Protein AF-0000000082602069 (afdb_homodimer)

Solvent-accessible surface area (backbone atoms only — not comparable to full-atom values): 24187 Å² total; per-residue (Å²): 106,69,67,56,50,51,51,56,68,66,55,51,72,86,44,92,55,39,67,60,49,47,52,51,42,49,51,49,48,60,72,61,46,84,39,56,69,47,48,51,50,51,50,48,52,49,48,51,48,14,21,70,34,61,71,36,10,56,59,40,20,51,49,48,42,73,40,40,81,41,67,36,96,88,44,44,44,46,56,56,48,52,48,51,54,49,53,51,58,74,44,36,71,59,28,52,75,75,34,52,64,46,36,52,9,43,55,52,27,53,49,28,34,48,66,59,28,57,44,98,87,67,38,61,57,69,86,51,51,63,58,48,53,51,51,43,51,46,26,69,64,39,78,85,50,43,62,64,28,40,50,51,38,40,52,50,41,74,72,34,37,60,64,49,30,72,75,39,51,70,59,44,54,51,49,50,50,51,47,50,53,52,52,45,38,70,86,51,52,50,58,52,29,51,49,49,50,52,49,50,32,26,51,40,34,73,58,40,85,67,57,67,70,58,49,49,49,52,52,51,52,50,47,63,65,72,100,105,70,66,56,50,51,50,57,70,68,56,49,66,84,44,91,55,37,66,60,50,48,52,51,42,50,52,51,47,59,74,60,46,82,39,55,69,47,46,50,50,51,50,47,51,49,48,51,49,13,22,73,34,60,74,36,11,54,51,40,19,50,49,48,43,74,41,39,81,41,67,36,97,87,44,43,43,46,56,55,48,51,50,50,53,50,52,50,59,74,45,35,71,59,28,51,76,77,35,50,65,46,36,52,8,43,55,51,27,52,49,28,34,47,66,59,27,59,45,98,87,65,38,62,56,70,85,50,51,62,58,48,53,50,51,44,52,47,25,68,64,38,78,85,49,42,61,63,28,38,51,50,37,40,53,50,41,74,75,34,37,61,65,50,31,72,75,41,49,69,58,44,53,52,48,51,50,52,46,50,52,51,53,44,39,69,85,52,52,49,57,51,30,52,48,46,50,53,47,50,33,26,52,40,34,74,57,41,85,68,57,68,71,58,50,50,50,52,53,52,52,48,48,64,66,72,100

Secondary structure (DSSP, 8-state):
-HHHHHHHHH--TT-TTHHHHHHHHHHHHHHH--SHHHHHHHHHHHHHHHHH-GGGHHHHHHHHHHTTT-EETTEEHHHHHHHHHHHHHHTHHHHHHH-HHHHHHHHHHHHHHHHH---TTS---GGGHHHHHHHHHHHHH-SSSHHHHHHHHHHHHHHHHHHHHHH-HHHHHHHHHHHHHHHH-TTS-HHHHHHHHHHHHHHHTTTPPPPHHHHHHHHHHHHHHH-/-HHHHHHHHH--TT-TTHHHHHHHHHHHHHHH--SHHHHHHHHHHHHHHHHH-GGGHHHHHHHHHHTTT-EETTEEHHHHHHHHHHHHHHTHHHHHHH-HHHHHHHHHHHHHHHHH---TTS---GGGHHHHHHHHHHHHH-SSSHHHHHHHHHHHHHHHHHHHHHH-HHHHHHHHHHHHHHHH-TTS-HHHHHHHHHHHHHHHTTTPPPPHHHHHHHHHHHHHHH-

Nearest PDB structures (foldseek):
  4jhj-assembly1_A  TM=8.837E-01  e=1.970E-09  Danio rerio
  6yvh-assembly1_F  TM=7.287E-01  e=3.901E-04  Homo sapiens
  8f19-assembly1_A  TM=5.282E-01  e=5.371E-01  Saccharomyces cerevisiae S288C
  4abn-assembly2_B  TM=2.333E-01  e=4.483E-01  Mus musculus
  4jhj-assembly1_A  TM=8.560E-01  e=2.198E-09  Danio rerio

Foldseek 3Di:
DVVLLVLLVVAFQPDPCLVVSLVVSVVVLVVPPADPVSLLVSLVSLLVVQLQDVRCLLSSLQSCQVQQQPDYPRDGSVVSNVVVLVVCLVCLVVCVVPPVSSSLSSLSNLLSNQQRHADPVRHGDLVSLVSNLVQLLCLLVDPPCALVSLLSSLVSCLRCVLVSCVSPVPSSVVSLVSLVVSLPDPPHDPLSNLSSVLSNVCVVVSSDDDDPVVVVVSVVSNVVVVD/DVVLLVLLVVAFLPDPCLVVSLVVSVVVLVVPPADPVSLLVNLVSLLVVQLQDVRCLLSSLQSCQVQQQPDYPRDGSVVSNVVVLVVCLVCLVVCVVPPVSSSLSSLSNLLSNQQRHADPVRHGDLVSLVSNLVQLLCLLVDPPCALVSLLSSLVSCLRCVLVSCVSPVPSSVVSLVSLVVSLPDPPHDPLSNLSSVVSNVCVVVSSPDDDPVVVVVSVVSNVVVVD

Sequence (454 aa):
MDKLIEILNSMRNNSSDVDAKLSTFMEEAQNSTNSEEMLGEIVRTIYQKAVSDRSFAFTAAKLCDKMALFMVEGTKFRSLLLNMLQKDFTVREALQQQDVERWLGFITFLCEVFGTMRSSTGEPFRVLVCPIYTCLRELLQSQDVKEDAVLCCSMELQSTGRLLEEQLPEMMTELLASARDKMLCPSESMLTRSLLLEVIELHANSWNPLTPPITQYYNRTIQKLTAMDKLIEILNSMRNNSSDVDAKLSTFMEEAQNSTNSEEMLGEIVRTIYQKAVSDRSFAFTAAKLCDKMALFMVEGTKFRSLLLNMLQKDFTVREALQQQDVERWLGFITFLCEVFGTMRSSTGEPFRVLVCPIYTCLRELLQSQDVKEDAVLCCSMELQSTGRLLEEQLPEMMTELLASARDKMLCPSESMLTRSLLLEVIELHANSWNPLTPPITQYYNRTIQKLTA

pLDDT: mean 94.13, std 5.83, range [63.75, 98.94]

Structure (mmCIF, N/CA/C/O backbone):
data_AF-0000000082602069-model_v1
#
loop_
_entity.id
_entity.type
_entity.pdbx_description
1 polymer 'CBP80/20-dependent translation initiation factor'
#
loop_
_atom_site.group_PDB
_atom_site.id
_atom_site.type_symbol
_atom_site.label_atom_id
_atom_site.label_alt_id
_atom_site.label_comp_id
_atom_site.label_asym_id
_atom_site.label_entity_id
_atom_site.label_seq_id
_atom_site.pdbx_PDB_ins_code
_atom_site.Cartn_x
_atom_site.Cartn_y
_atom_site.Cartn_z
_atom_site.occupancy
_atom_site.B_iso_or_equiv
_atom_site.auth_seq_id
_atom_site.auth_comp_id
_atom_site.auth_asym_id
_atom_site.auth_atom_id
_atom_site.pdbx_PDB_model_num
ATOM 1 N N . MET A 1 1 ? 6.965 -47.469 -12.102 1 85 1 MET A N 1
ATOM 2 C CA . MET A 1 1 ? 5.992 -46.438 -11.773 1 85 1 MET A CA 1
ATOM 3 C C . MET A 1 1 ? 5.543 -46.562 -10.32 1 85 1 MET A C 1
ATOM 5 O O . MET A 1 1 ? 5.441 -45.531 -9.617 1 85 1 MET A O 1
ATOM 9 N N . ASP A 1 2 ? 5.363 -47.719 -9.805 1 87.5 2 ASP A N 1
ATOM 10 C CA . ASP A 1 2 ? 4.902 -47.906 -8.43 1 87.5 2 ASP A CA 1
ATOM 11 C C . ASP A 1 2 ? 5.895 -47.312 -7.43 1 87.5 2 ASP A C 1
ATOM 13 O O . ASP A 1 2 ? 5.504 -46.656 -6.48 1 87.5 2 ASP A O 1
ATOM 17 N N . LYS A 1 3 ? 7.145 -47.562 -7.707 1 90.81 3 LYS A N 1
ATOM 18 C CA . LYS A 1 3 ? 8.172 -47.031 -6.809 1 90.81 3 LYS A CA 1
ATOM 19 C C . LYS A 1 3 ? 8.227 -45.5 -6.863 1 90.81 3 LYS A C 1
ATOM 21 O O . LYS A 1 3 ? 8.391 -44.844 -5.832 1 90.81 3 LYS A O 1
ATOM 26 N N . LEU A 1 4 ? 8.117 -44.969 -8.055 1 88.81 4 LEU A N 1
ATOM 27 C CA . LEU A 1 4 ? 8.125 -43.531 -8.234 1 88.81 4 LEU A CA 1
ATOM 28 C C . LEU A 1 4 ? 6.941 -42.875 -7.516 1 88.81 4 LEU A C 1
ATOM 30 O O . LEU A 1 4 ? 7.102 -41.875 -6.84 1 88.81 4 LEU A O 1
ATOM 34 N N . ILE A 1 5 ? 5.852 -43.562 -7.652 1 88.81 5 ILE A N 1
ATOM 35 C CA . ILE A 1 5 ? 4.641 -43.062 -7 1 88.81 5 ILE A CA 1
ATOM 36 C C . ILE A 1 5 ? 4.82 -43.125 -5.48 1 88.81 5 ILE A C 1
ATOM 38 O O . ILE A 1 5 ? 4.41 -42.188 -4.773 1 88.81 5 ILE A O 1
ATOM 42 N N . GLU A 1 6 ? 5.41 -44.156 -5.027 1 90.12 6 GLU A N 1
ATOM 43 C CA . GLU A 1 6 ? 5.672 -44.312 -3.6 1 90.12 6 GLU A CA 1
ATOM 44 C C . GLU A 1 6 ? 6.594 -43.219 -3.09 1 90.12 6 GLU A C 1
ATOM 46 O O . GLU A 1 6 ? 6.355 -42.656 -2.023 1 90.12 6 GLU A O 1
ATOM 51 N N . ILE A 1 7 ? 7.602 -42.906 -3.809 1 90.19 7 ILE A N 1
ATOM 52 C CA . ILE A 1 7 ? 8.539 -41.844 -3.422 1 90.19 7 ILE A CA 1
ATOM 53 C C . ILE A 1 7 ? 7.824 -40.5 -3.418 1 90.19 7 ILE A C 1
ATOM 55 O O . ILE A 1 7 ? 7.945 -39.719 -2.463 1 90.19 7 ILE A O 1
ATOM 59 N N . LEU A 1 8 ? 7.105 -40.281 -4.477 1 88 8 LEU A N 1
ATOM 60 C CA . LEU A 1 8 ? 6.375 -39.031 -4.617 1 88 8 LEU A CA 1
ATOM 61 C C . LEU A 1 8 ? 5.426 -38.812 -3.443 1 88 8 LEU A C 1
ATOM 63 O O . LEU A 1 8 ? 5.367 -37.719 -2.873 1 88 8 LEU A O 1
ATOM 67 N N . ASN A 1 9 ? 4.703 -39.844 -3.035 1 87.94 9 ASN A N 1
ATOM 68 C CA . ASN A 1 9 ? 3.723 -39.781 -1.959 1 87.94 9 ASN A CA 1
ATOM 69 C C . ASN A 1 9 ? 4.395 -39.625 -0.598 1 87.94 9 ASN A C 1
ATOM 71 O O . ASN A 1 9 ? 3.764 -39.188 0.364 1 87.94 9 ASN A O 1
ATOM 75 N N . SER A 1 10 ? 5.543 -40 -0.587 1 86.88 10 SER A N 1
ATOM 76 C CA . SER A 1 10 ? 6.27 -39.906 0.672 1 86.88 10 SER A CA 1
ATOM 77 C C . SER A 1 10 ? 6.855 -38.5 0.855 1 86.88 10 SER A C 1
ATOM 79 O O . SER A 1 10 ? 7.285 -38.156 1.953 1 86.88 10 SER A O 1
ATOM 81 N N . MET A 1 11 ? 6.828 -37.75 -0.227 1 85.19 11 MET A N 1
ATOM 82 C CA . MET A 1 11 ? 7.379 -36.406 -0.172 1 85.19 11 MET A CA 1
ATOM 83 C C . MET A 1 11 ? 6.375 -35.406 0.431 1 85.19 11 MET A C 1
ATOM 85 O O . MET A 1 11 ? 5.18 -35.5 0.133 1 85.19 11 MET A O 1
ATOM 89 N N . ARG A 1 12 ? 6.781 -34.688 1.425 1 74.25 12 ARG A N 1
ATOM 90 C CA . ARG A 1 12 ? 5.965 -33.656 2.012 1 74.25 12 ARG A CA 1
ATOM 91 C C . ARG A 1 12 ? 6.67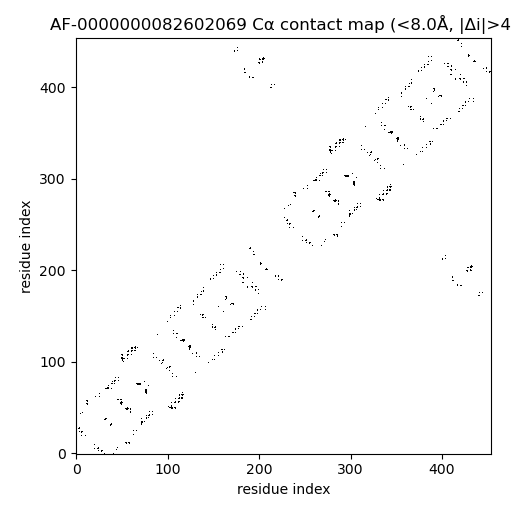6 -32.281 1.947 1 74.25 12 ARG A C 1
ATOM 93 O O . ARG A 1 12 ? 7.906 -32.25 2.018 1 74.25 12 ARG A O 1
ATOM 100 N N . ASN A 1 13 ? 5.754 -31.266 1.909 1 67.56 13 ASN A N 1
ATOM 101 C CA . ASN A 1 13 ? 6.238 -29.891 1.945 1 67.56 13 ASN A CA 1
ATOM 102 C C . ASN A 1 13 ? 6.898 -29.562 3.283 1 67.56 13 ASN A C 1
ATOM 104 O O . ASN A 1 13 ? 6.453 -30.031 4.332 1 67.56 13 ASN A O 1
ATOM 108 N N . ASN A 1 14 ? 8.289 -29.312 3.16 1 63.75 14 ASN A N 1
ATOM 109 C CA . ASN A 1 14 ? 9.031 -28.766 4.297 1 63.75 14 ASN A CA 1
ATOM 110 C C . ASN A 1 14 ? 9.641 -29.891 5.141 1 63.75 14 ASN A C 1
ATOM 112 O O . ASN A 1 14 ? 9.977 -29.672 6.309 1 63.75 14 ASN A O 1
ATOM 116 N N . SER A 1 15 ? 9.648 -31.016 4.465 1 69.25 15 SER A N 1
ATOM 117 C CA . SER A 1 15 ? 10.367 -32.062 5.195 1 69.25 15 SER A CA 1
ATOM 118 C C . SER A 1 15 ? 11.875 -31.891 5.055 1 69.25 15 SER A C 1
ATOM 120 O O . SER A 1 15 ? 12.352 -31.328 4.066 1 69.25 15 SER A O 1
ATOM 122 N N . SER A 1 16 ? 12.539 -32.219 6.09 1 76.06 16 SER A N 1
ATOM 123 C CA . SER A 1 16 ? 13.992 -32.094 6.141 1 76.06 16 SER A CA 1
ATOM 124 C C . SER A 1 16 ? 14.656 -33 5.102 1 76.06 16 SER A C 1
ATOM 126 O O . SER A 1 16 ? 15.789 -32.75 4.684 1 76.06 16 SER A O 1
ATOM 128 N N . ASP A 1 17 ? 13.945 -33.875 4.691 1 81.75 17 ASP A N 1
ATOM 129 C CA . ASP A 1 17 ? 14.594 -34.844 3.814 1 81.75 17 ASP A CA 1
ATOM 130 C C . ASP A 1 17 ? 14.109 -34.688 2.373 1 81.75 17 ASP A C 1
ATOM 132 O O . ASP A 1 17 ? 14.305 -35.562 1.55 1 81.75 17 ASP A O 1
ATOM 136 N N . VAL A 1 18 ? 13.555 -33.594 2.027 1 82.62 18 VAL A N 1
ATOM 137 C CA . VAL A 1 18 ? 12.914 -33.438 0.726 1 82.62 18 VAL A CA 1
ATOM 138 C C . VAL A 1 18 ? 13.977 -33.469 -0.376 1 82.62 18 VAL A C 1
ATOM 140 O O . VAL A 1 18 ? 13.758 -34.062 -1.43 1 82.62 18 VAL A O 1
ATOM 143 N N . ASP A 1 19 ? 15.086 -32.906 -0.151 1 84.31 19 ASP A N 1
ATOM 144 C CA . ASP A 1 19 ? 16.141 -32.875 -1.152 1 84.31 19 ASP A CA 1
ATOM 145 C C . ASP A 1 19 ? 16.641 -34.312 -1.466 1 84.31 19 ASP A C 1
ATOM 147 O O . ASP A 1 19 ? 16.891 -34.625 -2.627 1 84.31 19 ASP A O 1
ATOM 151 N N . ALA A 1 20 ? 16.75 -35 -0.389 1 86.94 20 ALA A N 1
ATOM 152 C CA . ALA A 1 20 ? 17.188 -36.375 -0.575 1 86.94 20 ALA A CA 1
ATOM 153 C C . ALA A 1 20 ? 16.156 -37.188 -1.364 1 86.94 20 ALA A C 1
ATOM 155 O O . ALA A 1 20 ? 16.516 -37.969 -2.24 1 86.94 20 ALA A O 1
ATOM 156 N N . LYS A 1 21 ? 14.945 -36.938 -1.012 1 87.12 21 LYS A N 1
ATOM 157 C CA . LYS A 1 21 ? 13.875 -37.656 -1.703 1 87.12 21 LYS A CA 1
ATOM 158 C C . LYS A 1 21 ? 13.789 -37.219 -3.166 1 87.12 21 LYS A C 1
ATOM 160 O O . LYS A 1 21 ? 13.516 -38.062 -4.043 1 87.12 21 LYS A O 1
ATOM 165 N N . LEU A 1 22 ? 14.008 -36.031 -3.428 1 84.06 22 LEU A N 1
ATOM 166 C CA . LEU A 1 22 ? 14.031 -35.531 -4.797 1 84.06 22 LEU A 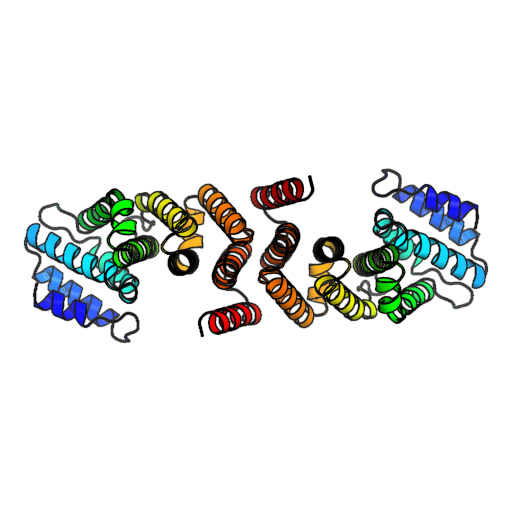CA 1
ATOM 167 C C . LEU A 1 22 ? 15.125 -36.219 -5.609 1 84.06 22 LEU A C 1
ATOM 169 O O . LEU A 1 22 ? 14.883 -36.625 -6.742 1 84.06 22 LEU A O 1
ATOM 173 N N . SER A 1 23 ? 16.297 -36.344 -5 1 86.56 23 SER A N 1
ATOM 174 C CA . SER A 1 23 ? 17.422 -37 -5.66 1 86.56 23 SER A CA 1
ATOM 175 C C . SER A 1 23 ? 17.094 -38.469 -5.938 1 86.56 23 SER A C 1
ATOM 177 O O . SER A 1 23 ? 17.391 -39 -7.016 1 86.56 23 SER A O 1
ATOM 179 N N . THR A 1 24 ? 16.5 -39.094 -4.949 1 88.56 24 THR A N 1
ATOM 180 C CA . THR A 1 24 ? 16.109 -40.5 -5.105 1 88.56 24 THR A CA 1
ATOM 181 C C . THR A 1 24 ? 15.086 -40.656 -6.223 1 88.56 24 THR A C 1
ATOM 183 O O . THR A 1 24 ? 15.164 -41.594 -7.016 1 88.56 24 THR A O 1
ATOM 186 N N . PHE A 1 25 ? 14.172 -39.781 -6.25 1 88.19 25 PHE A N 1
ATOM 187 C CA . PHE A 1 25 ? 13.148 -39.812 -7.289 1 88.19 25 PHE A CA 1
ATOM 188 C C . PHE A 1 25 ? 13.781 -39.688 -8.672 1 88.19 25 PHE A C 1
ATOM 190 O O . PHE A 1 25 ? 13.445 -40.438 -9.586 1 88.19 25 PHE A O 1
ATOM 197 N N . MET A 1 26 ? 14.625 -38.75 -8.742 1 85.25 26 MET A N 1
ATOM 198 C CA . MET A 1 26 ? 15.297 -38.5 -10.016 1 85.25 26 MET A CA 1
ATOM 199 C C . MET A 1 26 ? 16.047 -39.75 -10.484 1 85.25 26 MET A C 1
ATOM 201 O O . MET A 1 26 ? 15.992 -40.125 -11.656 1 85.25 26 MET A O 1
ATOM 205 N N . GLU A 1 27 ? 16.75 -40.312 -9.547 1 87.56 27 GLU A N 1
ATOM 206 C CA . GLU A 1 27 ? 17.5 -41.531 -9.867 1 87.56 27 GLU A CA 1
ATOM 207 C C . GLU A 1 27 ? 16.578 -42.656 -10.344 1 87.56 27 GLU A C 1
ATOM 209 O O . GLU A 1 27 ? 16.859 -43.312 -11.336 1 87.56 27 GLU A O 1
ATOM 214 N N . GLU A 1 28 ? 15.562 -42.844 -9.625 1 89.56 28 GLU A N 1
ATOM 215 C CA . GLU A 1 28 ? 14.594 -43.844 -10 1 89.56 28 GLU A CA 1
ATOM 216 C C . GLU A 1 28 ? 13.938 -43.531 -11.336 1 89.56 28 GLU A C 1
ATOM 218 O O . GLU A 1 28 ? 13.695 -44.438 -12.141 1 89.56 28 GLU A O 1
ATOM 223 N N . ALA A 1 29 ? 13.555 -42.281 -11.609 1 87.19 29 ALA A N 1
ATOM 224 C CA . ALA A 1 29 ? 12.953 -41.844 -12.875 1 87.19 29 ALA A CA 1
ATOM 225 C C . ALA A 1 29 ? 13.898 -42.094 -14.047 1 87.19 29 ALA A C 1
ATOM 227 O O . ALA A 1 29 ? 13.484 -42.594 -15.094 1 87.19 29 ALA A O 1
ATOM 228 N N . GLN A 1 30 ? 15.156 -41.844 -13.812 1 83.69 30 GLN A N 1
ATOM 229 C CA . GLN A 1 30 ? 16.156 -42.062 -14.852 1 83.69 30 GLN A CA 1
ATOM 230 C C . GLN A 1 30 ? 16.281 -43.531 -15.172 1 83.69 30 GLN A C 1
ATOM 232 O O . GLN A 1 30 ? 16.422 -43.938 -16.344 1 83.69 30 GLN A O 1
ATOM 237 N N . ASN A 1 31 ? 16.219 -44.312 -14.188 1 86.81 31 ASN A N 1
ATOM 238 C CA . ASN A 1 31 ? 16.359 -45.75 -14.344 1 86.81 31 ASN A CA 1
ATOM 239 C C . ASN A 1 31 ? 15.125 -46.375 -14.992 1 86.81 31 ASN A C 1
ATOM 241 O O . ASN A 1 31 ? 15.211 -47.406 -15.656 1 86.81 31 ASN A O 1
ATOM 245 N N . SER A 1 32 ? 14.062 -45.75 -14.727 1 83.25 32 SER A N 1
ATOM 246 C CA . SER A 1 32 ? 12.781 -46.312 -15.156 1 83.25 32 SER A CA 1
ATOM 247 C C . SER A 1 32 ? 12.391 -45.781 -16.547 1 83.25 32 SER A C 1
ATOM 249 O O . SER A 1 32 ? 11.594 -46.406 -17.234 1 83.25 32 SER A O 1
ATOM 251 N N . THR A 1 33 ? 12.867 -44.625 -16.922 1 81.31 33 THR A N 1
ATOM 252 C CA . THR A 1 33 ? 12.375 -43.969 -18.141 1 81.31 33 THR A CA 1
ATOM 253 C C . THR A 1 33 ? 13.109 -44.5 -19.359 1 81.31 33 THR A C 1
ATOM 255 O O . THR A 1 33 ? 14.203 -44.031 -19.688 1 81.31 33 THR A O 1
ATOM 258 N N . ASN A 1 34 ? 12.492 -45.5 -19.984 1 83.81 34 ASN A N 1
ATOM 259 C CA . ASN A 1 34 ? 13.117 -46.094 -21.172 1 83.81 34 ASN A CA 1
ATOM 260 C C . ASN A 1 34 ? 12.273 -45.875 -22.422 1 83.81 34 ASN A C 1
ATOM 262 O O . ASN A 1 34 ? 12.594 -46.406 -23.484 1 83.81 34 ASN A O 1
ATOM 266 N N . SER A 1 35 ? 11.203 -45.156 -22.203 1 89.81 35 SER A N 1
ATOM 267 C CA . SER A 1 35 ? 10.32 -44.875 -23.328 1 89.81 35 SER A CA 1
ATOM 268 C C . SER A 1 35 ? 9.609 -43.562 -23.141 1 89.81 35 SER A C 1
ATOM 270 O O . SER A 1 35 ? 9.531 -43.031 -22.031 1 89.81 35 SER A O 1
ATOM 272 N N . GLU A 1 36 ? 9.148 -43 -24.219 1 91.44 36 GLU A N 1
ATOM 273 C CA . GLU A 1 36 ? 8.352 -41.781 -24.203 1 91.44 36 GLU A CA 1
ATOM 274 C C . GLU A 1 36 ? 7.086 -41.969 -23.359 1 91.44 36 GLU A C 1
ATOM 276 O O . GLU A 1 36 ? 6.676 -41.062 -22.641 1 91.44 36 GLU A O 1
ATOM 281 N N . GLU A 1 37 ? 6.52 -43.156 -23.469 1 92.44 37 GLU A N 1
ATOM 282 C CA . GLU A 1 37 ? 5.312 -43.469 -22.719 1 92.44 37 GLU A CA 1
ATOM 283 C C . GLU A 1 37 ? 5.566 -43.406 -21.219 1 92.44 37 GLU A C 1
ATOM 285 O O . GLU A 1 37 ? 4.75 -42.875 -20.469 1 92.44 37 GLU A O 1
ATOM 290 N N . MET A 1 38 ? 6.711 -43.875 -20.812 1 91.81 38 MET A N 1
ATOM 291 C CA . MET A 1 38 ? 7.055 -43.844 -19.391 1 91.81 38 MET A CA 1
ATOM 292 C C . MET A 1 38 ? 7.336 -42.438 -18.906 1 91.81 38 MET A C 1
ATOM 294 O O . MET A 1 38 ? 6.926 -42.062 -17.812 1 91.81 38 MET A O 1
ATOM 298 N N . LEU A 1 39 ? 8.031 -41.688 -19.75 1 93.81 39 LEU A N 1
ATOM 299 C CA . LEU A 1 39 ? 8.281 -40.281 -19.406 1 93.81 39 LEU A CA 1
ATOM 300 C C . LEU A 1 39 ? 6.969 -39.531 -19.25 1 93.81 39 LEU A C 1
ATOM 302 O O . LEU A 1 39 ? 6.801 -38.75 -18.297 1 93.81 39 LEU A O 1
ATOM 306 N N . GLY A 1 40 ? 6.07 -39.75 -20.156 1 94.94 40 GLY A N 1
ATOM 307 C CA . GLY A 1 40 ? 4.742 -39.156 -20.078 1 94.94 40 GLY A CA 1
ATOM 308 C C . GLY A 1 40 ? 4.012 -39.531 -18.797 1 94.94 40 GLY A C 1
ATOM 309 O O . GLY A 1 40 ? 3.359 -38.656 -18.188 1 94.94 40 GLY A O 1
ATOM 310 N N . GLU A 1 41 ? 4.137 -40.75 -18.359 1 93.81 41 GLU A N 1
ATOM 311 C CA . GLU A 1 41 ? 3.492 -41.219 -17.141 1 93.81 41 GLU A CA 1
ATOM 312 C C . GLU A 1 41 ? 4.09 -40.531 -15.914 1 93.81 41 GLU A C 1
ATOM 314 O O . GLU A 1 41 ? 3.375 -40.219 -14.961 1 93.81 41 GLU A O 1
ATOM 319 N N . ILE A 1 42 ? 5.352 -40.344 -15.945 1 92.88 42 ILE A N 1
ATOM 320 C CA . ILE A 1 42 ? 6.031 -39.688 -14.836 1 92.88 42 ILE A CA 1
ATOM 321 C C . ILE A 1 42 ? 5.555 -38.219 -14.727 1 92.88 42 ILE A C 1
ATOM 323 O O . ILE A 1 42 ? 5.172 -37.781 -13.648 1 92.88 42 ILE A O 1
ATOM 327 N N . VAL A 1 43 ? 5.543 -37.5 -15.883 1 95.62 43 VAL A N 1
ATOM 328 C CA . VAL A 1 43 ? 5.094 -36.094 -15.906 1 95.62 43 VAL A CA 1
ATOM 329 C C . VAL A 1 43 ? 3.65 -36.031 -15.414 1 95.62 43 VAL A C 1
ATOM 331 O O . VAL A 1 43 ? 3.32 -35.188 -14.578 1 95.62 43 VAL A O 1
ATOM 334 N N . ARG A 1 44 ? 2.861 -36.938 -15.875 1 96.19 44 ARG A N 1
ATOM 335 C CA . ARG A 1 44 ? 1.45 -36.969 -15.5 1 96.19 44 ARG A CA 1
ATOM 336 C C . ARG A 1 44 ? 1.28 -37.188 -14.008 1 96.19 44 ARG A C 1
ATOM 338 O O . ARG A 1 44 ? 0.424 -36.562 -13.367 1 96.19 44 ARG A O 1
ATOM 345 N N . THR A 1 45 ? 2.023 -38.062 -13.484 1 93.62 45 THR A N 1
ATOM 346 C CA . THR A 1 45 ? 1.927 -38.406 -12.07 1 93.62 45 THR A CA 1
ATOM 347 C C . THR A 1 45 ? 2.324 -37.219 -11.203 1 93.62 45 THR A C 1
ATOM 349 O O . THR A 1 45 ? 1.623 -36.875 -10.25 1 93.62 45 THR A O 1
ATOM 352 N N . ILE A 1 46 ? 3.416 -36.562 -11.531 1 95 46 ILE A N 1
ATOM 353 C CA . ILE A 1 46 ? 3.855 -35.375 -10.805 1 95 46 ILE A CA 1
ATOM 354 C C . ILE A 1 46 ? 2.801 -34.281 -10.914 1 95 46 ILE A C 1
ATOM 356 O O . ILE A 1 46 ? 2.428 -33.688 -9.906 1 95 46 ILE A O 1
ATOM 360 N N . TYR A 1 47 ? 2.318 -34.125 -12.125 1 97.56 47 TYR A N 1
ATOM 361 C CA . TYR A 1 47 ? 1.344 -33.094 -12.414 1 97.56 47 TYR A CA 1
ATOM 362 C C . TYR A 1 47 ? 0.064 -33.281 -11.609 1 97.56 47 TYR A C 1
ATOM 364 O O . TYR A 1 47 ? -0.434 -32.375 -10.969 1 97.56 47 TYR A O 1
ATOM 372 N N . GLN A 1 48 ? -0.416 -34.5 -11.633 1 96.12 48 GLN A N 1
ATOM 373 C CA . GLN A 1 48 ? -1.655 -34.812 -10.93 1 96.12 48 GLN A CA 1
ATOM 374 C C . GLN A 1 48 ? -1.512 -34.594 -9.43 1 96.12 48 GLN A C 1
ATOM 376 O O . GLN A 1 48 ? -2.424 -34.062 -8.789 1 96.12 48 GLN A O 1
ATOM 381 N N . LYS A 1 49 ? -0.46 -34.938 -8.93 1 94.44 49 LYS A N 1
ATOM 382 C CA . LYS A 1 49 ? -0.243 -34.719 -7.508 1 94.44 49 LYS A CA 1
ATOM 383 C C . LYS A 1 49 ? -0.194 -33.219 -7.191 1 94.44 49 LYS A C 1
ATOM 385 O O . LYS A 1 49 ? -0.783 -32.75 -6.211 1 94.44 49 LYS A O 1
ATOM 390 N N . ALA A 1 50 ? 0.501 -32.469 -7.996 1 96.62 50 ALA A N 1
ATOM 391 C CA . ALA A 1 50 ? 0.677 -31.016 -7.789 1 96.62 50 ALA A CA 1
ATOM 392 C C . ALA A 1 50 ? -0.665 -30.297 -7.809 1 96.62 50 ALA A C 1
ATOM 394 O O . ALA A 1 50 ? -0.917 -29.422 -6.977 1 96.62 50 ALA A O 1
ATOM 395 N N . VAL A 1 51 ? -1.573 -30.641 -8.742 1 97.62 51 VAL A N 1
ATOM 396 C CA . VAL A 1 51 ? -2.812 -29.891 -8.93 1 97.62 51 VAL A CA 1
ATOM 397 C C . VAL A 1 51 ? -3.867 -30.391 -7.941 1 97.62 51 VAL A C 1
ATOM 399 O O . VAL A 1 51 ? -4.84 -29.688 -7.652 1 97.62 51 VAL A O 1
ATOM 402 N N . SER A 1 52 ? -3.648 -31.625 -7.398 1 95.19 52 SER A N 1
ATOM 403 C CA . SER A 1 52 ? -4.609 -32.188 -6.445 1 95.19 52 SER A CA 1
ATOM 404 C C . SER A 1 52 ? -4.262 -31.766 -5.02 1 95.19 52 SER A C 1
ATOM 406 O O . SER A 1 52 ? -5.137 -31.734 -4.148 1 95.19 52 SER A O 1
ATOM 408 N N . ASP A 1 53 ? -3.105 -31.484 -4.727 1 94.44 53 ASP A N 1
ATOM 409 C CA . ASP A 1 53 ? -2.602 -31.094 -3.416 1 94.44 53 ASP A CA 1
ATOM 410 C C . ASP A 1 53 ? -1.749 -29.828 -3.516 1 94.44 53 ASP A C 1
ATOM 412 O O . ASP A 1 53 ? -0.537 -29.906 -3.727 1 94.44 53 ASP A O 1
ATOM 416 N N . ARG A 1 54 ? -2.332 -28.719 -3.205 1 93.69 54 ARG A N 1
ATOM 417 C CA . ARG A 1 54 ? -1.693 -27.422 -3.387 1 93.69 54 ARG A CA 1
ATOM 418 C C . ARG A 1 54 ? -0.445 -27.297 -2.521 1 93.69 54 ARG A C 1
ATOM 420 O O . ARG A 1 54 ? 0.501 -26.594 -2.883 1 93.69 54 ARG A O 1
ATOM 427 N N . SER A 1 55 ? -0.45 -27.984 -1.437 1 92.69 55 SER A N 1
ATOM 428 C CA . SER A 1 55 ? 0.702 -27.906 -0.544 1 92.69 55 SER A CA 1
ATOM 429 C C . SER A 1 55 ? 1.926 -28.578 -1.163 1 92.69 55 SER A C 1
ATOM 431 O O . SER A 1 55 ? 3.057 -28.328 -0.736 1 92.69 55 SER A O 1
ATOM 433 N N . PHE A 1 56 ? 1.725 -29.406 -2.133 1 94.12 56 PHE A N 1
ATOM 434 C CA . PHE A 1 56 ? 2.811 -30.141 -2.775 1 94.12 56 PHE A CA 1
ATOM 435 C C . PHE A 1 56 ? 3.283 -29.422 -4.027 1 94.12 56 PHE A C 1
ATOM 437 O O . PHE A 1 56 ? 4.254 -29.828 -4.664 1 94.12 56 PHE A O 1
ATOM 444 N N . ALA A 1 57 ? 2.643 -28.422 -4.43 1 96.5 57 ALA A N 1
ATOM 445 C CA . ALA A 1 57 ? 2.889 -27.75 -5.711 1 96.5 57 ALA A CA 1
ATOM 446 C C . ALA A 1 57 ? 4.328 -27.25 -5.801 1 96.5 57 ALA A C 1
ATOM 448 O O . ALA A 1 57 ? 4.98 -27.406 -6.836 1 96.5 57 ALA A O 1
ATOM 449 N N . PHE A 1 58 ? 4.789 -26.734 -4.746 1 95.25 58 PHE A N 1
ATOM 450 C CA . PHE A 1 58 ? 6.152 -26.219 -4.75 1 95.25 58 PHE A CA 1
ATOM 451 C C . PHE A 1 58 ? 7.16 -27.344 -4.922 1 95.25 58 PHE A C 1
ATOM 453 O O . PHE A 1 58 ? 8.07 -27.25 -5.742 1 95.25 58 PHE A O 1
ATOM 460 N N . THR A 1 59 ? 7.008 -28.344 -4.121 1 93 59 THR A N 1
ATOM 461 C CA . THR A 1 59 ? 7.879 -29.516 -4.207 1 93 59 THR A CA 1
ATOM 462 C C . THR A 1 59 ? 7.84 -30.109 -5.609 1 93 59 THR A C 1
ATOM 464 O O . THR A 1 59 ? 8.883 -30.469 -6.164 1 93 59 THR A O 1
ATOM 467 N N . ALA A 1 60 ? 6.633 -30.203 -6.129 1 95.06 60 ALA A N 1
ATOM 468 C CA . ALA A 1 60 ? 6.484 -30.719 -7.488 1 95.06 60 ALA A CA 1
ATOM 469 C C . ALA A 1 60 ? 7.25 -29.859 -8.484 1 95.06 60 ALA A C 1
ATOM 471 O O . ALA A 1 60 ? 7.906 -30.375 -9.391 1 95.06 60 ALA A O 1
ATOM 472 N N . ALA A 1 61 ? 7.18 -28.547 -8.383 1 96.31 61 ALA A N 1
ATOM 473 C CA . ALA A 1 61 ? 7.887 -27.641 -9.289 1 96.31 61 ALA A CA 1
ATOM 474 C C . ALA A 1 61 ? 9.398 -27.844 -9.188 1 96.31 61 ALA A C 1
ATOM 476 O O . ALA A 1 61 ? 10.102 -27.812 -10.203 1 96.31 61 ALA A O 1
ATOM 477 N N . LYS A 1 62 ? 9.891 -28.062 -7.984 1 93.31 62 LYS A N 1
ATOM 478 C CA . LYS A 1 62 ? 11.312 -28.344 -7.797 1 93.31 62 LYS A CA 1
ATOM 479 C C . LYS A 1 62 ? 11.719 -29.625 -8.516 1 93.31 62 LYS A C 1
ATOM 481 O O . LYS A 1 62 ? 12.773 -29.688 -9.141 1 93.31 62 LYS A O 1
ATOM 486 N N . LEU A 1 63 ? 10.906 -30.625 -8.297 1 92.06 63 LEU A N 1
ATOM 487 C CA . LEU A 1 63 ? 11.141 -31.891 -8.992 1 92.06 63 LEU A CA 1
ATOM 488 C C . LEU A 1 63 ? 11.188 -31.688 -10.5 1 92.06 63 LEU A C 1
ATOM 490 O O . LEU A 1 63 ? 12.078 -32.188 -11.18 1 92.06 63 LEU A O 1
ATOM 494 N N . CYS A 1 64 ? 10.266 -30.953 -11.008 1 94.44 64 CYS A N 1
ATOM 495 C CA . CYS A 1 64 ? 10.203 -30.672 -12.438 1 94.44 64 CYS A CA 1
ATOM 496 C C . CYS A 1 64 ? 11.445 -29.906 -12.891 1 94.44 64 CYS A C 1
ATOM 498 O O . CYS A 1 64 ? 11.961 -30.141 -13.984 1 94.44 64 CYS A O 1
ATOM 500 N N . ASP A 1 65 ? 11.883 -29.016 -12.078 1 93.81 65 ASP A N 1
ATOM 501 C CA . ASP A 1 65 ? 13.086 -28.266 -12.414 1 93.81 65 ASP A CA 1
ATOM 502 C C . ASP A 1 65 ? 14.289 -29.188 -12.555 1 93.81 65 ASP A C 1
ATOM 504 O O . ASP A 1 65 ? 15.094 -29.031 -13.484 1 93.81 65 ASP A O 1
ATOM 508 N N . LYS A 1 66 ? 14.414 -30.141 -11.68 1 87.81 66 LYS A N 1
ATOM 509 C CA . LYS A 1 66 ? 15.508 -31.094 -11.719 1 87.81 66 LYS A CA 1
ATOM 510 C C . LYS A 1 66 ? 15.398 -32 -12.945 1 87.81 66 LYS A C 1
ATOM 512 O O . LYS A 1 66 ? 16.422 -32.438 -13.5 1 87.81 66 LYS A O 1
ATOM 517 N N . MET A 1 67 ? 14.211 -32.25 -13.375 1 88.81 67 MET A N 1
ATOM 518 C CA . MET A 1 67 ? 13.984 -33.156 -14.484 1 88.81 67 MET A CA 1
ATOM 519 C C . MET A 1 67 ? 13.875 -32.406 -15.812 1 88.81 67 MET A C 1
ATOM 521 O O . MET A 1 67 ? 13.617 -33 -16.859 1 88.81 67 MET A O 1
ATOM 525 N N . ALA A 1 68 ? 14.047 -31.141 -15.805 1 88.81 68 ALA A N 1
ATOM 526 C CA . ALA A 1 68 ? 13.742 -30.266 -16.938 1 88.81 68 ALA A CA 1
ATOM 527 C C . ALA A 1 68 ? 14.516 -30.688 -18.188 1 88.81 68 ALA A C 1
ATOM 529 O O . ALA A 1 68 ? 14 -30.609 -19.297 1 88.81 68 ALA A O 1
ATOM 530 N N . LEU A 1 69 ? 15.75 -31.219 -17.984 1 86.12 69 LEU A N 1
ATOM 531 C CA . LEU A 1 69 ? 16.609 -31.547 -19.109 1 86.12 69 LEU A CA 1
ATOM 532 C C . LEU A 1 69 ? 16.469 -33.031 -19.5 1 86.12 69 LEU A C 1
ATOM 534 O O . LEU A 1 69 ? 17.094 -33.469 -20.453 1 86.12 69 LEU A O 1
ATOM 538 N N . PHE A 1 70 ? 15.609 -33.719 -18.844 1 87.25 70 PHE A N 1
ATOM 539 C CA . PHE A 1 70 ? 15.375 -35.094 -19.188 1 87.25 70 PHE A CA 1
ATOM 540 C C . PHE A 1 70 ? 14.734 -35.219 -20.562 1 87.25 70 PHE A C 1
ATOM 542 O O . PHE A 1 70 ? 13.844 -34.438 -20.906 1 87.25 70 PHE A O 1
ATOM 549 N N . MET A 1 71 ? 15.281 -36.156 -21.344 1 90.25 71 MET A N 1
ATOM 550 C CA . MET A 1 71 ? 14.773 -36.406 -22.688 1 90.25 71 MET A CA 1
ATOM 551 C C . MET A 1 71 ? 14.859 -37.906 -23.031 1 90.25 71 MET A C 1
ATOM 553 O O . MET A 1 71 ? 15.836 -38.562 -22.688 1 90.25 71 MET A O 1
ATOM 557 N N . VAL A 1 72 ? 13.781 -38.375 -23.641 1 91 72 VAL A N 1
ATOM 558 C CA . VAL A 1 72 ? 13.719 -39.75 -24.094 1 91 72 VAL A CA 1
ATOM 559 C C . VAL A 1 72 ? 13.164 -39.812 -25.516 1 91 72 VAL A C 1
ATOM 561 O O . VAL A 1 72 ? 12.07 -39.281 -25.781 1 91 72 VAL A O 1
ATOM 564 N N . GLU A 1 73 ? 13.969 -40.438 -26.375 1 92.19 73 GLU A N 1
ATOM 565 C CA . GLU A 1 73 ? 13.547 -40.656 -27.766 1 92.19 73 GLU A CA 1
ATOM 566 C C . GLU A 1 73 ? 13.133 -39.312 -28.406 1 92.19 73 GLU A C 1
ATOM 568 O O . GLU A 1 73 ? 12.086 -39.25 -29.062 1 92.19 73 GLU A O 1
ATOM 573 N N . GLY A 1 74 ? 13.828 -38.188 -28.031 1 92.19 74 GLY A N 1
ATOM 574 C CA . GLY A 1 74 ? 13.594 -36.875 -28.641 1 92.19 74 GLY A CA 1
ATOM 575 C C . GLY A 1 74 ? 12.516 -36.062 -27.938 1 92.19 74 GLY A C 1
ATOM 576 O O . GLY A 1 74 ? 12.305 -34.906 -28.25 1 92.19 74 GLY A O 1
ATOM 577 N N . THR A 1 75 ? 11.766 -36.75 -27.047 1 94.75 75 THR A N 1
ATOM 578 C CA . THR A 1 75 ? 10.727 -36.062 -26.297 1 94.75 75 THR A CA 1
ATOM 579 C C . THR A 1 75 ? 11.297 -35.5 -25 1 94.75 75 THR A C 1
ATOM 581 O O . THR A 1 75 ? 11.922 -36.219 -24.219 1 94.75 75 THR A O 1
ATOM 584 N N . LYS A 1 76 ? 11.109 -34.188 -24.844 1 94.12 76 LYS A N 1
ATOM 585 C CA . LYS A 1 76 ? 11.633 -33.531 -23.656 1 94.12 76 LYS A CA 1
ATOM 586 C C . LYS A 1 76 ? 10.609 -33.5 -22.531 1 94.12 76 LYS A C 1
ATOM 588 O O . LYS A 1 76 ? 9.422 -33.281 -22.766 1 94.12 76 LYS A O 1
ATOM 593 N N . PHE A 1 77 ? 11.094 -33.688 -21.312 1 94.94 77 PHE A N 1
ATOM 594 C CA . PHE A 1 77 ? 10.266 -33.594 -20.109 1 94.94 77 PHE A CA 1
ATOM 595 C C . PHE A 1 77 ? 9.547 -32.25 -20.047 1 94.94 77 PHE A C 1
ATOM 597 O O . PHE A 1 77 ? 8.328 -32.219 -19.859 1 94.94 77 PHE A O 1
ATOM 604 N N . ARG A 1 78 ? 10.258 -31.141 -20.234 1 95.19 78 ARG A N 1
ATOM 605 C CA . ARG A 1 78 ? 9.727 -29.797 -20.109 1 95.19 78 ARG A CA 1
ATOM 606 C C . ARG A 1 78 ? 8.602 -29.547 -21.109 1 95.19 78 ARG A C 1
ATOM 608 O O . ARG A 1 78 ? 7.629 -28.859 -20.812 1 95.19 78 ARG A O 1
ATOM 615 N N . SER A 1 79 ? 8.758 -30.109 -22.234 1 95.62 79 SER A N 1
ATOM 616 C CA . SER A 1 79 ? 7.738 -29.953 -23.266 1 95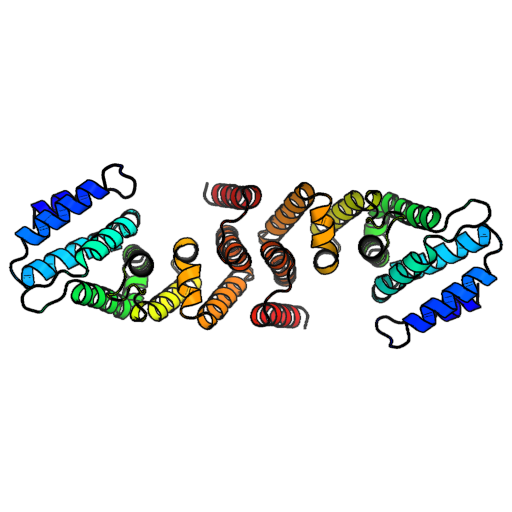.62 79 SER A CA 1
ATOM 617 C C . SER A 1 79 ? 6.441 -30.641 -22.859 1 95.62 79 SER A C 1
ATOM 619 O O . SER A 1 79 ? 5.352 -30.094 -23.062 1 95.62 79 SER A O 1
ATOM 621 N N . LEU A 1 80 ? 6.605 -31.859 -22.391 1 96.75 80 LEU A N 1
ATOM 622 C CA . LEU A 1 80 ? 5.434 -32.594 -21.938 1 96.75 80 LEU A CA 1
ATOM 623 C C . LEU A 1 80 ? 4.723 -31.859 -20.812 1 96.75 80 LEU A C 1
ATOM 625 O O . LEU A 1 80 ? 3.494 -31.75 -20.797 1 96.75 80 LEU A O 1
ATOM 629 N N . LEU A 1 81 ? 5.48 -31.312 -19.875 1 97.81 81 LEU A N 1
ATOM 630 C CA . LEU A 1 81 ? 4.93 -30.578 -18.75 1 97.81 81 LEU A CA 1
ATOM 631 C C . LEU A 1 81 ? 4.184 -29.328 -19.234 1 97.81 81 LEU A C 1
ATOM 633 O O . LEU A 1 81 ? 3.035 -29.109 -18.844 1 97.81 81 LEU A O 1
ATOM 637 N N . LEU A 1 82 ? 4.84 -28.516 -20.062 1 97.56 82 LEU A N 1
ATOM 638 C CA . LEU A 1 82 ? 4.246 -27.281 -20.578 1 97.56 82 LEU A CA 1
ATOM 639 C C . LEU A 1 82 ? 2.979 -27.578 -21.375 1 97.56 82 LEU A C 1
ATOM 641 O O . LEU A 1 82 ? 2.012 -26.812 -21.312 1 97.56 82 LEU A O 1
ATOM 645 N N . ASN A 1 83 ? 3.02 -28.719 -22.047 1 97.44 83 ASN A N 1
ATOM 646 C CA . ASN A 1 83 ? 1.83 -29.125 -22.781 1 97.44 83 ASN A CA 1
ATOM 647 C C . ASN A 1 83 ? 0.677 -29.469 -21.844 1 97.44 83 ASN A C 1
ATOM 649 O O . ASN A 1 83 ? -0.483 -29.188 -22.156 1 97.44 83 ASN A O 1
ATOM 653 N N . MET A 1 84 ? 0.972 -30.078 -20.766 1 97.44 84 MET A N 1
ATOM 654 C CA . MET A 1 84 ? -0.056 -30.391 -19.766 1 97.44 84 MET A CA 1
ATOM 655 C C . MET A 1 84 ? -0.629 -29.109 -19.156 1 97.44 84 MET A C 1
ATOM 657 O O . MET A 1 84 ? -1.845 -28.984 -19.016 1 97.44 84 MET A O 1
ATOM 661 N N . LEU A 1 85 ? 0.229 -28.172 -18.859 1 98.5 85 LEU A N 1
ATOM 662 C CA . LEU A 1 85 ? -0.221 -26.891 -18.344 1 98.5 85 LEU A CA 1
ATOM 663 C C . LEU A 1 85 ? -1.113 -26.172 -19.344 1 98.5 85 LEU A C 1
ATOM 665 O O . LEU A 1 85 ? -2.152 -25.609 -18.984 1 98.5 85 LEU A O 1
ATOM 669 N N . GLN A 1 86 ? -0.688 -26.188 -20.578 1 98 86 GLN A N 1
ATOM 670 C CA . GLN A 1 86 ? -1.464 -25.562 -21.641 1 98 86 GLN A CA 1
ATOM 671 C C . GLN A 1 86 ? -2.834 -26.219 -21.781 1 98 86 GLN A C 1
ATOM 673 O O . GLN A 1 86 ? -3.838 -25.531 -22 1 98 86 GLN A O 1
ATOM 678 N N . LYS A 1 87 ? -2.844 -27.516 -21.719 1 97.44 87 LYS A N 1
ATOM 679 C CA . LYS A 1 87 ? -4.109 -28.234 -21.812 1 97.44 87 LYS A CA 1
ATOM 680 C C . LYS A 1 87 ? -5.059 -27.828 -20.688 1 97.44 87 LYS A C 1
ATOM 682 O O . LYS A 1 87 ? -6.227 -27.516 -20.938 1 97.44 87 LYS A O 1
ATOM 687 N N . ASP A 1 88 ? -4.637 -27.797 -19.469 1 97.69 88 ASP A N 1
ATOM 688 C CA . ASP A 1 88 ? -5.48 -27.391 -18.344 1 97.69 88 ASP A CA 1
ATOM 689 C C . ASP A 1 88 ? -5.883 -25.922 -18.469 1 97.69 88 ASP A C 1
ATOM 691 O O . ASP A 1 88 ? -6.996 -25.547 -18.094 1 97.69 88 ASP A O 1
ATOM 695 N N . PHE A 1 89 ? -5.02 -25.078 -18.984 1 98.69 89 PHE A N 1
ATOM 696 C CA . PHE A 1 89 ? -5.363 -23.672 -19.203 1 98.69 89 PHE A CA 1
ATOM 697 C C . PHE A 1 89 ? -6.535 -23.547 -20.172 1 98.69 89 PHE A C 1
ATOM 699 O O . PHE A 1 89 ? -7.438 -22.734 -19.953 1 98.69 89 PHE A O 1
ATOM 706 N N . THR A 1 90 ? -6.457 -24.344 -21.203 1 98.38 90 THR A N 1
ATOM 707 C CA . THR A 1 90 ? -7.484 -24.281 -22.234 1 98.38 90 THR A CA 1
ATOM 708 C C . THR A 1 90 ? -8.844 -24.672 -21.672 1 98.38 90 THR A C 1
ATOM 710 O O . THR A 1 90 ? -9.875 -24.141 -22.094 1 98.38 90 THR A O 1
ATOM 713 N N . VAL A 1 91 ? -8.891 -25.547 -20.703 1 97.81 91 VAL A N 1
ATOM 714 C CA . VAL A 1 91 ? -10.156 -26.031 -20.172 1 97.81 91 VAL A CA 1
ATOM 715 C C . VAL A 1 91 ? -10.422 -25.391 -18.797 1 97.81 91 VAL A C 1
ATOM 717 O O . VAL A 1 91 ? -11.305 -25.844 -18.062 1 97.81 91 VAL A O 1
ATOM 720 N N . ARG A 1 92 ? -9.727 -24.344 -18.391 1 97.56 92 ARG A N 1
ATOM 721 C CA . ARG A 1 92 ? -9.734 -23.812 -17.031 1 97.56 92 ARG A CA 1
ATOM 722 C C . ARG A 1 92 ? -11.117 -23.281 -16.656 1 97.56 92 ARG A C 1
ATOM 724 O O . ARG A 1 92 ? -11.523 -23.375 -15.492 1 97.56 92 ARG A O 1
ATOM 731 N N . GLU A 1 93 ? -11.828 -22.703 -17.609 1 96.12 93 GLU A N 1
ATOM 732 C CA . GLU A 1 93 ? -13.172 -22.219 -17.312 1 96.12 93 GLU A CA 1
ATOM 733 C C . GLU A 1 93 ? -14.078 -23.375 -16.859 1 96.12 93 GLU A C 1
ATOM 735 O O . GLU A 1 93 ? -14.859 -23.219 -15.922 1 96.12 93 GLU A O 1
ATOM 740 N N . ALA A 1 94 ? -13.961 -24.5 -17.594 1 96.69 94 ALA A N 1
ATOM 741 C CA . ALA A 1 94 ? -14.711 -25.688 -17.203 1 96.69 94 ALA A CA 1
ATOM 742 C C . ALA A 1 94 ? -14.266 -26.188 -15.844 1 96.69 94 ALA A C 1
ATOM 744 O O . ALA A 1 94 ? -15.086 -26.625 -15.031 1 96.69 94 ALA A O 1
ATOM 745 N N . LEU A 1 95 ? -12.977 -26.172 -15.578 1 95.44 95 LEU A N 1
ATOM 746 C CA . LEU A 1 95 ? -12.438 -26.594 -14.281 1 95.44 95 LEU A CA 1
ATOM 747 C C . LEU A 1 95 ? -13 -25.734 -13.156 1 95.44 95 LEU A C 1
ATOM 749 O O . LEU A 1 95 ? -13.383 -26.25 -12.109 1 95.44 95 LEU A O 1
ATOM 753 N N . GLN A 1 96 ? -13.039 -24.391 -13.344 1 95.69 96 GLN A N 1
ATOM 754 C CA . GLN A 1 96 ? -13.562 -23.453 -12.359 1 95.69 96 GLN A CA 1
ATOM 755 C C . GLN A 1 96 ? -14.992 -23.812 -11.969 1 95.69 96 GLN A C 1
ATOM 757 O O . GLN A 1 96 ? -15.367 -23.719 -10.797 1 95.69 96 GLN A O 1
ATOM 762 N N . GLN A 1 97 ? -15.82 -24.312 -12.906 1 94.69 97 GLN A N 1
ATOM 763 C CA . GLN A 1 97 ? -17.234 -24.609 -12.672 1 94.69 97 GLN A CA 1
ATOM 764 C C . GLN A 1 97 ? -17.406 -26.016 -12.094 1 94.69 97 GLN A C 1
ATOM 766 O O . GLN A 1 97 ? -18.266 -26.234 -11.234 1 94.69 97 GLN A O 1
ATOM 771 N N . GLN A 1 98 ? -16.578 -26.984 -12.477 1 95.69 98 GLN A N 1
ATOM 772 C CA . GLN A 1 98 ? -16.828 -28.391 -12.195 1 95.69 98 GLN A CA 1
ATOM 773 C C . GLN A 1 98 ? -15.953 -28.891 -11.055 1 95.69 98 GLN A C 1
ATOM 775 O O . GLN A 1 98 ? -16.328 -29.812 -10.328 1 95.69 98 GLN A O 1
ATOM 780 N N . ASP A 1 99 ? -14.773 -28.328 -10.93 1 95.62 99 ASP A N 1
ATOM 781 C CA . ASP A 1 99 ? -13.789 -28.781 -9.953 1 95.62 99 ASP A CA 1
ATOM 782 C C . ASP A 1 99 ? -12.914 -27.625 -9.477 1 95.62 99 ASP A C 1
ATOM 784 O O . ASP A 1 99 ? -11.758 -27.516 -9.891 1 95.62 99 ASP A O 1
ATOM 788 N N . VAL A 1 100 ? -13.453 -26.875 -8.531 1 95.25 100 VAL A N 1
ATOM 789 C CA . VAL A 1 100 ? -12.812 -25.656 -8.047 1 95.25 100 VAL A CA 1
ATOM 790 C C . VAL A 1 100 ? -11.469 -25.984 -7.414 1 95.25 100 VAL A C 1
ATOM 792 O O . VAL A 1 100 ? -10.492 -25.25 -7.59 1 95.25 100 VAL A O 1
ATOM 795 N N . GLU A 1 101 ? -11.367 -27.078 -6.738 1 95.38 101 GLU A N 1
ATOM 796 C CA . GLU A 1 101 ? -10.125 -27.469 -6.074 1 95.38 101 GLU A CA 1
ATOM 797 C C . GLU A 1 101 ? -9.016 -27.734 -7.09 1 95.38 101 GLU A C 1
ATOM 799 O O . GLU A 1 101 ? -7.875 -27.297 -6.902 1 95.38 101 GLU A O 1
ATOM 804 N N . ARG A 1 102 ? -9.359 -28.406 -8.102 1 95.75 102 ARG A N 1
ATOM 805 C CA . ARG A 1 102 ? -8.367 -28.656 -9.148 1 95.75 102 ARG A CA 1
ATOM 806 C C . ARG A 1 102 ? -7.988 -27.359 -9.867 1 95.75 102 ARG A C 1
ATOM 808 O O . ARG A 1 102 ? -6.832 -27.172 -10.242 1 95.75 102 ARG A O 1
ATOM 815 N N . TRP A 1 103 ? -9.008 -26.5 -10.109 1 97.88 103 TRP A N 1
ATOM 816 C CA . TRP A 1 103 ? -8.75 -25.203 -10.742 1 97.88 103 TRP A CA 1
ATOM 817 C C . TRP A 1 103 ? -7.738 -24.391 -9.938 1 97.88 103 TRP A C 1
ATOM 819 O O . TRP A 1 103 ? -6.762 -23.875 -10.492 1 97.88 103 TRP A O 1
ATOM 829 N N . LEU A 1 104 ? -7.938 -24.328 -8.664 1 98.19 104 LEU A N 1
ATOM 830 C CA . LEU A 1 104 ? -7.023 -23.609 -7.785 1 98.19 104 LEU A CA 1
ATOM 831 C C . LEU A 1 104 ? -5.656 -24.266 -7.754 1 98.19 104 LEU A C 1
ATOM 833 O O . LEU A 1 104 ? -4.625 -23.594 -7.773 1 98.19 104 LEU A O 1
ATOM 837 N N . GLY A 1 105 ? -5.66 -25.594 -7.684 1 98.31 105 GLY A N 1
ATOM 838 C CA . GLY A 1 105 ? -4.406 -26.328 -7.727 1 98.31 105 GLY A CA 1
ATOM 839 C C . GLY A 1 105 ? -3.615 -26.078 -9 1 98.31 105 GLY A C 1
ATOM 840 O O . GLY A 1 105 ? -2.393 -25.938 -8.953 1 98.31 105 GLY A O 1
ATOM 841 N N . PHE A 1 106 ? -4.352 -26.062 -10.086 1 98.69 106 PHE A N 1
ATOM 842 C CA . PHE A 1 106 ? -3.74 -25.781 -11.375 1 98.69 106 PHE A CA 1
ATOM 843 C C . PHE A 1 106 ? -3.053 -24.422 -11.352 1 98.69 106 PHE A C 1
ATOM 845 O O . PHE A 1 106 ? -1.893 -24.297 -11.758 1 98.69 106 PHE A O 1
ATOM 852 N N . ILE A 1 107 ? -3.721 -23.359 -10.883 1 98.88 107 ILE A N 1
ATOM 853 C CA . ILE A 1 107 ? -3.18 -22 -10.859 1 98.88 107 ILE A CA 1
ATOM 854 C C . ILE A 1 107 ? -1.955 -21.953 -9.945 1 98.88 107 ILE A C 1
ATOM 856 O O . ILE A 1 107 ? -0.925 -21.375 -10.312 1 98.88 107 ILE A O 1
ATOM 860 N N . THR A 1 108 ? -2.072 -22.609 -8.797 1 98.75 108 THR A N 1
ATOM 861 C CA . THR A 1 108 ? -0.958 -22.641 -7.855 1 98.75 108 THR A CA 1
ATOM 862 C C . THR A 1 108 ? 0.262 -23.312 -8.484 1 98.75 108 THR A C 1
ATOM 864 O O . THR A 1 108 ? 1.375 -22.781 -8.398 1 98.75 108 THR A O 1
ATOM 867 N N . PHE A 1 109 ? 0.018 -24.438 -9.125 1 98.81 109 PHE A N 1
ATOM 868 C CA . PHE A 1 109 ? 1.135 -25.172 -9.719 1 98.81 109 PHE A CA 1
ATOM 869 C C . PHE A 1 109 ? 1.735 -24.375 -10.875 1 98.81 109 PHE A C 1
ATOM 871 O O . PHE A 1 109 ? 2.955 -24.344 -11.047 1 98.81 109 PHE A O 1
ATOM 878 N N . LEU A 1 110 ? 0.897 -23.781 -11.648 1 98.81 110 LEU A N 1
ATOM 879 C CA . LEU A 1 110 ? 1.338 -22.906 -12.734 1 98.81 110 LEU A CA 1
ATOM 880 C C . LEU A 1 110 ? 2.303 -21.844 -12.227 1 98.81 110 LEU A C 1
ATOM 882 O O . LEU A 1 110 ? 3.375 -21.641 -12.805 1 98.81 110 LEU A O 1
ATOM 886 N N . CYS A 1 111 ? 1.965 -21.203 -11.148 1 98.81 111 CYS A N 1
ATOM 887 C CA . CYS A 1 111 ? 2.785 -20.156 -10.562 1 98.81 111 CYS A CA 1
ATOM 888 C C . CYS A 1 111 ? 4.074 -20.719 -9.984 1 98.81 111 CYS A C 1
ATOM 890 O O . CYS A 1 111 ? 5.137 -20.109 -10.102 1 98.81 111 CYS A O 1
ATOM 892 N N . GLU A 1 112 ? 3.979 -21.922 -9.391 1 98.31 112 GLU A N 1
ATOM 893 C CA . GLU A 1 112 ? 5.18 -22.547 -8.852 1 98.31 112 GLU A CA 1
ATOM 894 C C . GLU A 1 112 ? 6.168 -22.906 -9.953 1 98.31 112 GLU A C 1
ATOM 896 O O . GLU A 1 112 ? 7.379 -22.703 -9.797 1 98.31 112 GLU A O 1
ATOM 901 N N . VAL A 1 113 ? 5.633 -23.422 -11.008 1 98.38 113 VAL A N 1
ATOM 902 C CA . VAL A 1 113 ? 6.492 -23.75 -12.141 1 98.38 113 VAL A CA 1
ATOM 903 C C . VAL A 1 113 ? 7.168 -22.484 -12.672 1 98.38 113 VAL A C 1
ATOM 905 O O . VAL A 1 113 ? 8.383 -22.469 -12.867 1 98.38 113 VAL A O 1
ATOM 908 N N . PHE A 1 114 ? 6.402 -21.484 -12.812 1 98.62 114 PHE A N 1
ATOM 909 C CA . PHE A 1 114 ? 6.926 -20.219 -13.289 1 98.62 114 PHE A CA 1
ATOM 910 C C . PHE A 1 114 ? 8.016 -19.703 -12.359 1 98.62 114 PHE A C 1
ATOM 912 O O . PHE A 1 114 ? 9.047 -19.203 -12.82 1 98.62 114 PHE A O 1
ATOM 919 N N . GLY A 1 115 ? 7.824 -19.812 -11.172 1 98.19 115 GLY A N 1
ATOM 920 C CA . GLY A 1 115 ? 8.75 -19.281 -10.188 1 98.19 115 GLY A CA 1
ATOM 921 C C . GLY A 1 115 ? 9.992 -20.141 -10.008 1 98.19 115 GLY A C 1
ATOM 922 O O . GLY A 1 115 ? 11.039 -19.641 -9.594 1 98.19 115 GLY A O 1
ATOM 923 N N . THR A 1 116 ? 9.938 -21.344 -10.273 1 97.19 116 THR A N 1
ATOM 924 C CA . THR A 1 116 ? 10.984 -22.281 -9.883 1 97.19 116 THR A CA 1
ATOM 925 C C . THR A 1 116 ? 11.797 -22.734 -11.094 1 97.19 116 THR A C 1
ATOM 927 O O . THR A 1 116 ? 13.023 -22.781 -11.039 1 97.19 116 THR A O 1
ATOM 930 N N . MET A 1 117 ? 11.125 -23.016 -12.18 1 95.94 117 MET A N 1
ATOM 931 C CA . MET A 1 117 ? 11.797 -23.625 -13.32 1 95.94 117 MET A CA 1
ATOM 932 C C . MET A 1 117 ? 12.469 -22.578 -14.195 1 95.94 117 MET A C 1
ATOM 934 O O . MET A 1 117 ? 11.961 -21.453 -14.32 1 95.94 117 MET A O 1
ATOM 938 N N . ARG A 1 118 ? 13.586 -23.062 -14.781 1 94 118 ARG A N 1
ATOM 939 C CA . ARG A 1 118 ? 14.352 -22.188 -15.656 1 94 118 ARG A CA 1
ATOM 940 C C . ARG A 1 118 ? 14.656 -22.859 -16.984 1 94 118 ARG A C 1
ATOM 942 O O . ARG A 1 118 ? 14.805 -24.078 -17.047 1 94 118 ARG A O 1
ATOM 949 N N . SER A 1 119 ? 14.656 -21.984 -17.969 1 89.75 119 SER A N 1
ATOM 950 C CA . SER A 1 119 ? 15.117 -22.453 -19.281 1 89.75 119 SER A CA 1
ATOM 951 C C . SER A 1 119 ? 16.609 -22.781 -19.25 1 89.75 119 SER A C 1
ATOM 953 O O . SER A 1 119 ? 17.266 -22.625 -18.219 1 89.75 119 SER A O 1
ATOM 955 N N . SER A 1 120 ? 17.016 -23.219 -20.438 1 86.62 120 SER A N 1
ATOM 956 C CA . SER A 1 120 ? 18.438 -23.531 -20.562 1 86.62 120 SER A CA 1
ATOM 957 C C . SER A 1 120 ? 19.297 -22.297 -20.406 1 86.62 120 SER A C 1
ATOM 959 O O . SER A 1 120 ? 20.469 -22.391 -20.016 1 86.62 120 SER A O 1
ATOM 961 N N . THR A 1 121 ? 18.781 -21.125 -20.641 1 91.31 121 THR A N 1
ATOM 962 C CA . THR A 1 121 ? 19.531 -19.875 -20.531 1 91.31 121 THR A CA 1
ATOM 963 C C . THR A 1 121 ? 19.328 -19.266 -19.141 1 91.31 121 THR A C 1
ATOM 965 O O . THR A 1 121 ? 19.734 -18.125 -18.891 1 91.31 121 THR A O 1
ATOM 968 N N . GLY A 1 122 ? 18.562 -19.938 -18.281 1 91.44 122 GLY A N 1
ATOM 969 C CA . GLY A 1 122 ? 18.422 -19.484 -16.906 1 91.44 122 GLY A CA 1
ATOM 970 C C . GLY A 1 122 ? 17.266 -18.531 -16.719 1 91.44 122 GLY A C 1
ATOM 971 O O . GLY A 1 122 ? 17.109 -17.922 -15.648 1 91.44 122 GLY A O 1
ATOM 972 N N . GLU A 1 123 ? 16.406 -18.422 -17.672 1 92.69 123 GLU A N 1
ATOM 973 C CA . GLU A 1 123 ? 15.297 -17.469 -17.625 1 92.69 123 GLU A CA 1
ATOM 974 C C . GLU A 1 123 ? 13.984 -18.188 -17.312 1 92.69 123 GLU A C 1
ATOM 976 O O . GLU A 1 123 ? 13.836 -19.375 -17.594 1 92.69 123 GLU A O 1
ATOM 981 N N . PRO A 1 124 ? 13.062 -17.422 -16.703 1 94.25 124 PRO A N 1
ATOM 982 C CA . PRO A 1 124 ? 11.719 -17.984 -16.562 1 94.25 124 PRO A CA 1
ATOM 983 C C . PRO A 1 124 ? 11.062 -18.297 -17.906 1 94.25 124 PRO A C 1
ATOM 985 O O . PRO A 1 124 ? 11.445 -17.734 -18.922 1 94.25 124 PRO A O 1
ATOM 988 N N . PHE A 1 125 ? 10.109 -19.188 -17.875 1 94.94 125 PHE A N 1
ATOM 989 C CA . PHE A 1 125 ? 9.367 -19.531 -19.078 1 94.94 125 PHE A CA 1
ATOM 990 C C . PHE A 1 125 ? 8.336 -18.469 -19.406 1 94.94 125 PHE A C 1
ATOM 992 O O . PHE A 1 125 ? 7.246 -18.453 -18.844 1 94.94 125 PHE A O 1
ATOM 999 N N . ARG A 1 126 ? 8.578 -17.656 -20.391 1 95.19 126 ARG A N 1
ATOM 1000 C CA . ARG A 1 126 ? 7.781 -16.5 -20.75 1 95.19 126 ARG A CA 1
ATOM 1001 C C . ARG A 1 126 ? 6.383 -16.906 -21.203 1 95.19 126 ARG A C 1
ATOM 1003 O O . ARG A 1 126 ? 5.422 -16.156 -21.031 1 95.19 126 ARG A O 1
ATOM 1010 N N . VAL A 1 127 ? 6.238 -18.141 -21.734 1 96.25 127 VAL A N 1
ATOM 1011 C CA . VAL A 1 127 ? 4.984 -18.609 -22.297 1 96.25 127 VAL A CA 1
ATOM 1012 C C . VAL A 1 127 ? 3.939 -18.766 -21.203 1 96.25 127 VAL A C 1
ATOM 1014 O O . VAL A 1 127 ? 2.738 -18.797 -21.469 1 96.25 127 VAL A O 1
ATOM 1017 N N . LEU A 1 128 ? 4.34 -18.781 -19.922 1 98.06 128 LEU A N 1
ATOM 1018 C CA . LEU A 1 128 ? 3.439 -19 -18.797 1 98.06 128 LEU A CA 1
ATOM 1019 C C . LEU A 1 128 ? 2.914 -17.672 -18.266 1 98.06 128 LEU A C 1
ATOM 1021 O O . LEU A 1 128 ? 1.942 -17.641 -17.5 1 98.06 128 LEU A O 1
ATOM 1025 N N . VAL A 1 129 ? 3.51 -16.516 -18.609 1 98.56 129 VAL A N 1
ATOM 1026 C CA . VAL A 1 129 ? 3.273 -15.211 -17.984 1 98.56 129 VAL A CA 1
ATOM 1027 C C . VAL A 1 129 ? 1.84 -14.758 -18.266 1 98.56 129 VAL A C 1
ATOM 1029 O O . VAL A 1 129 ? 1.082 -14.484 -17.328 1 98.56 129 VAL A O 1
ATOM 1032 N N . CYS A 1 130 ? 1.406 -14.719 -19.484 1 98.62 130 CYS A N 1
ATOM 1033 C CA . CYS A 1 130 ? 0.069 -14.25 -19.828 1 98.62 130 CYS A CA 1
ATOM 1034 C C . CYS A 1 130 ? -0.999 -15.164 -19.25 1 98.62 130 CYS A C 1
ATOM 1036 O O . CYS A 1 130 ? -1.969 -14.695 -18.641 1 98.62 130 CYS A O 1
ATOM 1038 N N . PRO A 1 131 ? -0.808 -16.516 -19.312 1 98.81 131 PRO A N 1
ATOM 1039 C CA . PRO A 1 131 ? -1.769 -17.406 -18.672 1 98.81 131 PRO A CA 1
ATOM 1040 C C . PRO A 1 131 ? -1.902 -17.141 -17.172 1 98.81 131 PRO A C 1
ATOM 1042 O O . PRO A 1 131 ? -3.01 -17.188 -16.625 1 98.81 131 PRO A O 1
ATOM 1045 N N . ILE A 1 132 ? -0.768 -16.875 -16.547 1 98.88 132 ILE A N 1
ATOM 1046 C CA . ILE A 1 132 ? -0.814 -16.625 -15.109 1 98.88 132 ILE A CA 1
ATOM 1047 C C . ILE A 1 132 ? -1.624 -15.359 -14.836 1 98.88 132 ILE A C 1
ATOM 1049 O O . ILE A 1 132 ? -2.516 -15.352 -13.984 1 98.88 132 ILE A O 1
ATOM 1053 N N . TYR A 1 133 ? -1.39 -14.258 -15.555 1 98.94 133 TYR A N 1
ATOM 1054 C CA . TYR A 1 133 ? -2.148 -13.023 -15.367 1 98.94 133 TYR A CA 1
ATOM 1055 C C . TYR A 1 133 ? -3.631 -13.25 -15.633 1 98.94 133 TYR A C 1
ATOM 1057 O O . TYR A 1 133 ? -4.484 -12.695 -14.938 1 98.94 133 TYR A O 1
ATOM 1065 N N . THR A 1 134 ? -3.904 -14.055 -16.656 1 98.81 134 THR A N 1
ATOM 1066 C CA . THR A 1 134 ? -5.297 -14.375 -16.953 1 98.81 134 THR A CA 1
ATOM 1067 C C . THR A 1 134 ? -5.961 -15.07 -15.773 1 98.81 134 THR A C 1
ATOM 1069 O O . THR A 1 134 ? -7.055 -14.688 -15.352 1 98.81 134 THR A O 1
ATOM 1072 N N . CYS A 1 135 ? -5.316 -16.094 -15.266 1 98.81 135 CYS A N 1
ATOM 1073 C CA . CYS A 1 135 ? -5.855 -16.844 -14.141 1 98.81 135 CYS A CA 1
ATOM 1074 C C . CYS A 1 135 ? -6.008 -15.961 -12.906 1 98.81 135 CYS A C 1
ATOM 1076 O O . CYS A 1 135 ? -7.008 -16.047 -12.195 1 98.81 135 CYS A O 1
ATOM 1078 N N . LEU A 1 136 ? -4.988 -15.102 -12.633 1 98.88 136 LEU A N 1
ATOM 1079 C CA . LEU A 1 136 ? -5.055 -14.211 -11.484 1 98.88 136 LEU A CA 1
ATOM 1080 C C . LEU A 1 136 ? -6.238 -13.258 -11.602 1 98.88 136 LEU A C 1
ATOM 1082 O O . LEU A 1 136 ? -6.945 -13.008 -10.625 1 98.88 136 LEU A O 1
ATOM 1086 N N . ARG A 1 137 ? -6.465 -12.711 -12.789 1 98.62 137 ARG A N 1
ATOM 1087 C CA . ARG A 1 137 ? -7.621 -11.844 -13.023 1 98.62 137 ARG A CA 1
ATOM 1088 C C . ARG A 1 137 ? -8.922 -12.602 -12.797 1 98.62 137 ARG A C 1
ATOM 1090 O O . ARG A 1 137 ? -9.867 -12.062 -12.219 1 98.62 137 ARG A O 1
ATOM 1097 N N . GLU A 1 138 ? -8.961 -13.836 -13.258 1 98.25 138 GLU A N 1
ATOM 1098 C CA . GLU A 1 138 ? -10.156 -14.656 -13.078 1 98.25 138 GLU A CA 1
ATOM 1099 C C . GLU A 1 138 ? -10.406 -14.953 -11.602 1 98.25 138 GLU A C 1
ATOM 1101 O O . GLU A 1 138 ? -11.555 -15.008 -11.156 1 98.25 138 GLU A O 1
ATOM 1106 N N . LEU A 1 139 ? -9.352 -15.219 -10.852 1 98.38 139 LEU A N 1
ATOM 1107 C CA . LEU A 1 139 ? -9.5 -15.398 -9.414 1 98.38 139 LEU A CA 1
ATOM 1108 C C . LEU A 1 139 ? -10.133 -14.164 -8.773 1 98.38 139 LEU A C 1
ATOM 1110 O O . LEU A 1 139 ? -11.078 -14.281 -7.996 1 98.38 139 LEU A O 1
ATOM 1114 N N . LEU A 1 140 ? -9.703 -12.977 -9.125 1 97.88 140 LEU A N 1
ATOM 1115 C CA . LEU A 1 140 ? -10.219 -11.727 -8.57 1 97.88 140 LEU A CA 1
ATOM 1116 C C . LEU A 1 140 ? -11.68 -11.523 -8.945 1 97.88 140 LEU A C 1
ATOM 1118 O O . LEU A 1 140 ? -12.453 -10.953 -8.172 1 97.88 140 LEU A O 1
ATOM 1122 N N . GLN A 1 141 ? -12.055 -12.031 -10.078 1 96.06 141 GLN A N 1
ATOM 1123 C CA . GLN A 1 141 ? -13.383 -11.758 -10.625 1 96.06 141 GLN A CA 1
ATOM 1124 C C . GLN A 1 141 ? -14.367 -12.867 -10.242 1 96.06 141 GLN A C 1
ATOM 1126 O O . GLN A 1 141 ? -15.57 -12.727 -10.461 1 96.06 141 GLN A O 1
ATOM 1131 N N . SER A 1 142 ? -13.859 -13.922 -9.68 1 94.25 142 SER A N 1
ATOM 1132 C CA . SER A 1 142 ? -14.711 -15.07 -9.406 1 94.25 142 SER A CA 1
ATOM 1133 C C . SER A 1 142 ? -15.844 -14.703 -8.453 1 94.25 142 SER A C 1
ATOM 1135 O O . SER A 1 142 ? -15.617 -14.078 -7.418 1 94.25 142 SER A O 1
ATOM 1137 N N . GLN A 1 143 ? -17 -15.016 -8.711 1 88.19 143 GLN A N 1
ATOM 1138 C CA . GLN A 1 143 ? -18.188 -14.758 -7.887 1 88.19 143 GLN A CA 1
ATOM 1139 C C . GLN A 1 143 ? -18.578 -15.992 -7.09 1 88.19 143 GLN A C 1
ATOM 1141 O O . GLN A 1 143 ? -19.281 -15.891 -6.082 1 88.19 143 GLN A O 1
ATOM 1146 N N . ASP A 1 144 ? -18.078 -17.109 -7.566 1 83.81 144 ASP A N 1
ATOM 1147 C CA . ASP A 1 144 ? -18.516 -18.375 -6.98 1 83.81 144 ASP A CA 1
ATOM 1148 C C . ASP A 1 144 ? -17.578 -18.812 -5.863 1 83.81 144 ASP A C 1
ATOM 1150 O O . ASP A 1 144 ? -18.016 -19.406 -4.871 1 83.81 144 ASP A O 1
ATOM 1154 N N . VAL A 1 145 ? -16.266 -18.625 -6.059 1 82.06 145 VAL A N 1
ATOM 1155 C CA . VAL A 1 145 ? -15.219 -19.062 -5.133 1 82.06 145 VAL A CA 1
ATOM 1156 C C . VAL A 1 145 ? -14.688 -17.844 -4.367 1 82.06 145 VAL A C 1
ATOM 1158 O O . VAL A 1 145 ? -13.5 -17.797 -4.027 1 82.06 145 VAL A O 1
ATOM 1161 N N . LYS A 1 146 ? -15.383 -16.953 -4.074 1 85.75 146 LYS A N 1
ATOM 1162 C CA . LYS A 1 146 ? -15.156 -15.617 -3.531 1 85.75 146 LYS A CA 1
ATOM 1163 C C . LYS A 1 146 ? -13.859 -15.562 -2.73 1 85.75 146 LYS A C 1
ATOM 1165 O O . LYS A 1 146 ? -12.773 -15.461 -3.307 1 85.75 146 LYS A O 1
ATOM 1170 N N . GLU A 1 147 ? -13.859 -15.875 -1.428 1 92.25 147 GLU A N 1
ATOM 1171 C CA . GLU A 1 147 ? -12.727 -15.625 -0.54 1 92.25 147 GLU A CA 1
ATOM 1172 C C . GLU A 1 147 ? -11.562 -16.562 -0.847 1 92.25 147 GLU A C 1
ATOM 1174 O O . GLU A 1 147 ? -10.406 -16.156 -0.842 1 92.25 147 GLU A O 1
ATOM 1179 N N . ASP A 1 148 ? -11.875 -17.797 -1.262 1 94.75 148 ASP A N 1
ATOM 1180 C CA . ASP A 1 148 ? -10.82 -18.766 -1.563 1 94.75 148 ASP A CA 1
ATOM 1181 C C . ASP A 1 148 ? -10.047 -18.359 -2.814 1 94.75 148 ASP A C 1
ATOM 1183 O O . ASP A 1 148 ? -8.836 -18.562 -2.889 1 94.75 148 ASP A O 1
ATOM 1187 N N . ALA A 1 149 ? -10.789 -17.891 -3.783 1 97.44 149 ALA A N 1
ATOM 1188 C CA . ALA A 1 149 ? -10.141 -17.422 -5.008 1 97.44 149 ALA A CA 1
ATOM 1189 C C . ALA A 1 149 ? -9.211 -16.25 -4.727 1 97.44 149 ALA A C 1
ATOM 1191 O O . ALA A 1 149 ? -8.078 -16.219 -5.219 1 97.44 149 ALA A O 1
ATOM 1192 N N . VAL A 1 150 ? -9.68 -15.344 -3.859 1 97.94 150 VAL A N 1
ATOM 1193 C CA . VAL A 1 150 ? -8.867 -14.18 -3.521 1 97.94 150 VAL A CA 1
ATOM 1194 C C . VAL A 1 150 ? -7.66 -14.617 -2.695 1 97.94 150 VAL A C 1
ATOM 1196 O O . VAL A 1 150 ? -6.555 -14.109 -2.885 1 97.94 150 VAL A O 1
ATOM 1199 N N . LEU A 1 151 ? -7.926 -15.508 -1.811 1 97.19 151 LEU A N 1
ATOM 1200 C CA . LEU A 1 151 ? -6.82 -16.062 -1.035 1 97.19 151 LEU A CA 1
ATOM 1201 C C . LEU A 1 151 ? -5.762 -16.656 -1.951 1 97.19 151 LEU A C 1
ATOM 1203 O O . LEU A 1 151 ? -4.566 -16.406 -1.772 1 97.19 151 LEU A O 1
ATOM 1207 N N . CYS A 1 152 ? -6.18 -17.484 -2.926 1 97.88 152 CYS A N 1
ATOM 1208 C CA . CYS A 1 152 ? -5.258 -18.062 -3.891 1 97.88 152 CYS A CA 1
ATOM 1209 C C . CYS A 1 152 ? -4.504 -16.984 -4.656 1 97.88 152 CYS A C 1
ATOM 1211 O O . CYS A 1 152 ? -3.279 -17.047 -4.773 1 97.88 152 CYS A O 1
ATOM 1213 N N . CYS A 1 153 ? -5.211 -16 -5.137 1 98.69 153 CYS A N 1
ATOM 1214 C CA . CYS A 1 153 ? -4.602 -14.898 -5.867 1 98.69 153 CYS A CA 1
ATOM 1215 C C . CYS A 1 153 ? -3.529 -14.219 -5.023 1 98.69 153 CYS A C 1
ATOM 1217 O O . CYS A 1 153 ? -2.412 -13.992 -5.496 1 98.69 153 CYS A O 1
ATOM 1219 N N . SER A 1 154 ? -3.926 -13.883 -3.783 1 98.5 154 SER A N 1
ATOM 1220 C CA . SER A 1 154 ? -3.014 -13.203 -2.865 1 98.5 154 SER A CA 1
ATOM 1221 C C . SER A 1 154 ? -1.756 -14.031 -2.629 1 98.5 154 SER A C 1
ATOM 1223 O O . SER A 1 154 ? -0.643 -13.508 -2.664 1 98.5 154 SER A O 1
ATOM 1225 N N . MET A 1 155 ? -1.913 -15.297 -2.416 1 97.62 155 MET A N 1
ATOM 1226 C CA . MET A 1 155 ? -0.786 -16.188 -2.156 1 97.62 155 MET A CA 1
ATOM 1227 C C . MET A 1 155 ? 0.152 -16.25 -3.357 1 97.62 155 MET A C 1
ATOM 1229 O O . MET A 1 155 ? 1.373 -16.188 -3.201 1 97.62 155 MET A O 1
ATOM 1233 N N . GLU A 1 156 ? -0.425 -16.391 -4.516 1 98.62 156 GLU A N 1
ATOM 1234 C CA . GLU A 1 156 ? 0.388 -16.469 -5.727 1 98.62 156 GLU A CA 1
ATOM 1235 C C . GLU A 1 156 ? 1.154 -15.18 -5.965 1 98.62 156 GLU A C 1
ATOM 1237 O O . GLU A 1 156 ? 2.322 -15.203 -6.359 1 98.62 156 GLU A O 1
ATOM 1242 N N . LEU A 1 157 ? 0.483 -14.031 -5.727 1 98.81 157 LEU A N 1
ATOM 1243 C CA . LEU A 1 157 ? 1.149 -12.75 -5.91 1 98.81 157 LEU A CA 1
ATOM 1244 C C . LEU A 1 157 ? 2.26 -12.562 -4.883 1 98.81 157 LEU A C 1
ATOM 1246 O O . LEU A 1 157 ? 3.303 -11.977 -5.188 1 98.81 157 LEU A O 1
ATOM 1250 N N . GLN A 1 158 ? 2.049 -13.016 -3.682 1 98.19 158 GLN A N 1
ATOM 1251 C CA . GLN A 1 158 ? 3.088 -12.93 -2.662 1 98.19 158 GLN A CA 1
ATOM 1252 C C . GLN A 1 158 ? 4.34 -13.695 -3.084 1 98.19 158 GLN A C 1
ATOM 1254 O O . GLN A 1 158 ? 5.461 -13.266 -2.814 1 98.19 158 GLN A O 1
ATOM 1259 N N . SER A 1 159 ? 4.16 -14.781 -3.795 1 97.31 159 SER A N 1
ATOM 1260 C CA . SER A 1 159 ? 5.281 -15.656 -4.109 1 97.31 159 SER A CA 1
ATOM 1261 C C . SER A 1 159 ? 5.902 -15.305 -5.453 1 97.31 159 SER A C 1
ATOM 1263 O O . SER A 1 159 ? 7.121 -15.391 -5.621 1 97.31 159 SER A O 1
ATOM 1265 N N . THR A 1 160 ? 5.121 -14.836 -6.438 1 98.5 160 THR A N 1
ATOM 1266 C CA . THR A 1 160 ? 5.652 -14.719 -7.793 1 98.5 160 THR A CA 1
ATOM 1267 C C . THR A 1 160 ? 5.418 -13.312 -8.344 1 98.5 160 THR A C 1
ATOM 1269 O O . THR A 1 160 ? 5.77 -13.031 -9.492 1 98.5 160 THR A O 1
ATOM 1272 N N . GLY A 1 161 ? 4.773 -12.406 -7.598 1 98.81 161 GLY A N 1
ATOM 1273 C CA . GLY A 1 161 ? 4.391 -11.086 -8.078 1 98.81 161 GLY A CA 1
ATOM 1274 C C . GLY A 1 161 ? 5.551 -10.305 -8.664 1 98.81 161 GLY A C 1
ATOM 1275 O O . GLY A 1 161 ? 5.438 -9.734 -9.742 1 98.81 161 GLY A O 1
ATOM 1276 N N . ARG A 1 162 ? 6.656 -10.328 -7.965 1 98.5 162 ARG A N 1
ATOM 1277 C CA . ARG A 1 162 ? 7.828 -9.586 -8.414 1 98.5 162 ARG A CA 1
ATOM 1278 C C . ARG A 1 162 ? 8.297 -10.07 -9.781 1 98.5 162 ARG A C 1
ATOM 1280 O O . ARG A 1 162 ? 8.508 -9.273 -10.695 1 98.5 162 ARG A O 1
ATOM 1287 N N . LEU A 1 163 ? 8.469 -11.367 -9.898 1 98.38 163 LEU A N 1
ATOM 1288 C CA . LEU A 1 163 ? 8.945 -11.961 -11.141 1 98.38 163 LEU A CA 1
ATOM 1289 C C . LEU A 1 163 ? 7.965 -11.703 -12.281 1 98.38 163 LEU A C 1
ATOM 1291 O O . LEU A 1 163 ? 8.375 -11.391 -13.398 1 98.38 163 LEU A O 1
ATOM 1295 N N . LEU A 1 164 ? 6.656 -11.82 -12.008 1 98.69 164 LEU A N 1
ATOM 1296 C CA . LEU A 1 164 ? 5.629 -11.562 -13.008 1 98.69 164 LEU A CA 1
ATOM 1297 C C . LEU A 1 164 ? 5.711 -10.125 -13.508 1 98.69 164 LEU A C 1
ATOM 1299 O O . LEU A 1 164 ? 5.66 -9.883 -14.711 1 98.69 164 LEU A O 1
ATOM 1303 N N . GLU A 1 165 ? 5.828 -9.211 -12.57 1 98.56 165 GLU A N 1
ATOM 1304 C CA . GLU A 1 165 ? 5.875 -7.797 -12.93 1 98.56 165 GLU A CA 1
ATOM 1305 C C . GLU A 1 165 ? 7.102 -7.48 -13.781 1 98.56 165 GLU A C 1
ATOM 1307 O O . GLU A 1 165 ? 7.027 -6.668 -14.703 1 98.56 165 GLU A O 1
ATOM 1312 N N . GLU A 1 166 ? 8.18 -8.102 -13.43 1 98.06 166 GLU A N 1
ATOM 1313 C CA . GLU A 1 166 ? 9.398 -7.914 -14.219 1 98.06 166 GLU A CA 1
ATOM 1314 C C . GLU A 1 166 ? 9.18 -8.312 -15.68 1 98.06 166 GLU A C 1
ATOM 1316 O O . GLU A 1 166 ? 9.789 -7.742 -16.578 1 98.06 166 GLU A O 1
ATOM 1321 N N . GLN A 1 167 ? 8.352 -9.336 -15.867 1 97.81 167 GLN A N 1
ATOM 1322 C CA . GLN A 1 167 ? 8.117 -9.82 -17.219 1 97.81 167 GLN A CA 1
ATOM 1323 C C . GLN A 1 167 ? 7.148 -8.906 -17.984 1 97.81 167 GLN A C 1
ATOM 1325 O O . GLN A 1 167 ? 7.363 -8.602 -19.156 1 97.81 167 GLN A O 1
ATOM 1330 N N . LEU A 1 168 ? 6.059 -8.469 -17.344 1 98.06 168 LEU A N 1
ATOM 1331 C CA . LEU A 1 168 ? 5.027 -7.641 -17.953 1 98.06 168 LEU A CA 1
ATOM 1332 C C . LEU A 1 168 ? 4.469 -6.633 -16.953 1 98.06 168 LEU A C 1
ATOM 1334 O O . LEU A 1 168 ? 3.352 -6.793 -16.469 1 98.06 168 LEU A O 1
ATOM 1338 N N . PRO A 1 169 ? 5.176 -5.559 -16.719 1 97.94 169 PRO A N 1
ATOM 1339 C CA . PRO A 1 169 ? 4.766 -4.574 -15.711 1 97.94 169 PRO A CA 1
ATOM 1340 C C . PRO A 1 169 ? 3.398 -3.961 -16 1 97.94 169 PRO A C 1
ATOM 1342 O O . PRO A 1 169 ? 2.646 -3.637 -15.086 1 97.94 169 PRO A O 1
ATOM 1345 N N . GLU A 1 170 ? 3.008 -3.82 -17.266 1 97.94 170 GLU A N 1
ATOM 1346 C CA . GLU A 1 170 ? 1.727 -3.219 -17.625 1 97.94 170 GLU A CA 1
ATOM 1347 C C . GLU A 1 170 ? 0.56 -4.098 -17.172 1 97.94 170 GLU A C 1
ATOM 1349 O O . GLU A 1 170 ? -0.476 -3.59 -16.75 1 97.94 170 GLU A O 1
ATOM 1354 N N . MET A 1 171 ? 0.709 -5.406 -17.266 1 98.5 171 MET A N 1
ATOM 1355 C CA . MET A 1 171 ? -0.347 -6.32 -16.844 1 98.5 171 MET A CA 1
ATOM 1356 C C . MET A 1 171 ? -0.479 -6.336 -15.328 1 98.5 171 MET A C 1
ATOM 1358 O O . MET A 1 171 ? -1.583 -6.48 -14.797 1 98.5 171 MET A O 1
ATOM 1362 N N . MET A 1 172 ? 0.69 -6.184 -14.648 1 98.81 172 MET A N 1
ATOM 1363 C CA . MET A 1 172 ? 0.627 -6.074 -13.195 1 98.81 172 MET A CA 1
ATOM 1364 C C . MET A 1 172 ? -0.151 -4.828 -12.781 1 98.81 172 MET A C 1
ATOM 1366 O O . MET A 1 172 ? -0.974 -4.887 -11.867 1 98.81 172 MET A O 1
ATOM 1370 N N . THR A 1 173 ? 0.11 -3.721 -13.492 1 98.5 173 THR A N 1
ATOM 1371 C CA . THR A 1 173 ? -0.606 -2.479 -13.219 1 98.5 173 THR A CA 1
ATOM 1372 C C . THR A 1 173 ? -2.111 -2.68 -13.367 1 98.5 173 THR A C 1
ATOM 1374 O O . THR A 1 173 ? -2.887 -2.266 -12.5 1 98.5 173 THR A O 1
ATOM 1377 N N . GLU A 1 174 ? -2.49 -3.342 -14.398 1 98.44 174 GLU A N 1
ATOM 1378 C CA . GLU A 1 174 ? -3.904 -3.604 -14.648 1 98.44 174 GLU A CA 1
ATOM 1379 C C . GLU A 1 174 ? -4.492 -4.531 -13.594 1 98.44 174 GLU A C 1
ATOM 1381 O O . GLU A 1 174 ? -5.613 -4.324 -13.125 1 98.44 174 GLU A O 1
ATOM 1386 N N . LEU A 1 175 ? -3.764 -5.562 -13.289 1 98.88 175 LEU A N 1
ATOM 1387 C CA . LEU A 1 175 ? -4.215 -6.523 -12.281 1 98.88 175 LEU A CA 1
ATOM 1388 C C . LEU A 1 175 ? -4.434 -5.84 -10.938 1 98.88 175 LEU A C 1
ATOM 1390 O O . LEU A 1 175 ? -5.457 -6.059 -10.281 1 98.88 175 LEU A O 1
ATOM 1394 N N . LEU A 1 176 ? -3.502 -4.992 -10.516 1 98.81 176 LEU A N 1
ATOM 1395 C CA . LEU A 1 176 ? -3.59 -4.316 -9.227 1 98.81 176 LEU A CA 1
ATOM 1396 C C . LEU A 1 176 ? -4.707 -3.279 -9.234 1 98.81 176 LEU A C 1
ATOM 1398 O O . LEU A 1 176 ? -5.352 -3.051 -8.203 1 98.81 176 LEU A O 1
ATOM 1402 N N . ALA A 1 177 ? -4.93 -2.656 -10.406 1 98.5 177 ALA A N 1
ATOM 1403 C CA . ALA A 1 177 ? -6.098 -1.785 -10.531 1 98.5 177 ALA A CA 1
ATOM 1404 C C . ALA A 1 177 ? -7.387 -2.561 -10.281 1 98.5 177 ALA A C 1
ATOM 1406 O O . ALA A 1 177 ? -8.281 -2.082 -9.57 1 98.5 177 ALA A O 1
ATOM 1407 N N . SER A 1 178 ? -7.488 -3.754 -10.844 1 98.38 178 SER A N 1
ATOM 1408 C CA . SER A 1 178 ? -8.648 -4.609 -10.625 1 98.38 178 SER A CA 1
ATOM 1409 C C . SER A 1 178 ? -8.773 -5.004 -9.156 1 98.38 178 SER A C 1
ATOM 1411 O O . SER A 1 178 ? -9.883 -5.086 -8.625 1 98.38 178 SER A O 1
ATOM 1413 N N . ALA A 1 179 ? -7.641 -5.305 -8.523 1 98.5 179 ALA A N 1
ATOM 1414 C CA . ALA A 1 179 ? -7.645 -5.629 -7.102 1 98.5 179 ALA A CA 1
ATOM 1415 C C . ALA A 1 179 ? -8.156 -4.457 -6.27 1 98.5 179 ALA A C 1
ATOM 1417 O O . ALA A 1 179 ? -8.961 -4.641 -5.355 1 98.5 179 ALA A O 1
ATOM 1418 N N . ARG A 1 180 ? -7.66 -3.225 -6.57 1 98.38 180 ARG A N 1
ATOM 1419 C CA . ARG A 1 180 ? -8.141 -2.027 -5.887 1 98.38 180 ARG A CA 1
ATOM 1420 C C . ARG A 1 180 ? -9.648 -1.854 -6.078 1 98.38 180 ARG A C 1
ATOM 1422 O O . ARG A 1 180 ? -10.367 -1.569 -5.121 1 98.38 180 ARG A O 1
ATOM 1429 N N . ASP A 1 181 ? -10.117 -2.029 -7.328 1 97.5 181 ASP A N 1
ATOM 1430 C CA . ASP A 1 181 ? -11.547 -1.926 -7.602 1 97.5 181 ASP A CA 1
ATOM 1431 C C . ASP A 1 181 ? -12.344 -2.895 -6.734 1 97.5 181 ASP A C 1
ATOM 1433 O O . ASP A 1 181 ? -13.375 -2.523 -6.16 1 97.5 181 ASP A O 1
ATOM 1437 N N . LYS A 1 182 ? -11.875 -4.113 -6.715 1 96.75 182 LYS A N 1
ATOM 1438 C CA . LYS A 1 182 ? -12.57 -5.129 -5.934 1 96.75 182 LYS A CA 1
ATOM 1439 C C . LYS A 1 182 ? -12.617 -4.75 -4.457 1 96.75 182 LYS A C 1
ATOM 1441 O O . LYS A 1 182 ? -13.648 -4.91 -3.799 1 96.75 182 LYS A O 1
ATOM 1446 N N . MET A 1 183 ? -11.484 -4.258 -3.953 1 95.69 183 MET A N 1
ATOM 1447 C CA . MET A 1 183 ? -11.391 -3.875 -2.547 1 95.69 183 MET A CA 1
ATOM 1448 C C . MET A 1 183 ? -12.359 -2.744 -2.223 1 95.69 183 MET A C 1
ATOM 1450 O O . MET A 1 183 ? -12.891 -2.674 -1.113 1 95.69 183 MET A O 1
ATOM 1454 N N . LEU A 1 184 ? -12.555 -1.828 -3.143 1 96.19 184 LEU A N 1
ATOM 1455 C CA . LEU A 1 184 ? -13.391 -0.653 -2.922 1 96.19 184 LEU A CA 1
ATOM 1456 C C . LEU A 1 184 ? -14.867 -1.016 -2.998 1 96.19 184 LEU A C 1
ATOM 1458 O O . LEU A 1 184 ? -15.719 -0.256 -2.537 1 96.19 184 LEU A O 1
ATOM 1462 N N . CYS A 1 185 ? -15.227 -2.145 -3.586 1 92.94 185 CYS A N 1
ATOM 1463 C CA . CYS A 1 185 ? -16.609 -2.57 -3.748 1 92.94 185 CYS A CA 1
ATOM 1464 C C . CYS A 1 185 ? -17.281 -2.758 -2.395 1 92.94 185 CYS A C 1
ATOM 1466 O O . CYS A 1 185 ? -16.797 -3.506 -1.548 1 92.94 185 CYS A O 1
ATOM 1468 N N . PRO A 1 186 ? -18.422 -2.146 -2.162 1 92.12 186 PRO A N 1
ATOM 1469 C CA . PRO A 1 186 ? -19.078 -2.188 -0.857 1 92.12 186 PRO A CA 1
ATOM 1470 C C . PRO A 1 186 ? -19.516 -3.598 -0.463 1 92.12 186 PRO A C 1
ATOM 1472 O O . PRO A 1 186 ? -19.625 -3.902 0.727 1 92.12 186 PRO A O 1
ATOM 1475 N N . SER A 1 187 ? -19.75 -4.449 -1.424 1 92.38 187 SER A N 1
ATOM 1476 C CA . SER A 1 187 ? -20.281 -5.773 -1.132 1 92.38 187 SER A CA 1
ATOM 1477 C C . SER A 1 187 ? -19.188 -6.754 -0.76 1 92.38 187 SER A C 1
ATOM 1479 O O . SER A 1 187 ? -19.453 -7.875 -0.33 1 92.38 187 SER A O 1
ATOM 1481 N N . GLU A 1 188 ? -17.953 -6.375 -0.891 1 94.56 188 GLU A N 1
ATOM 1482 C CA . GLU A 1 188 ? -16.859 -7.293 -0.617 1 94.56 188 GLU A CA 1
ATOM 1483 C C . GLU A 1 188 ? -16.672 -7.5 0.883 1 94.56 188 GLU A C 1
ATOM 1485 O O . GLU A 1 188 ? -16.922 -6.594 1.678 1 94.56 188 GLU A O 1
ATOM 1490 N N . SER A 1 189 ? -16.281 -8.656 1.268 1 94.81 189 SER A N 1
ATOM 1491 C CA . SER A 1 189 ? -16.094 -9.008 2.672 1 94.81 189 SER A CA 1
ATOM 1492 C C . SER A 1 189 ? -14.836 -8.352 3.238 1 94.81 189 SER A C 1
ATOM 1494 O O . SER A 1 189 ? -13.922 -8 2.49 1 94.81 189 SER A O 1
ATOM 1496 N N . MET A 1 190 ? -14.742 -8.234 4.57 1 95.75 190 MET A N 1
ATOM 1497 C CA . MET A 1 190 ? -13.57 -7.703 5.258 1 95.75 190 MET A CA 1
ATOM 1498 C C . MET A 1 190 ? -12.344 -8.57 4.992 1 95.75 190 MET A C 1
ATOM 1500 O O . MET A 1 190 ? -11.227 -8.062 4.863 1 95.75 190 MET A O 1
ATOM 1504 N N . LEU A 1 191 ? -12.586 -9.898 4.953 1 96.38 191 LEU A N 1
ATOM 1505 C CA . LEU A 1 191 ? -11.477 -10.82 4.688 1 96.38 191 LEU A CA 1
ATOM 1506 C C . LEU A 1 191 ? -10.875 -10.562 3.312 1 96.38 191 LEU A C 1
ATOM 1508 O O . LEU A 1 191 ? -9.656 -10.414 3.184 1 96.38 191 LEU A O 1
ATOM 1512 N N . THR A 1 192 ? -11.719 -10.484 2.291 1 96.94 192 THR A N 1
ATOM 1513 C CA . THR A 1 192 ? -11.266 -10.195 0.935 1 96.94 192 THR A CA 1
ATOM 1514 C C . THR A 1 192 ? -10.469 -8.891 0.896 1 96.94 192 THR A C 1
ATOM 1516 O O . THR A 1 192 ? -9.391 -8.836 0.308 1 96.94 192 THR A O 1
ATOM 1519 N N . ARG A 1 193 ? -10.961 -7.871 1.547 1 97.25 193 ARG A N 1
ATOM 1520 C CA . ARG A 1 193 ? -10.289 -6.578 1.572 1 97.25 193 ARG A CA 1
ATOM 1521 C C . ARG A 1 193 ? -8.93 -6.68 2.256 1 97.25 193 ARG A C 1
ATOM 1523 O O . ARG A 1 193 ? -7.945 -6.102 1.783 1 97.25 193 ARG A O 1
ATOM 1530 N N . SER A 1 194 ? -8.898 -7.387 3.357 1 98.12 194 SER A N 1
ATOM 1531 C CA . SER A 1 194 ? -7.652 -7.535 4.102 1 98.12 194 SER A CA 1
ATOM 1532 C C . SER A 1 194 ? -6.586 -8.234 3.266 1 98.12 194 SER A C 1
ATOM 1534 O O . SER A 1 194 ? -5.43 -7.809 3.248 1 98.12 194 SER A O 1
ATOM 1536 N N . LEU A 1 195 ? -7 -9.273 2.602 1 97.94 195 LEU A N 1
ATOM 1537 C CA . LEU A 1 195 ? -6.074 -10.031 1.765 1 97.94 195 LEU A CA 1
ATOM 1538 C C . LEU A 1 195 ? -5.535 -9.164 0.633 1 97.94 195 LEU A C 1
ATOM 1540 O O . LEU A 1 195 ? -4.328 -9.156 0.366 1 97.94 195 LEU A O 1
ATOM 1544 N N . LEU A 1 196 ? -6.406 -8.414 -0.003 1 98.38 196 LEU A N 1
ATOM 1545 C CA . LEU A 1 196 ? -6.008 -7.59 -1.138 1 98.38 196 LEU A CA 1
ATOM 1546 C C . LEU A 1 196 ? -5.16 -6.41 -0.679 1 98.38 196 LEU A C 1
ATOM 1548 O O . LEU A 1 196 ? -4.199 -6.027 -1.354 1 98.38 196 LEU A O 1
ATOM 1552 N N . LEU A 1 197 ? -5.531 -5.82 0.471 1 98.56 197 LEU A N 1
ATOM 1553 C CA . LEU A 1 197 ? -4.766 -4.703 1.007 1 98.56 197 LEU A CA 1
ATOM 1554 C C . LEU A 1 197 ? -3.32 -5.109 1.269 1 98.56 197 LEU A C 1
ATOM 1556 O O . LEU A 1 197 ? -2.395 -4.359 0.949 1 98.56 197 LEU A O 1
ATOM 1560 N N . GLU A 1 198 ? -3.117 -6.246 1.831 1 98.38 198 GLU A N 1
ATOM 1561 C CA . GLU A 1 198 ? -1.77 -6.734 2.109 1 98.38 198 GLU A CA 1
ATOM 1562 C C . GLU A 1 198 ? -0.947 -6.844 0.828 1 98.38 198 GLU A C 1
ATOM 1564 O O . GLU A 1 198 ? 0.218 -6.438 0.796 1 98.38 198 GLU A O 1
ATOM 1569 N N . VAL A 1 199 ? -1.55 -7.355 -0.226 1 98.69 199 VAL A N 1
ATOM 1570 C CA . VAL A 1 199 ? -0.852 -7.527 -1.495 1 98.69 199 VAL A CA 1
ATOM 1571 C C . VAL A 1 199 ? -0.527 -6.164 -2.096 1 98.69 199 VAL A C 1
ATOM 1573 O O . VAL A 1 199 ? 0.559 -5.961 -2.646 1 98.69 199 VAL A O 1
ATOM 1576 N N . ILE A 1 200 ? -1.453 -5.266 -2.006 1 98.75 200 ILE A N 1
ATOM 1577 C CA . ILE A 1 200 ? -1.256 -3.928 -2.549 1 98.75 200 ILE A CA 1
ATOM 1578 C C . ILE A 1 200 ? -0.105 -3.238 -1.819 1 98.75 200 ILE A C 1
ATOM 1580 O O . ILE A 1 200 ? 0.741 -2.598 -2.447 1 98.75 200 ILE A O 1
ATOM 1584 N N . GLU A 1 201 ? -0.038 -3.357 -0.497 1 98.69 201 GLU A N 1
ATOM 1585 C CA . GLU A 1 201 ? 1.066 -2.779 0.263 1 98.69 201 GLU A CA 1
ATOM 1586 C C . GLU A 1 201 ? 2.389 -3.459 -0.082 1 98.69 201 GLU A C 1
ATOM 1588 O O . GLU A 1 201 ? 3.432 -2.805 -0.138 1 98.69 201 GLU A O 1
ATOM 1593 N N . LEU A 1 202 ? 2.324 -4.754 -0.256 1 98.75 202 LEU A N 1
ATOM 1594 C CA . LEU A 1 202 ? 3.52 -5.484 -0.667 1 98.75 202 LEU A CA 1
ATOM 1595 C C . LEU A 1 202 ? 4.059 -4.949 -1.989 1 98.75 202 LEU A C 1
ATOM 1597 O O . LEU A 1 202 ? 5.262 -4.723 -2.127 1 98.75 202 LEU A O 1
ATOM 1601 N N . HIS A 1 203 ? 3.184 -4.793 -2.941 1 98.81 203 HIS A N 1
ATOM 1602 C CA . HIS A 1 203 ? 3.576 -4.238 -4.23 1 98.81 203 HIS A CA 1
ATOM 1603 C C . HIS A 1 203 ? 4.148 -2.834 -4.074 1 98.81 203 HIS A C 1
ATOM 1605 O O . HIS A 1 203 ? 5.176 -2.508 -4.676 1 98.81 203 HIS A O 1
ATOM 1611 N N . ALA A 1 204 ? 3.443 -2.004 -3.297 1 98.56 204 ALA A N 1
ATOM 1612 C CA . ALA A 1 204 ? 3.906 -0.634 -3.088 1 98.56 204 ALA A CA 1
ATOM 1613 C C . ALA A 1 204 ? 5.305 -0.614 -2.477 1 98.56 204 ALA A C 1
ATOM 1615 O O . ALA A 1 204 ? 6.082 0.313 -2.715 1 98.56 204 ALA A O 1
ATOM 1616 N N . ASN A 1 205 ? 5.543 -1.622 -1.704 1 98.38 205 ASN A N 1
ATOM 1617 C CA . ASN A 1 205 ? 6.867 -1.777 -1.113 1 98.38 205 ASN A CA 1
ATOM 1618 C C . ASN A 1 205 ? 7.801 -2.566 -2.027 1 98.38 205 ASN A C 1
ATOM 1620 O O . ASN A 1 205 ? 8.711 -3.246 -1.553 1 98.38 205 ASN A O 1
ATOM 1624 N N . SER A 1 206 ? 7.559 -2.629 -3.326 1 98.06 206 SER A N 1
ATOM 1625 C CA . SER A 1 206 ? 8.383 -3.262 -4.352 1 98.06 206 SER A CA 1
ATOM 1626 C C . SER A 1 206 ? 8.531 -4.758 -4.094 1 98.06 206 SER A C 1
ATOM 1628 O O . SER A 1 206 ? 9.602 -5.328 -4.316 1 98.06 206 SER A O 1
ATOM 1630 N N . TRP A 1 207 ? 7.531 -5.395 -3.496 1 98.5 207 TRP A N 1
ATOM 1631 C CA . TRP A 1 207 ? 7.418 -6.824 -3.223 1 98.5 207 TRP A CA 1
ATOM 1632 C C . TRP A 1 207 ? 8.414 -7.254 -2.152 1 98.5 207 TRP A C 1
ATOM 1634 O O . TRP A 1 207 ? 8.68 -8.445 -1.989 1 98.5 207 TRP A O 1
ATOM 1644 N N . ASN A 1 208 ? 9.039 -6.281 -1.468 1 98.06 208 ASN A N 1
ATOM 1645 C CA . ASN A 1 208 ? 9.836 -6.617 -0.292 1 98.06 208 ASN A CA 1
ATOM 1646 C C . ASN A 1 208 ? 8.953 -6.957 0.906 1 98.06 208 ASN A C 1
ATOM 1648 O O . ASN A 1 208 ? 7.852 -6.422 1.04 1 98.06 208 ASN A O 1
ATOM 1652 N N . PRO A 1 209 ? 9.438 -7.883 1.734 1 97 209 PRO A N 1
ATOM 1653 C CA . PRO A 1 209 ? 8.648 -8.203 2.928 1 97 209 PRO A CA 1
ATOM 1654 C C . PRO A 1 209 ? 8.25 -6.957 3.719 1 97 209 PRO A C 1
ATOM 1656 O O . PRO A 1 209 ? 9.047 -6.02 3.84 1 97 209 PRO A O 1
ATOM 1659 N N . LEU A 1 210 ? 7.062 -6.926 4.16 1 97.56 210 LEU A N 1
ATOM 1660 C CA . LEU A 1 210 ? 6.578 -5.824 4.988 1 97.56 210 LEU A CA 1
ATOM 1661 C C . LEU A 1 210 ? 7.203 -5.875 6.379 1 97.56 210 LEU A C 1
ATOM 1663 O O . LEU A 1 210 ? 7.695 -6.922 6.805 1 97.56 210 LEU A O 1
ATOM 1667 N N . THR A 1 211 ? 7.234 -4.738 7.098 1 97.06 211 THR A N 1
ATOM 1668 C CA . THR A 1 211 ? 7.82 -4.688 8.43 1 97.06 211 THR A CA 1
ATOM 1669 C C . THR A 1 211 ? 7.027 -5.551 9.406 1 97.06 211 THR A C 1
ATOM 1671 O O . THR A 1 211 ? 5.84 -5.805 9.195 1 97.06 211 THR A O 1
ATOM 1674 N N . PRO A 1 212 ? 7.574 -6.062 10.477 1 97.19 212 PRO A N 1
ATOM 1675 C CA . PRO A 1 212 ? 6.914 -6.957 11.43 1 97.19 212 PRO A CA 1
ATOM 1676 C C . PRO A 1 212 ? 5.605 -6.383 11.969 1 97.19 212 PRO A C 1
ATOM 1678 O O . PRO A 1 212 ? 4.59 -7.086 12.016 1 97.19 212 PRO A O 1
ATOM 1681 N N . PRO A 1 213 ? 5.516 -5.078 12.312 1 97.38 213 PRO A N 1
ATOM 1682 C CA . PRO A 1 213 ? 4.23 -4.582 12.812 1 97.38 213 PRO A CA 1
ATOM 1683 C C . PRO A 1 213 ? 3.115 -4.684 11.781 1 97.38 213 PRO A C 1
ATOM 1685 O O . PRO A 1 213 ? 1.973 -5 12.125 1 97.38 213 PRO A O 1
ATOM 1688 N N . ILE A 1 214 ? 3.49 -4.441 10.539 1 97.88 214 ILE A N 1
ATOM 1689 C CA . ILE A 1 214 ? 2.484 -4.5 9.484 1 97.88 214 ILE A CA 1
ATOM 1690 C C . ILE A 1 214 ? 2.062 -5.949 9.25 1 97.88 214 ILE A C 1
ATOM 1692 O O . ILE A 1 214 ? 0.871 -6.246 9.133 1 97.88 214 ILE A O 1
ATOM 1696 N N . THR A 1 215 ? 3.066 -6.84 9.141 1 97.88 215 THR A N 1
ATOM 1697 C CA . THR A 1 215 ? 2.775 -8.258 8.977 1 97.88 215 THR A CA 1
ATOM 1698 C C . THR A 1 215 ? 1.923 -8.773 10.125 1 97.88 215 THR A C 1
ATOM 1700 O O . THR A 1 215 ? 0.975 -9.531 9.914 1 97.88 215 THR A O 1
ATOM 1703 N N . GLN A 1 216 ? 2.252 -8.375 11.359 1 97.88 216 GLN A N 1
ATOM 1704 C CA . GLN A 1 216 ? 1.492 -8.773 12.539 1 97.88 216 GLN A CA 1
ATOM 1705 C C . GLN A 1 216 ? 0.059 -8.25 12.469 1 97.88 216 GLN A C 1
ATOM 1707 O O . GLN A 1 216 ? -0.879 -8.953 12.859 1 97.88 216 GLN A O 1
ATOM 1712 N N . TYR A 1 217 ? -0.099 -7.047 12.039 1 98.31 217 TYR A N 1
ATOM 1713 C CA . TYR A 1 217 ? -1.438 -6.496 11.859 1 98.31 217 TYR A CA 1
ATOM 1714 C C . TYR A 1 217 ? -2.281 -7.395 10.961 1 98.31 217 TYR A C 1
ATOM 1716 O O . TYR A 1 217 ? -3.4 -7.766 11.32 1 98.31 217 TYR A O 1
ATOM 1724 N N . TYR A 1 218 ? -1.772 -7.742 9.727 1 97.94 218 TYR A N 1
ATOM 1725 C CA . TYR A 1 218 ? -2.543 -8.531 8.773 1 97.94 218 TYR A CA 1
ATOM 1726 C C . TYR A 1 218 ? -2.777 -9.945 9.305 1 97.94 218 TYR A C 1
ATOM 1728 O O . TYR A 1 218 ? -3.873 -10.492 9.156 1 97.94 218 TYR A O 1
ATOM 1736 N N . ASN A 1 219 ? -1.735 -10.562 9.922 1 97.25 219 ASN A N 1
ATOM 1737 C CA . ASN A 1 219 ? -1.898 -11.891 10.5 1 97.25 219 ASN A CA 1
ATOM 1738 C C . ASN A 1 219 ? -3.014 -11.914 11.539 1 97.25 219 ASN A C 1
ATOM 1740 O O . ASN A 1 219 ? -3.865 -12.805 11.523 1 97.25 219 ASN A O 1
ATOM 1744 N N . ARG A 1 220 ? -3.043 -10.93 12.43 1 97.44 220 ARG A N 1
ATOM 1745 C CA . ARG A 1 220 ? -4.066 -10.844 13.461 1 97.44 220 ARG A CA 1
ATOM 1746 C C . ARG A 1 220 ? -5.445 -10.609 12.852 1 97.44 220 ARG A C 1
ATOM 1748 O O . ARG A 1 220 ? -6.426 -11.234 13.266 1 97.44 220 ARG A O 1
ATOM 1755 N N . THR A 1 221 ? -5.535 -9.719 11.945 1 97.25 221 THR A N 1
ATOM 1756 C CA . THR A 1 221 ? -6.797 -9.367 11.312 1 97.25 221 THR A CA 1
ATOM 1757 C C . THR A 1 221 ? -7.387 -10.562 10.57 1 97.25 221 THR A C 1
ATOM 1759 O O . THR A 1 221 ? -8.562 -10.891 10.742 1 97.25 221 THR A O 1
ATOM 1762 N N . ILE A 1 222 ? -6.578 -11.227 9.773 1 95.19 222 ILE A N 1
ATOM 1763 C CA . ILE A 1 222 ? -7.023 -12.359 8.961 1 95.19 222 ILE A CA 1
ATOM 1764 C C . ILE A 1 222 ? -7.395 -13.523 9.875 1 95.19 222 ILE A C 1
ATOM 1766 O O . ILE A 1 222 ? -8.391 -14.219 9.633 1 95.19 222 ILE A O 1
ATOM 1770 N N . GLN A 1 223 ? -6.602 -13.719 10.93 1 95.94 223 GLN A N 1
ATOM 1771 C CA . GLN A 1 223 ? -6.914 -14.766 11.906 1 95.94 223 GLN A CA 1
ATOM 1772 C C . GLN A 1 223 ? -8.266 -14.508 12.562 1 95.94 223 GLN A C 1
ATOM 1774 O O . GLN A 1 223 ? -9.055 -15.43 12.75 1 95.94 223 GLN A O 1
ATOM 1779 N N . LYS A 1 224 ? -8.547 -13.266 12.938 1 95.69 224 LYS A N 1
ATOM 1780 C CA . LYS A 1 224 ? -9.82 -12.891 13.555 1 95.69 224 LYS A CA 1
ATOM 1781 C C . LYS A 1 224 ? -10.984 -13.117 12.602 1 95.69 224 LYS A C 1
ATOM 1783 O O . LYS A 1 224 ? -12.086 -13.469 13.031 1 95.69 224 LYS A O 1
ATOM 1788 N N . LEU A 1 225 ? -10.734 -12.922 11.305 1 94 225 LEU A N 1
ATOM 1789 C CA . LEU A 1 225 ? -11.797 -12.992 10.312 1 94 225 LEU A CA 1
ATOM 1790 C C . LEU A 1 225 ? -12.016 -14.438 9.859 1 94 225 LEU A C 1
ATOM 1792 O O . LEU A 1 225 ? -13.039 -14.742 9.25 1 94 225 LEU A O 1
ATOM 1796 N N . THR A 1 226 ? -11.023 -15.305 10.039 1 89.5 226 THR A N 1
ATOM 1797 C CA . THR A 1 226 ? -11.141 -16.688 9.602 1 89.5 226 THR A CA 1
ATOM 1798 C C . THR A 1 226 ? -11.398 -17.609 10.789 1 89.5 226 THR A C 1
ATOM 1800 O O . THR A 1 226 ? -11.555 -18.828 10.617 1 89.5 226 THR A O 1
ATOM 1803 N N . ALA A 1 227 ? -11.234 -17.078 12.094 1 79.12 227 ALA A N 1
ATOM 1804 C CA . ALA A 1 227 ? -11.562 -17.859 13.289 1 79.12 227 ALA A CA 1
ATOM 1805 C C . ALA A 1 227 ? -13.07 -17.969 13.477 1 79.12 227 ALA A C 1
ATOM 1807 O O . ALA A 1 227 ? -13.82 -17.094 13.031 1 79.12 227 ALA A O 1
ATOM 1808 N N . MET B 1 1 ? -1.468 47.938 11.227 1 84.94 1 MET B N 1
ATOM 1809 C CA . MET B 1 1 ? -2.227 46.688 11.133 1 84.94 1 MET B CA 1
ATOM 1810 C C . MET B 1 1 ? -3.057 46.656 9.852 1 84.94 1 MET B C 1
ATOM 1812 O O . MET B 1 1 ? -3.102 45.625 9.172 1 84.94 1 MET B O 1
ATOM 1816 N N . ASP B 1 2 ? -3.641 47.719 9.461 1 87.5 2 ASP B N 1
ATOM 1817 C CA . ASP B 1 2 ? -4.48 47.75 8.273 1 87.5 2 ASP B CA 1
ATOM 1818 C C . ASP B 1 2 ? -3.674 47.406 7.023 1 87.5 2 ASP B C 1
ATOM 1820 O O . ASP B 1 2 ? -4.133 46.625 6.188 1 87.5 2 ASP B O 1
ATOM 1824 N N . LYS B 1 3 ? -2.479 47.938 6.957 1 90.75 3 LYS B N 1
ATOM 1825 C CA . LYS B 1 3 ? -1.63 47.656 5.809 1 90.75 3 LYS B CA 1
ATOM 1826 C C . LYS B 1 3 ? -1.203 46.188 5.793 1 90.75 3 LYS B C 1
ATOM 1828 O O . LYS B 1 3 ? -1.168 45.562 4.738 1 90.75 3 LYS B O 1
ATOM 1833 N N . LEU B 1 4 ? -0.877 45.656 6.953 1 88.75 4 LEU B N 1
ATOM 1834 C CA . LEU B 1 4 ? -0.48 44.25 7.074 1 88.75 4 LEU B CA 1
ATOM 1835 C C . LEU B 1 4 ? -1.622 43.344 6.672 1 88.75 4 LEU B C 1
ATOM 1837 O O . LEU B 1 4 ? -1.41 42.375 5.945 1 88.75 4 LEU B O 1
ATOM 1841 N N . ILE B 1 5 ? -2.758 43.719 7.117 1 88.69 5 ILE B N 1
ATOM 1842 C CA . ILE B 1 5 ? -3.949 42.938 6.789 1 88.69 5 ILE B CA 1
ATOM 1843 C C . ILE B 1 5 ? -4.191 42.969 5.281 1 88.69 5 ILE B C 1
ATOM 1845 O O . ILE B 1 5 ? -4.543 41.969 4.676 1 88.69 5 ILE B O 1
ATOM 1849 N N . GLU B 1 6 ? -4.012 44.125 4.715 1 90 6 GLU B N 1
ATOM 1850 C CA . GLU B 1 6 ? -4.176 44.281 3.275 1 90 6 GLU B CA 1
ATOM 1851 C C . GLU B 1 6 ? -3.186 43.438 2.506 1 90 6 GLU B C 1
ATOM 1853 O O . GLU B 1 6 ? -3.555 42.781 1.521 1 90 6 GLU B O 1
ATOM 1858 N N . ILE B 1 7 ? -1.976 43.375 2.924 1 90.06 7 ILE B N 1
ATOM 1859 C CA . ILE B 1 7 ? -0.953 42.562 2.273 1 90.06 7 ILE B CA 1
ATOM 1860 C C . ILE B 1 7 ? -1.302 41.094 2.412 1 90.06 7 ILE B C 1
ATOM 1862 O O . ILE B 1 7 ? -1.256 40.344 1.435 1 90.06 7 ILE B O 1
ATOM 1866 N N . LEU B 1 8 ? -1.644 40.75 3.609 1 87.94 8 LEU B N 1
ATOM 1867 C CA . LEU B 1 8 ? -1.995 39.375 3.898 1 87.94 8 LEU B CA 1
ATOM 1868 C C . LEU B 1 8 ? -3.143 38.906 3.006 1 87.94 8 LEU B C 1
ATOM 1870 O O . LEU B 1 8 ? -3.088 37.812 2.439 1 87.94 8 LEU B O 1
ATOM 1874 N N . ASN B 1 9 ? -4.172 39.719 2.846 1 87.75 9 ASN B N 1
ATOM 1875 C CA . ASN B 1 9 ? -5.355 39.375 2.062 1 87.75 9 ASN B CA 1
ATOM 1876 C C . ASN B 1 9 ? -5.047 39.312 0.568 1 87.75 9 ASN B C 1
ATOM 1878 O O . ASN B 1 9 ? -5.781 38.719 -0.207 1 87.75 9 ASN B O 1
ATOM 1882 N N . SER B 1 10 ? -4.062 39.969 0.265 1 86.81 10 SER B N 1
ATOM 1883 C CA . SER B 1 10 ? -3.684 40 -1.144 1 86.81 10 SER B CA 1
ATOM 1884 C C . SER B 1 10 ? -2.857 38.781 -1.516 1 86.81 10 SER B C 1
ATOM 1886 O O . SER B 1 10 ? -2.66 38.5 -2.699 1 86.81 10 SER B O 1
ATOM 1888 N N . MET B 1 11 ? -2.387 38.062 -0.505 1 85.06 11 MET B N 1
ATOM 1889 C CA . MET B 1 11 ? -1.561 36.875 -0.743 1 85.06 11 MET B CA 1
ATOM 1890 C C . MET B 1 11 ? -2.424 35.656 -1.088 1 85.06 11 MET B C 1
ATOM 1892 O O . MET B 1 11 ? -3.48 35.469 -0.488 1 85.06 11 MET B O 1
ATOM 1896 N N . ARG B 1 12 ? -1.977 35 -2.166 1 75.12 12 ARG B N 1
ATOM 1897 C CA . ARG B 1 12 ? -2.617 33.75 -2.551 1 75.12 12 ARG B CA 1
ATOM 1898 C C . ARG B 1 12 ? -1.584 32.625 -2.748 1 75.12 12 ARG B C 1
ATOM 1900 O O . ARG B 1 12 ? -0.455 32.906 -3.164 1 75.12 12 ARG B O 1
ATOM 1907 N N . ASN B 1 13 ? -1.763 31.359 -2.299 1 66.62 13 ASN B N 1
ATOM 1908 C CA . ASN B 1 13 ? -0.856 30.219 -2.295 1 66.62 13 ASN B CA 1
ATOM 1909 C C . ASN B 1 13 ? -0.163 30.047 -3.645 1 66.62 13 ASN B C 1
ATOM 1911 O O . ASN B 1 13 ? 1.028 29.734 -3.701 1 66.62 13 ASN B O 1
ATOM 1915 N N . ASN B 1 14 ? -0.729 30.219 -4.633 1 64.19 14 ASN B N 1
ATOM 1916 C CA . ASN B 1 14 ? -0.17 29.844 -5.926 1 64.19 14 ASN B CA 1
ATOM 1917 C C . ASN B 1 14 ? 0.067 31.047 -6.816 1 64.19 14 ASN B C 1
ATOM 1919 O O . ASN B 1 14 ? 0.173 30.922 -8.039 1 64.19 14 ASN B O 1
ATOM 1923 N N . SER B 1 15 ? 0.382 32.062 -5.984 1 68.81 15 SER B N 1
ATOM 1924 C CA . SER B 1 15 ? 0.645 33.25 -6.824 1 68.81 15 SER B CA 1
ATOM 1925 C C . SER B 1 15 ? 2.139 33.406 -7.082 1 68.81 15 SER B C 1
ATOM 1927 O O . SER B 1 15 ? 2.967 33 -6.266 1 68.81 15 SER B O 1
ATOM 1929 N N . SER B 1 16 ? 2.484 33.844 -8.242 1 76.06 16 SER B N 1
ATOM 1930 C CA . SER B 1 16 ? 3.859 34.062 -8.672 1 76.06 16 SER B CA 1
ATOM 1931 C C . SER B 1 16 ? 4.555 35.125 -7.816 1 76.06 16 SER B C 1
ATOM 1933 O O . SER B 1 16 ? 5.781 35.125 -7.719 1 76.06 16 SER B O 1
ATOM 1935 N N . ASP B 1 17 ? 3.809 35.812 -7.23 1 81.75 17 ASP B N 1
ATOM 1936 C CA . ASP B 1 17 ? 4.426 36.938 -6.527 1 81.75 17 ASP B CA 1
ATOM 1937 C C . ASP B 1 17 ? 4.395 36.719 -5.016 1 81.75 17 ASP B C 1
ATOM 1939 O O . ASP B 1 17 ? 4.586 37.656 -4.242 1 81.75 17 ASP B O 1
ATOM 1943 N N . VAL B 1 18 ? 4.219 35.531 -4.566 1 82.75 18 VAL B N 1
ATOM 1944 C CA . VAL B 1 18 ? 4.004 35.281 -3.148 1 82.75 18 VAL B CA 1
ATOM 1945 C C . VAL B 1 18 ? 5.277 35.594 -2.363 1 82.75 18 VAL B C 1
ATOM 1947 O O . VAL B 1 18 ? 5.215 36.156 -1.273 1 82.75 18 VAL B O 1
ATOM 1950 N N . ASP B 1 19 ? 6.379 35.344 -2.877 1 84.44 19 ASP B N 1
ATOM 1951 C CA . ASP B 1 19 ? 7.641 35.594 -2.191 1 84.44 19 ASP B CA 1
ATOM 1952 C C . ASP B 1 19 ? 7.859 37.062 -1.97 1 84.44 19 ASP B C 1
ATOM 1954 O O . ASP B 1 19 ? 8.32 37.5 -0.902 1 84.44 19 ASP B O 1
ATOM 1958 N N . ALA B 1 20 ? 7.527 37.75 -3.037 1 86.94 20 ALA B N 1
ATOM 1959 C CA . ALA B 1 20 ? 7.656 39.188 -2.924 1 86.94 20 ALA B CA 1
ATOM 1960 C C . ALA B 1 20 ? 6.711 39.75 -1.864 1 86.94 20 ALA B C 1
ATOM 1962 O O . ALA B 1 20 ? 7.086 40.625 -1.087 1 86.94 20 ALA B O 1
ATOM 1963 N N . LYS B 1 21 ? 5.547 39.219 -1.899 1 87.19 21 LYS B N 1
ATOM 1964 C CA . LYS B 1 21 ? 4.559 39.688 -0.927 1 87.19 21 LYS B CA 1
ATOM 1965 C C . LYS B 1 21 ? 4.961 39.281 0.492 1 87.19 21 LYS B C 1
ATOM 1967 O O . LYS B 1 21 ? 4.75 40.062 1.436 1 87.19 21 LYS B O 1
ATOM 1972 N N . LEU B 1 22 ? 5.516 38.188 0.652 1 84 22 LEU B N 1
ATOM 1973 C CA . LEU B 1 22 ? 6.016 37.75 1.95 1 84 22 LEU B CA 1
ATOM 1974 C C . LEU B 1 22 ? 7.09 38.688 2.467 1 84 22 LEU B C 1
ATOM 1976 O O . LEU B 1 22 ? 7.07 39.094 3.635 1 84 22 LEU B O 1
ATOM 1980 N N . SER B 1 23 ? 7.988 39.094 1.583 1 86.5 23 SER B N 1
ATOM 1981 C CA . SER B 1 23 ? 9.055 40 1.947 1 86.5 23 SER B CA 1
ATOM 1982 C C . SER B 1 23 ? 8.484 41.375 2.346 1 86.5 23 SER B C 1
ATOM 1984 O O . SER B 1 23 ? 8.93 41.969 3.324 1 86.5 23 SER B O 1
ATOM 1986 N N . THR B 1 24 ? 7.527 41.812 1.562 1 88.5 24 THR B N 1
ATOM 1987 C CA . THR B 1 24 ? 6.887 43.094 1.857 1 88.5 24 THR B CA 1
ATOM 1988 C C . THR B 1 24 ? 6.184 43.031 3.211 1 88.5 24 THR B C 1
ATOM 1990 O O . THR B 1 24 ? 6.242 44 3.982 1 88.5 24 THR B O 1
ATOM 1993 N N . PHE B 1 25 ? 5.539 42 3.453 1 88.12 25 PHE B N 1
ATOM 1994 C CA . PHE B 1 25 ? 4.848 41.812 4.727 1 88.12 25 PHE B CA 1
ATOM 1995 C C . PHE B 1 25 ? 5.832 41.875 5.887 1 88.12 25 PHE B C 1
ATOM 1997 O O . PHE B 1 25 ? 5.586 42.562 6.883 1 88.12 25 PHE B O 1
ATOM 2004 N N . MET B 1 26 ? 6.859 41.156 5.707 1 85.19 26 MET B N 1
ATOM 2005 C CA . MET B 1 26 ? 7.875 41.125 6.75 1 85.19 26 MET B CA 1
ATOM 2006 C C . MET B 1 26 ? 8.414 42.531 7.039 1 85.19 26 MET B C 1
ATOM 2008 O O . MET B 1 26 ? 8.586 42.906 8.195 1 85.19 26 MET B O 1
ATOM 2012 N N . GLU B 1 27 ? 8.695 43.219 5.973 1 87.5 27 GLU B N 1
ATOM 2013 C CA . GLU B 1 27 ? 9.203 44.594 6.117 1 87.5 27 GLU B CA 1
ATOM 2014 C C . GLU B 1 27 ? 8.203 45.469 6.855 1 87.5 27 GLU B C 1
ATOM 2016 O O . GLU B 1 27 ? 8.578 46.219 7.762 1 87.5 27 GLU B O 1
ATOM 2021 N N . GLU B 1 28 ? 7.027 45.375 6.43 1 89.44 28 GLU B N 1
ATOM 2022 C CA . GLU B 1 28 ? 5.977 46.156 7.074 1 89.44 28 GLU B CA 1
ATOM 2023 C C . GLU B 1 28 ? 5.793 45.75 8.531 1 89.44 28 GLU B C 1
ATOM 2025 O O . GLU B 1 28 ? 5.559 46.594 9.398 1 89.44 28 GLU B O 1
ATOM 2030 N N . ALA B 1 29 ? 5.789 44.438 8.859 1 87 29 ALA B N 1
ATOM 2031 C CA . ALA B 1 29 ? 5.652 43.938 10.219 1 87 29 ALA B CA 1
ATOM 2032 C C . ALA B 1 29 ? 6.789 44.438 11.109 1 87 29 ALA B C 1
ATOM 2034 O O . ALA B 1 29 ? 6.559 44.844 12.25 1 87 29 ALA B O 1
ATOM 2035 N N . GLN B 1 30 ? 7.969 44.438 10.547 1 83.38 30 GLN B N 1
ATOM 2036 C CA . GLN B 1 30 ? 9.125 44.938 11.289 1 83.38 30 GLN B CA 1
ATOM 2037 C C . GLN B 1 30 ? 8.977 46.438 11.617 1 83.38 30 GLN B C 1
ATOM 2039 O O . GLN B 1 30 ? 9.336 46.875 12.711 1 83.38 30 GLN B O 1
ATOM 2044 N N . ASN B 1 31 ? 8.477 47.125 10.711 1 86.69 31 ASN B N 1
ATOM 2045 C CA . ASN B 1 31 ? 8.312 48.562 10.859 1 86.69 31 ASN B CA 1
ATOM 2046 C C . ASN B 1 31 ? 7.184 48.906 11.836 1 86.69 31 ASN B C 1
ATOM 2048 O O . ASN B 1 31 ? 7.207 49.969 12.484 1 86.69 31 ASN B O 1
ATOM 2052 N N . SER B 1 32 ? 6.273 48.031 11.836 1 83 32 SER B N 1
ATOM 2053 C CA . SER B 1 32 ? 5.059 48.312 12.602 1 83 32 SER B CA 1
ATOM 2054 C C . SER B 1 32 ? 5.168 47.75 14.023 1 83 32 SER B C 1
ATOM 2056 O O . SER B 1 32 ? 4.445 48.188 14.914 1 83 32 SER B O 1
ATOM 2058 N N . THR B 1 33 ? 5.969 46.75 14.227 1 81.19 33 THR B N 1
ATOM 2059 C CA . THR B 1 33 ? 5.977 46.031 15.508 1 81.19 33 THR B CA 1
ATOM 2060 C C . THR B 1 33 ? 6.867 46.75 16.516 1 81.19 33 THR B C 1
ATOM 2062 O O . THR B 1 33 ? 8.086 46.562 16.531 1 81.19 33 THR B O 1
ATOM 2065 N N . ASN B 1 34 ? 6.238 47.594 17.312 1 83.62 34 ASN B N 1
ATOM 2066 C CA . ASN B 1 34 ? 7 48.344 18.312 1 83.62 34 ASN B CA 1
ATOM 2067 C C . ASN B 1 34 ? 6.59 47.969 19.734 1 83.62 34 ASN B C 1
ATOM 2069 O O . ASN B 1 34 ? 7.051 48.594 20.688 1 83.62 34 ASN B O 1
ATOM 2073 N N . SER B 1 35 ? 5.691 47.031 19.766 1 89.69 35 SER B N 1
ATOM 2074 C CA . SER B 1 35 ? 5.23 46.562 21.078 1 89.69 35 SER B CA 1
ATOM 2075 C C . SER B 1 35 ? 4.832 45.094 21.047 1 89.69 35 SER B C 1
ATOM 2077 O O . SER B 1 35 ? 4.594 44.531 19.969 1 89.69 35 SER B O 1
ATOM 2079 N N . GLU B 1 36 ? 4.812 44.5 22.203 1 91.31 36 GLU B N 1
ATOM 2080 C CA . GLU B 1 36 ? 4.352 43.125 22.344 1 91.31 36 GLU B CA 1
ATOM 2081 C C . GLU B 1 36 ? 2.908 43 21.875 1 91.31 36 GLU B C 1
ATOM 2083 O O . GLU B 1 36 ? 2.553 41.969 21.266 1 91.31 36 GLU B O 1
ATOM 2088 N N . GLU B 1 37 ? 2.123 44 22.188 1 92.44 37 GLU B N 1
ATOM 2089 C CA . GLU B 1 37 ? 0.718 44 21.797 1 92.44 37 GLU B CA 1
ATOM 2090 C C . GLU B 1 37 ? 0.573 43.969 20.266 1 92.44 37 GLU B C 1
ATOM 2092 O O . GLU B 1 37 ? -0.261 43.219 19.75 1 92.44 37 GLU B O 1
ATOM 2097 N N . MET B 1 38 ? 1.421 44.656 19.594 1 91.69 38 MET B N 1
ATOM 2098 C CA . MET B 1 38 ? 1.37 44.688 18.125 1 91.69 38 MET B CA 1
ATOM 2099 C C . MET B 1 38 ? 1.842 43.375 17.547 1 91.69 38 MET B C 1
ATOM 2101 O O . MET B 1 38 ? 1.261 42.875 16.578 1 91.69 38 MET B O 1
ATOM 2105 N N . LEU B 1 39 ? 2.9 42.812 18.141 1 93.81 39 LEU B N 1
ATOM 2106 C CA . LEU B 1 39 ? 3.375 41.531 17.703 1 93.81 39 LEU B CA 1
ATOM 2107 C C . LEU B 1 39 ? 2.285 40.469 17.875 1 93.81 39 LEU B C 1
ATOM 2109 O O . LEU B 1 39 ? 2.057 39.656 16.969 1 93.81 39 LEU B O 1
ATOM 2113 N N . GLY B 1 40 ? 1.637 40.5 19 1 94.94 40 GLY B N 1
ATOM 2114 C CA . GLY B 1 40 ? 0.517 39.625 19.234 1 94.94 40 GLY B CA 1
ATOM 2115 C C . GLY B 1 40 ? -0.588 39.75 18.203 1 94.94 40 GLY B C 1
ATOM 2116 O O . GLY B 1 40 ? -1.159 38.75 17.781 1 94.94 40 GLY B O 1
ATOM 2117 N N . GLU B 1 41 ? -0.891 40.969 17.812 1 93.81 41 GLU B N 1
ATOM 2118 C CA . GLU B 1 41 ? -1.928 41.219 16.812 1 93.81 41 GLU B CA 1
ATOM 2119 C C . GLU B 1 41 ? -1.528 40.656 15.453 1 93.81 41 GLU B C 1
ATOM 2121 O O . GLU B 1 41 ? -2.373 40.125 14.719 1 93.81 41 GLU B O 1
ATOM 2126 N N . ILE B 1 42 ? -0.292 40.75 15.148 1 92.75 42 ILE B N 1
ATOM 2127 C CA . ILE B 1 42 ? 0.206 40.25 13.875 1 92.75 42 ILE B CA 1
ATOM 2128 C C . ILE B 1 42 ? 0.075 38.719 13.844 1 92.75 42 ILE B C 1
ATOM 2130 O O . ILE B 1 42 ? -0.46 38.156 12.891 1 92.75 42 ILE B O 1
ATOM 2134 N N . VAL B 1 43 ? 0.54 38.031 14.93 1 95.56 43 VAL B N 1
ATOM 2135 C CA . VAL B 1 43 ? 0.455 36.594 15.023 1 95.56 43 VAL B CA 1
ATOM 2136 C C . VAL B 1 43 ? -1.005 36.156 14.93 1 95.56 43 VAL B C 1
ATOM 2138 O O . VAL B 1 43 ? -1.334 35.219 14.188 1 95.56 43 VAL B O 1
ATOM 2141 N N . ARG B 1 44 ? -1.837 36.875 15.625 1 96.19 44 ARG B N 1
ATOM 2142 C CA . ARG B 1 44 ? -3.256 36.531 15.641 1 96.19 44 ARG B CA 1
ATOM 2143 C C . ARG B 1 44 ? -3.867 36.656 14.25 1 96.19 44 ARG B C 1
ATOM 2145 O O . ARG B 1 44 ? -4.691 35.844 13.844 1 96.19 44 ARG B O 1
ATOM 2152 N N . THR B 1 45 ? -3.52 37.688 13.578 1 93.62 45 THR B N 1
ATOM 2153 C CA . THR B 1 45 ? -4.066 37.938 12.25 1 93.62 45 THR B CA 1
ATOM 2154 C C . THR B 1 45 ? -3.645 36.844 11.273 1 93.62 45 THR B C 1
ATOM 2156 O O . THR B 1 45 ? -4.473 36.312 10.523 1 93.62 45 THR B O 1
ATOM 2159 N N . ILE B 1 46 ? -2.387 36.5 11.281 1 95.06 46 ILE B N 1
ATOM 2160 C CA . ILE B 1 46 ? -1.89 35.438 10.414 1 95.06 46 ILE B CA 1
ATOM 2161 C C . ILE B 1 46 ? -2.588 34.125 10.766 1 95.06 46 ILE B C 1
ATOM 2163 O O . ILE B 1 46 ? -3.055 33.406 9.883 1 95.06 46 ILE B O 1
ATOM 2167 N N . TYR B 1 47 ? -2.672 33.875 12.055 1 97.56 47 TYR B N 1
ATOM 2168 C CA . TYR B 1 47 ? -3.262 32.656 12.555 1 97.56 47 TYR B CA 1
ATOM 2169 C C . TYR B 1 47 ? -4.719 32.531 12.133 1 97.56 47 TYR B C 1
ATOM 2171 O O . TYR B 1 47 ? -5.141 31.484 11.609 1 97.56 47 TYR B O 1
ATOM 2179 N N . GLN B 1 48 ? -5.453 33.562 12.32 1 96.19 48 GLN B N 1
ATOM 2180 C CA . GLN B 1 48 ? -6.871 33.562 11.984 1 96.19 48 GLN B CA 1
ATOM 2181 C C . GLN B 1 48 ? -7.082 33.344 10.492 1 96.19 48 GLN B C 1
ATOM 2183 O O . GLN B 1 48 ? -7.984 32.594 10.094 1 96.19 48 GLN B O 1
ATOM 2188 N N . LYS B 1 49 ? -6.309 33.906 9.75 1 94.44 49 LYS B N 1
ATOM 2189 C CA . LYS B 1 49 ? -6.43 33.688 8.305 1 94.44 49 LYS B CA 1
ATOM 2190 C C . LYS B 1 49 ? -6.117 32.25 7.945 1 94.44 49 LYS B C 1
ATOM 2192 O O . LYS B 1 49 ? -6.82 31.641 7.137 1 94.44 49 LYS B O 1
ATOM 2197 N N . ALA B 1 50 ? -5.078 31.703 8.508 1 96.69 50 ALA B N 1
ATOM 2198 C CA . ALA B 1 50 ? -4.629 30.344 8.211 1 96.69 50 ALA B CA 1
ATOM 2199 C C . ALA B 1 50 ? -5.707 29.328 8.562 1 96.69 50 ALA B C 1
ATOM 2201 O O . ALA B 1 50 ? -5.953 28.391 7.801 1 96.69 50 ALA B O 1
ATOM 2202 N N . VAL B 1 51 ? -6.383 29.469 9.711 1 97.62 51 VAL B N 1
ATOM 2203 C CA . VAL B 1 51 ? -7.316 28.453 10.188 1 97.62 51 VAL B CA 1
ATOM 2204 C C . VAL B 1 51 ? -8.68 28.656 9.531 1 97.62 51 VAL B C 1
ATOM 2206 O O . VAL B 1 51 ? -9.5 27.734 9.492 1 97.62 51 VAL B O 1
ATOM 2209 N N . SER B 1 52 ? -8.922 29.891 9 1 95.25 52 SER B N 1
ATOM 2210 C CA . SER B 1 52 ? -10.203 30.172 8.352 1 95.25 52 SER B CA 1
ATOM 2211 C C . SER B 1 52 ? -10.156 29.828 6.867 1 95.25 52 SER B C 1
ATOM 2213 O O . SER B 1 52 ? -11.195 29.562 6.258 1 95.25 52 SER B O 1
ATOM 2215 N N . ASP B 1 53 ? -9.086 29.812 6.277 1 94.5 53 ASP B N 1
ATOM 2216 C CA . ASP B 1 53 ? -8.867 29.5 4.867 1 94.5 53 ASP B CA 1
ATOM 2217 C C . ASP B 1 53 ? -7.746 28.484 4.699 1 94.5 53 ASP B C 1
ATOM 2219 O O . ASP B 1 53 ? -6.574 28.844 4.59 1 94.5 53 ASP B O 1
ATOM 2223 N N . ARG B 1 54 ? -8.117 27.25 4.512 1 93.62 54 ARG B N 1
ATOM 2224 C CA . ARG B 1 54 ? -7.164 26.156 4.477 1 93.62 54 ARG B CA 1
ATOM 2225 C C . ARG B 1 54 ? -6.195 26.297 3.309 1 93.62 54 ARG B C 1
ATOM 2227 O O . ARG B 1 54 ? -5.047 25.844 3.387 1 93.62 54 ARG B O 1
ATOM 2234 N N . SER B 1 55 ? -6.648 26.938 2.287 1 92.69 55 SER B N 1
ATOM 2235 C CA . SER B 1 55 ? -5.785 27.094 1.121 1 92.69 55 SER B CA 1
ATOM 2236 C C . SER B 1 55 ? -4.637 28.062 1.419 1 92.69 55 SER B C 1
ATOM 2238 O O . SER B 1 55 ? -3.635 28.078 0.701 1 92.69 55 SER B O 1
ATOM 2240 N N . PHE B 1 56 ? -4.766 28.859 2.438 1 94.06 56 PHE B N 1
ATOM 2241 C CA . PHE B 1 56 ? -3.752 29.844 2.795 1 94.06 56 PHE B CA 1
ATOM 2242 C C . PHE B 1 56 ? -2.807 29.297 3.854 1 94.06 56 PHE B C 1
ATOM 2244 O O . PHE B 1 56 ? -1.826 29.938 4.219 1 94.06 56 PHE B O 1
ATOM 2251 N N . ALA B 1 57 ? -3.07 28.172 4.371 1 96.5 57 ALA B N 1
ATOM 2252 C CA . ALA B 1 57 ? -2.344 27.625 5.516 1 96.5 57 ALA B CA 1
ATOM 2253 C C . ALA B 1 57 ? -0.857 27.484 5.203 1 96.5 57 ALA B C 1
ATOM 2255 O O . ALA B 1 57 ? -0.008 27.828 6.031 1 96.5 57 ALA B O 1
ATOM 2256 N N . PHE B 1 58 ? -0.583 27.062 4.043 1 95.12 58 PHE B N 1
ATOM 2257 C CA . PHE B 1 58 ? 0.815 26.875 3.668 1 95.12 58 PHE B CA 1
ATOM 2258 C C . PHE B 1 58 ? 1.535 28.219 3.604 1 95.12 58 PHE B C 1
ATOM 2260 O O . PHE B 1 58 ? 2.631 28.375 4.152 1 95.12 58 PHE B O 1
ATOM 2267 N N . THR B 1 59 ? 0.956 29.125 2.904 1 93.06 59 THR B N 1
ATOM 2268 C CA . THR B 1 59 ? 1.522 30.469 2.795 1 93.06 59 THR B CA 1
ATOM 2269 C C . THR B 1 59 ? 1.718 31.094 4.176 1 93.06 59 THR B C 1
ATOM 2271 O O . THR B 1 59 ? 2.754 31.703 4.445 1 93.06 59 THR B O 1
ATOM 2274 N N . ALA B 1 60 ? 0.697 30.906 5.008 1 95.12 60 ALA B N 1
ATOM 2275 C CA . ALA B 1 60 ? 0.8 31.422 6.371 1 95.12 60 ALA B CA 1
ATOM 2276 C C . ALA B 1 60 ? 1.986 30.797 7.102 1 95.12 60 ALA B C 1
ATOM 2278 O O . ALA B 1 60 ? 2.719 31.484 7.812 1 95.12 60 ALA B O 1
ATOM 2279 N N . ALA B 1 61 ? 2.195 29.5 6.98 1 96.38 61 ALA B N 1
ATOM 2280 C CA . ALA B 1 61 ? 3.309 28.812 7.633 1 96.38 61 ALA B CA 1
ATOM 2281 C C . ALA B 1 61 ? 4.648 29.359 7.145 1 96.38 61 ALA B C 1
ATOM 2283 O O . ALA B 1 61 ? 5.582 29.531 7.934 1 96.38 61 ALA B O 1
ATOM 2284 N N . LYS B 1 62 ? 4.746 29.641 5.859 1 93.44 62 LYS B N 1
ATOM 2285 C CA . LYS B 1 62 ? 5.957 30.234 5.312 1 93.44 62 LYS B CA 1
ATOM 2286 C C . LYS B 1 62 ? 6.223 31.609 5.934 1 93.44 62 LYS B C 1
ATOM 2288 O O . LYS B 1 62 ? 7.367 31.938 6.262 1 93.44 62 LYS B O 1
ATOM 2293 N N . LEU B 1 63 ? 5.18 32.375 5.969 1 92.12 63 LEU B N 1
ATOM 2294 C CA . LEU B 1 63 ? 5.281 33.688 6.613 1 92.12 63 LEU B CA 1
ATOM 2295 C C . LEU B 1 63 ? 5.77 33.562 8.055 1 92.12 63 LEU B C 1
ATOM 2297 O O . LEU B 1 63 ? 6.656 34.281 8.484 1 92.12 63 LEU B O 1
ATOM 2301 N N . CYS B 1 64 ? 5.199 32.625 8.758 1 94.5 64 CYS B N 1
ATOM 2302 C CA . CYS B 1 64 ? 5.59 32.406 10.148 1 94.5 64 CYS B CA 1
ATOM 2303 C C . CYS B 1 64 ? 7.047 31.969 10.234 1 94.5 64 CYS B C 1
ATOM 2305 O O . CYS B 1 64 ? 7.758 32.344 11.164 1 94.5 64 CYS B O 1
ATOM 2307 N N . ASP B 1 65 ? 7.449 31.172 9.32 1 93.88 65 ASP B N 1
ATOM 2308 C CA . ASP B 1 65 ? 8.844 30.734 9.297 1 93.88 65 ASP B CA 1
ATOM 2309 C C . ASP B 1 65 ? 9.789 31.922 9.148 1 93.88 65 ASP B C 1
ATOM 2311 O O . ASP B 1 65 ? 10.812 32 9.828 1 93.88 65 ASP B O 1
ATOM 2315 N N . LYS B 1 66 ? 9.461 32.844 8.297 1 87.88 66 LYS B N 1
ATOM 2316 C CA . LYS B 1 66 ? 10.273 34.031 8.078 1 87.88 66 LYS B CA 1
ATOM 2317 C C . LYS B 1 66 ? 10.281 34.938 9.32 1 87.88 66 LYS B C 1
ATOM 2319 O O . LYS B 1 66 ? 11.273 35.625 9.586 1 87.88 66 LYS B O 1
ATOM 2324 N N . MET B 1 67 ? 9.219 34.875 10.055 1 88.81 67 MET B N 1
ATOM 2325 C CA . MET B 1 67 ? 9.078 35.781 11.211 1 88.81 67 MET B CA 1
ATOM 2326 C C . MET B 1 67 ? 9.508 35.062 12.492 1 88.81 67 MET B C 1
ATOM 2328 O O . MET B 1 67 ? 9.406 35.625 13.586 1 88.81 67 MET B O 1
ATOM 2332 N N . ALA B 1 68 ? 9.969 33.844 12.398 1 89 68 ALA B N 1
ATOM 2333 C CA . ALA B 1 68 ? 10.18 32.969 13.547 1 89 68 ALA B CA 1
ATOM 2334 C C . ALA B 1 68 ? 11.133 33.625 14.562 1 89 68 ALA B C 1
ATOM 2336 O O . ALA B 1 68 ? 10.961 33.438 15.766 1 89 68 ALA B O 1
ATOM 2337 N N . LEU B 1 69 ? 12.117 34.406 14.055 1 86.19 69 LEU B N 1
ATOM 2338 C CA . LEU B 1 69 ? 13.141 34.969 14.938 1 86.19 69 LEU B CA 1
ATOM 2339 C C . LEU B 1 69 ? 12.766 36.375 15.383 1 86.19 69 LEU B C 1
ATOM 2341 O O . LEU B 1 69 ? 13.492 37 16.156 1 86.19 69 LEU B O 1
ATOM 2345 N N . PHE B 1 70 ? 11.641 36.812 15 1 87.25 70 PHE B N 1
ATOM 2346 C CA . PHE B 1 70 ? 11.188 38.125 15.43 1 87.25 70 PHE B CA 1
ATOM 2347 C C . PHE B 1 70 ? 10.914 38.156 16.938 1 87.25 70 PHE B C 1
ATOM 2349 O O . PHE B 1 70 ? 10.352 37.188 17.469 1 87.25 70 PHE B O 1
ATOM 2356 N N . MET B 1 71 ? 11.398 39.188 17.562 1 90.25 71 MET B N 1
ATOM 2357 C CA . MET B 1 71 ? 11.219 39.375 19 1 90.25 71 MET B CA 1
ATOM 2358 C C . MET B 1 71 ? 11.039 40.844 19.359 1 90.25 71 MET B C 1
ATOM 2360 O O . MET B 1 71 ? 11.711 41.719 18.797 1 90.25 71 MET B O 1
ATOM 2364 N N . VAL B 1 72 ? 10.086 41.062 20.234 1 90.94 72 VAL B N 1
ATOM 2365 C CA . VAL B 1 72 ? 9.828 42.406 20.75 1 90.94 72 VAL B CA 1
ATOM 2366 C C . VAL B 1 72 ? 9.672 42.375 22.266 1 90.94 72 VAL B C 1
ATOM 2368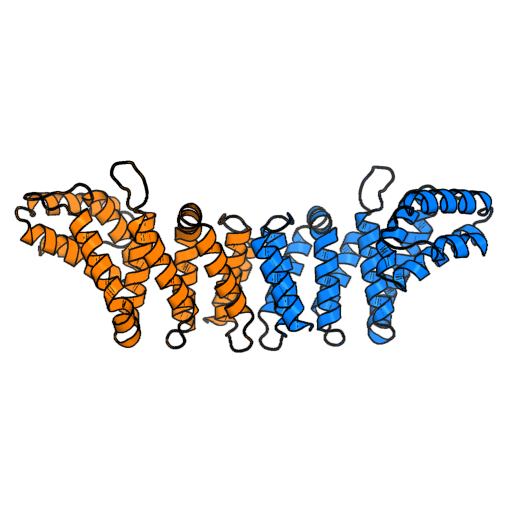 O O . VAL B 1 72 ? 8.844 41.625 22.797 1 90.94 72 VAL B O 1
ATOM 2371 N N . GLU B 1 73 ? 10.5 43.219 22.906 1 92.12 73 GLU B N 1
ATOM 2372 C CA . GLU B 1 73 ? 10.43 43.375 24.359 1 92.12 73 GLU B CA 1
ATOM 2373 C C . GLU B 1 73 ? 10.523 42 25.047 1 92.12 73 GLU B C 1
ATOM 2375 O O . GLU B 1 73 ? 9.727 41.719 25.938 1 92.12 73 GLU B O 1
ATOM 2380 N N . GLY B 1 74 ? 11.336 41.062 24.453 1 92.12 74 GLY B N 1
ATOM 2381 C CA . GLY B 1 74 ? 11.594 39.75 25.062 1 92.12 74 GLY B CA 1
ATOM 2382 C C . GLY B 1 74 ? 10.586 38.688 24.641 1 92.12 74 GLY B C 1
ATOM 2383 O O . GLY B 1 74 ? 10.75 37.531 24.969 1 92.12 74 GLY B O 1
ATOM 2384 N N . THR B 1 75 ? 9.484 39.156 24.031 1 94.69 75 THR B N 1
ATOM 2385 C CA . THR B 1 75 ? 8.484 38.219 23.547 1 94.69 75 THR B CA 1
ATOM 2386 C C . THR B 1 75 ? 8.812 37.75 22.125 1 94.69 75 THR B C 1
ATOM 2388 O O . THR B 1 75 ? 9.016 38.562 21.234 1 94.69 75 THR B O 1
ATOM 2391 N N . LYS B 1 76 ? 8.891 36.438 21.984 1 94.06 76 LYS B N 1
ATOM 2392 C CA . LYS B 1 76 ? 9.234 35.875 20.688 1 94.06 76 LYS B CA 1
ATOM 2393 C C . LYS B 1 76 ? 7.98 35.594 19.859 1 94.06 76 LYS B C 1
ATOM 2395 O O . LYS B 1 76 ? 6.98 35.094 20.406 1 94.06 76 LYS B O 1
ATOM 2400 N N . PHE B 1 77 ? 8.078 35.844 18.562 1 94.94 77 PHE B N 1
ATOM 2401 C CA . PHE B 1 77 ? 7 35.5 17.625 1 94.94 77 PHE B CA 1
ATOM 2402 C C . PHE B 1 77 ? 6.625 34.031 17.719 1 94.94 77 PHE B C 1
ATOM 2404 O O . PHE B 1 77 ? 5.449 33.688 17.844 1 94.94 77 PHE B O 1
ATOM 2411 N N . ARG B 1 78 ? 7.602 33.125 17.656 1 95.19 78 ARG B N 1
ATOM 2412 C CA . ARG B 1 78 ? 7.383 31.688 17.641 1 95.19 78 ARG B CA 1
ATOM 2413 C C . ARG B 1 78 ? 6.664 31.219 18.891 1 95.19 78 ARG B C 1
ATOM 2415 O O . ARG B 1 78 ? 5.836 30.312 18.844 1 95.19 78 ARG B O 1
ATOM 2422 N N . SER B 1 79 ? 6.984 31.844 19.953 1 95.62 79 SER B N 1
ATOM 2423 C CA . SER B 1 79 ? 6.336 31.469 21.203 1 95.62 79 SER B CA 1
ATOM 2424 C C . SER B 1 79 ? 4.855 31.828 21.188 1 95.62 79 SER B C 1
ATOM 2426 O O . SER B 1 79 ? 4.016 31.047 21.656 1 95.62 79 SER B O 1
ATOM 2428 N N . LEU B 1 80 ? 4.598 33.031 20.734 1 96.69 80 LEU B N 1
ATOM 2429 C CA . LEU B 1 80 ? 3.207 33.469 20.641 1 96.69 80 LEU B CA 1
ATOM 2430 C C . LEU B 1 80 ? 2.418 32.531 19.719 1 96.69 80 LEU B C 1
ATOM 2432 O O . LEU B 1 80 ? 1.292 32.156 20.031 1 96.69 80 LEU B O 1
ATOM 2436 N N . LEU B 1 81 ? 3 32.156 18.594 1 97.81 81 LEU B N 1
ATOM 2437 C CA . LEU B 1 81 ? 2.361 31.281 17.641 1 97.81 81 LEU B CA 1
ATOM 2438 C C . LEU B 1 81 ? 2.084 29.906 18.25 1 97.81 81 LEU B C 1
ATOM 2440 O O . LEU B 1 81 ? 0.96 29.406 18.188 1 97.81 81 LEU B O 1
ATOM 2444 N N . LEU B 1 82 ? 3.102 29.297 18.859 1 97.62 82 LEU B N 1
ATOM 2445 C CA . LEU B 1 82 ? 2.971 27.984 19.469 1 97.62 82 LEU B CA 1
ATOM 2446 C C . LEU B 1 82 ? 1.926 28 20.578 1 97.62 82 LEU B C 1
ATOM 2448 O O . LEU B 1 82 ? 1.188 27.031 20.75 1 97.62 82 LEU B O 1
ATOM 2452 N N . ASN B 1 83 ? 1.881 29.109 21.266 1 97.44 83 ASN B N 1
ATOM 2453 C CA . ASN B 1 83 ? 0.864 29.266 22.297 1 97.44 83 ASN B CA 1
ATOM 2454 C C . ASN B 1 83 ? -0.542 29.281 21.703 1 97.44 83 ASN B C 1
ATOM 2456 O O . ASN B 1 83 ? -1.479 28.75 22.297 1 97.44 83 ASN B O 1
ATOM 2460 N N . MET B 1 84 ? -0.698 29.922 20.594 1 97.44 84 MET B N 1
ATOM 2461 C CA . MET B 1 84 ? -1.995 29.953 19.938 1 97.44 84 MET B CA 1
ATOM 2462 C C . MET B 1 84 ? -2.391 28.562 19.453 1 97.44 84 MET B C 1
ATOM 2464 O O . MET B 1 84 ? -3.537 28.141 19.625 1 97.44 84 MET B O 1
ATOM 2468 N N . LEU B 1 85 ? -1.45 27.828 18.891 1 98.5 85 LEU B N 1
AT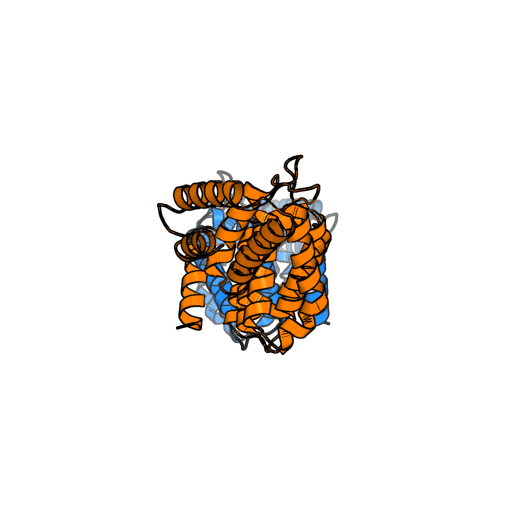OM 2469 C CA . LEU B 1 85 ? -1.707 26.469 18.469 1 98.5 85 LEU B CA 1
ATOM 2470 C C . LEU B 1 85 ? -2.107 25.594 19.656 1 98.5 85 LEU B C 1
ATOM 2472 O O . LEU B 1 85 ? -3.045 24.797 19.562 1 98.5 85 LEU B O 1
ATOM 2476 N N . GLN B 1 86 ? -1.386 25.75 20.734 1 98.06 86 GLN B N 1
ATOM 2477 C CA . GLN B 1 86 ? -1.682 24.984 21.938 1 98.06 86 GLN B CA 1
ATOM 2478 C C . GLN B 1 86 ? -3.08 25.312 22.469 1 98.06 86 GLN B C 1
ATOM 2480 O O . GLN B 1 86 ? -3.797 24.406 22.922 1 98.06 86 GLN B O 1
ATOM 2485 N N . LYS B 1 87 ? -3.41 26.562 22.453 1 97.44 87 LYS B N 1
ATOM 2486 C CA . LYS B 1 87 ? -4.742 26.969 22.891 1 97.44 87 LYS B CA 1
ATOM 2487 C C . LYS B 1 87 ? -5.828 26.297 22.047 1 97.44 87 LYS B C 1
ATOM 2489 O O . LYS B 1 87 ? -6.777 25.734 22.594 1 97.44 87 LYS B O 1
ATOM 2494 N N . ASP B 1 88 ? -5.754 26.344 20.75 1 97.75 88 ASP B N 1
ATOM 2495 C CA . ASP B 1 88 ? -6.742 25.703 19.891 1 97.75 88 ASP B CA 1
ATOM 2496 C C . ASP B 1 88 ? -6.738 24.188 20.062 1 97.75 88 ASP B C 1
ATOM 2498 O O . ASP B 1 88 ? -7.789 23.547 19.984 1 97.75 88 ASP B O 1
ATOM 2502 N N . PHE B 1 89 ? -5.598 23.594 20.297 1 98.69 89 PHE B N 1
ATOM 2503 C CA . PHE B 1 89 ? -5.527 22.156 20.562 1 98.69 89 PHE B CA 1
ATOM 2504 C C . PHE B 1 89 ? -6.344 21.797 21.797 1 98.69 89 PHE B C 1
ATOM 2506 O O . PHE B 1 89 ? -7.051 20.797 21.812 1 98.69 89 PHE B O 1
ATOM 2513 N N . THR B 1 90 ? -6.184 22.609 22.797 1 98.44 90 THR B N 1
ATOM 2514 C CA . THR B 1 90 ? -6.859 22.344 24.062 1 98.44 90 THR B CA 1
ATOM 2515 C C . THR B 1 90 ? -8.375 22.375 23.891 1 98.44 90 THR B C 1
ATOM 2517 O O . THR B 1 90 ? -9.102 21.641 24.547 1 98.44 90 THR B O 1
ATOM 2520 N N . VAL B 1 91 ? -8.867 23.188 23 1 97.88 91 VAL B N 1
ATOM 2521 C CA . VAL B 1 91 ? -10.312 23.344 22.828 1 97.88 91 VAL B CA 1
ATOM 2522 C C . VAL B 1 91 ? -10.766 22.625 21.562 1 97.88 91 VAL B C 1
ATOM 2524 O O . VAL B 1 91 ? -11.891 22.812 21.109 1 97.88 91 VAL B O 1
ATOM 2527 N N . ARG B 1 92 ? -9.984 21.766 20.953 1 97.56 92 ARG B N 1
ATOM 2528 C CA . ARG B 1 92 ? -10.219 21.188 19.625 1 97.56 92 ARG B CA 1
ATOM 2529 C C . ARG B 1 92 ? -11.492 20.344 19.609 1 97.56 92 ARG B C 1
ATOM 2531 O O . ARG B 1 92 ? -12.195 20.297 18.609 1 97.56 92 ARG B O 1
ATOM 2538 N N . GLU B 1 93 ? -11.758 19.625 20.688 1 96.19 93 GLU B N 1
ATOM 2539 C CA . GLU B 1 93 ? -12.984 18.844 20.75 1 96.19 93 GLU B CA 1
ATOM 2540 C C . GLU B 1 93 ? -14.219 19.719 20.594 1 96.19 93 GLU B C 1
ATOM 2542 O O . GLU B 1 93 ? -15.164 19.375 19.891 1 96.19 93 GLU B O 1
ATOM 2547 N N . ALA B 1 94 ? -14.188 20.859 21.312 1 96.75 94 ALA B N 1
ATOM 2548 C CA . ALA B 1 94 ? -15.273 21.828 21.188 1 96.75 94 ALA B CA 1
ATOM 2549 C C . ALA B 1 94 ? -15.336 22.391 19.766 1 96.75 94 ALA B C 1
ATOM 2551 O O . ALA B 1 94 ? -16.422 22.594 19.219 1 96.75 94 ALA B O 1
ATOM 2552 N N . LEU B 1 95 ? -14.188 22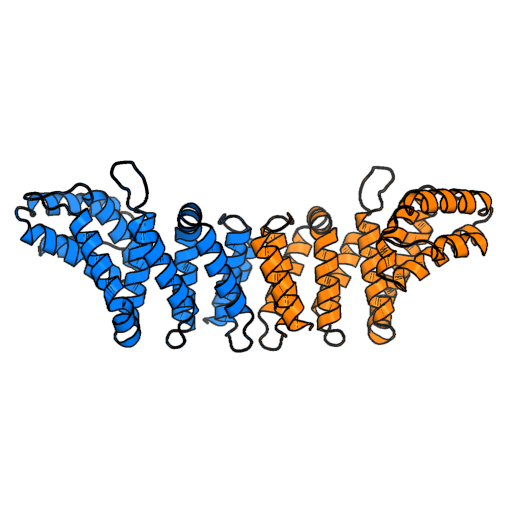.656 19.172 1 95.56 95 LEU B N 1
ATOM 2553 C CA . LEU B 1 95 ? -14.133 23.156 17.797 1 95.56 95 LEU B CA 1
ATOM 2554 C C . LEU B 1 95 ? -14.758 22.156 16.828 1 95.56 95 LEU B C 1
ATOM 2556 O O . LEU B 1 95 ? -15.516 22.531 15.938 1 95.56 95 LEU B O 1
ATOM 2560 N N . GLN B 1 96 ? -14.414 20.859 16.969 1 95.75 96 GLN B N 1
ATOM 2561 C CA . GLN B 1 96 ? -14.953 19.797 16.141 1 95.75 96 GLN B CA 1
ATOM 2562 C C . GLN B 1 96 ? -16.484 19.797 16.141 1 95.75 96 GLN B C 1
ATOM 2564 O O . GLN B 1 96 ? -17.109 19.562 15.117 1 95.75 96 GLN B O 1
ATOM 2569 N N . GLN B 1 97 ? -17.125 20.094 17.281 1 94.81 97 GLN B N 1
ATOM 2570 C CA . GLN B 1 97 ? -18.578 20.047 17.438 1 94.81 97 GLN B CA 1
ATOM 2571 C C . GLN B 1 97 ? -19.219 21.344 16.984 1 94.81 97 GLN B C 1
ATOM 2573 O O . GLN B 1 97 ? -20.297 21.344 16.391 1 94.81 97 GLN B O 1
ATOM 2578 N N . GLN B 1 98 ? -18.562 22.516 17.172 1 95.81 98 GLN B N 1
ATOM 2579 C CA . GLN B 1 98 ? -19.203 23.812 17.016 1 95.81 98 GLN B CA 1
ATOM 2580 C C . GLN B 1 98 ? -18.797 24.469 15.703 1 95.81 98 GLN B C 1
ATOM 2582 O O . GLN B 1 98 ? -19.562 25.266 15.141 1 95.81 98 GLN B O 1
ATOM 2587 N N . ASP B 1 99 ? -17.609 24.188 15.25 1 95.75 99 ASP B N 1
ATOM 2588 C CA . ASP B 1 99 ? -17.047 24.828 14.062 1 95.75 99 ASP B CA 1
ATOM 2589 C C . ASP B 1 99 ? -16.094 23.906 13.336 1 95.75 99 ASP B C 1
ATOM 2591 O O . ASP B 1 99 ? -14.867 24.078 13.422 1 95.75 99 ASP B O 1
ATOM 2595 N N . VAL B 1 100 ? -16.672 23 12.539 1 95.38 100 VAL B N 1
ATOM 2596 C CA . VAL B 1 100 ? -15.914 21.953 11.859 1 95.38 100 VAL B CA 1
ATOM 2597 C C . VAL B 1 100 ? -14.898 22.578 10.906 1 95.38 100 VAL B C 1
ATOM 2599 O O . VAL B 1 100 ? -13.766 22.094 10.797 1 95.38 100 VAL B O 1
ATOM 2602 N N . GLU B 1 101 ? -15.242 23.625 10.258 1 95.5 101 GLU B N 1
ATOM 2603 C CA . GLU B 1 101 ? -14.352 24.281 9.305 1 95.5 101 GLU B CA 1
ATOM 2604 C C . GLU B 1 101 ? -13.109 24.828 10 1 95.5 101 GLU B C 1
ATOM 2606 O O . GLU B 1 101 ? -11.992 24.672 9.492 1 95.5 101 GLU B O 1
ATOM 2611 N N . ARG B 1 102 ? -13.312 25.438 11.094 1 95.81 102 ARG B N 1
ATOM 2612 C CA . ARG B 1 102 ? -12.172 25.953 11.844 1 95.81 102 ARG B CA 1
ATOM 2613 C C . ARG B 1 102 ? -11.32 24.812 12.391 1 95.81 102 ARG B C 1
ATOM 2615 O O . ARG B 1 102 ? -10.094 24.906 12.438 1 95.81 102 ARG B O 1
ATOM 2622 N N . TRP B 1 103 ? -12 23.734 12.875 1 97.88 103 TRP B N 1
ATOM 2623 C CA . TRP B 1 103 ? -11.289 22.562 13.367 1 97.88 103 TRP B CA 1
ATOM 2624 C C . TRP B 1 103 ? -10.367 22 12.297 1 97.88 103 TRP B C 1
ATOM 2626 O O . TRP B 1 103 ? -9.188 21.75 12.555 1 97.88 103 TRP B O 1
ATOM 2636 N N . LEU B 1 104 ? -10.859 21.844 11.117 1 98.19 104 LEU B N 1
ATOM 2637 C CA . LEU B 1 104 ? -10.078 21.328 10 1 98.19 104 LEU B CA 1
ATOM 2638 C C . LEU B 1 104 ? -8.961 22.297 9.625 1 98.19 104 LEU B C 1
ATOM 2640 O O . LEU B 1 104 ? -7.832 21.875 9.352 1 98.19 104 LEU B O 1
ATOM 2644 N N . GLY B 1 105 ? -9.297 23.562 9.602 1 98.31 105 GLY B N 1
ATOM 2645 C CA . GLY B 1 105 ? -8.289 24.578 9.336 1 98.31 105 GLY B CA 1
ATOM 2646 C C . GLY B 1 105 ? -7.156 24.562 10.352 1 98.31 105 GLY B C 1
ATOM 2647 O O . GLY B 1 105 ? -5.988 24.703 9.977 1 98.31 105 GLY B O 1
ATOM 2648 N N . PHE B 1 106 ? -7.559 24.422 11.586 1 98.75 106 PHE B N 1
ATOM 2649 C CA . PHE B 1 106 ? -6.578 24.328 12.656 1 98.75 106 PHE B CA 1
ATOM 2650 C C . PHE B 1 106 ? -5.617 23.156 12.414 1 98.75 106 PHE B C 1
ATOM 2652 O O . PHE B 1 106 ? -4.398 23.328 12.492 1 98.75 106 PHE B O 1
ATOM 2659 N N . ILE B 1 107 ? -6.113 21.969 12.109 1 98.88 107 ILE B N 1
ATOM 2660 C CA . ILE B 1 107 ? -5.297 20.781 11.898 1 98.88 107 ILE B CA 1
ATOM 2661 C C . ILE B 1 107 ? -4.379 20.984 10.695 1 98.88 107 ILE B C 1
ATOM 2663 O O . ILE B 1 107 ? -3.184 20.688 10.758 1 98.88 107 ILE B O 1
ATOM 2667 N N . THR B 1 108 ? -4.941 21.547 9.633 1 98.75 108 THR B N 1
ATOM 2668 C CA . THR B 1 108 ? -4.156 21.812 8.43 1 98.75 108 THR B CA 1
ATOM 2669 C C . THR B 1 108 ? -3.006 22.766 8.734 1 98.75 108 THR B C 1
ATOM 2671 O O . THR B 1 108 ? -1.864 22.516 8.344 1 98.75 108 THR B O 1
ATOM 2674 N N . PHE B 1 109 ? -3.338 23.844 9.453 1 98.81 109 PHE B N 1
ATOM 2675 C CA . PHE B 1 109 ? -2.305 24.828 9.758 1 98.81 109 PHE B CA 1
ATOM 2676 C C . PHE B 1 109 ? -1.251 24.234 10.688 1 98.81 109 PHE B C 1
ATOM 2678 O O . PHE B 1 109 ? -0.058 24.5 10.531 1 98.81 109 PHE B O 1
ATOM 2685 N N . LEU B 1 110 ? -1.698 23.484 11.633 1 98.81 110 LEU B N 1
ATOM 2686 C CA . LEU B 1 110 ? -0.796 22.781 12.539 1 98.81 110 LEU B CA 1
ATOM 2687 C C . LEU B 1 110 ? 0.224 21.969 11.766 1 98.81 110 LEU B C 1
ATOM 2689 O O . LEU B 1 110 ? 1.425 22.031 12.031 1 98.81 110 LEU B O 1
ATOM 2693 N N . CYS B 1 111 ? -0.22 21.234 10.797 1 98.81 111 CYS B N 1
ATOM 2694 C CA . CYS B 1 111 ? 0.641 20.375 9.977 1 98.81 111 CYS B CA 1
ATOM 2695 C C . CYS B 1 111 ? 1.56 21.219 9.102 1 98.81 111 CYS B C 1
ATOM 2697 O O . CYS B 1 111 ? 2.727 20.875 8.906 1 98.81 111 CYS B O 1
ATOM 2699 N N . GLU B 1 112 ? 1.027 22.344 8.594 1 98.38 112 GLU B N 1
ATOM 2700 C CA . GLU B 1 112 ? 1.857 23.219 7.773 1 98.38 112 GLU B CA 1
ATOM 2701 C C . GLU B 1 112 ? 2.996 23.812 8.586 1 98.38 112 GLU B C 1
ATOM 2703 O O . GLU B 1 112 ? 4.129 23.906 8.109 1 98.38 112 GLU B O 1
ATOM 2708 N N . VAL B 1 113 ? 2.65 24.234 9.758 1 98.44 113 VAL B N 1
ATOM 2709 C CA . VAL B 1 113 ? 3.674 24.797 10.633 1 98.44 113 VAL B CA 1
ATOM 2710 C C . VAL B 1 113 ? 4.742 23.75 10.922 1 98.44 113 VAL B C 1
ATOM 2712 O O . VAL B 1 113 ? 5.938 24.016 10.781 1 98.44 113 VAL B O 1
ATOM 2715 N N . PHE B 1 114 ? 4.305 22.609 11.227 1 98.62 114 PHE B N 1
ATOM 2716 C CA . PHE B 1 114 ? 5.219 21.5 11.508 1 98.62 114 PHE B CA 1
ATOM 2717 C C . PHE B 1 114 ? 6.113 21.219 10.305 1 98.62 114 PHE B C 1
ATOM 2719 O O . PHE B 1 114 ? 7.316 21 10.461 1 98.62 114 PHE B O 1
ATOM 2726 N N . GLY B 1 115 ? 5.582 21.25 9.219 1 98.19 115 GLY B N 1
ATOM 2727 C CA . GLY B 1 115 ? 6.312 20.922 8.008 1 98.19 115 GLY B CA 1
ATOM 2728 C C . GLY B 1 115 ? 7.223 22.031 7.531 1 98.19 115 GLY B C 1
ATOM 2729 O O . GLY B 1 115 ? 8.211 21.781 6.832 1 98.19 115 GLY B O 1
ATOM 2730 N N . THR B 1 116 ? 6.957 23.203 7.844 1 97.25 116 THR B N 1
ATOM 2731 C CA . THR B 1 116 ? 7.613 24.344 7.207 1 97.25 116 THR B CA 1
ATOM 2732 C C . THR B 1 116 ? 8.586 25.016 8.172 1 97.25 116 THR B C 1
ATOM 2734 O O . THR B 1 116 ? 9.711 25.344 7.797 1 97.25 116 THR B O 1
ATOM 2737 N N . MET B 1 117 ? 8.18 25.188 9.406 1 96.06 117 MET B N 1
ATOM 2738 C CA . MET B 1 117 ? 8.977 25.969 10.344 1 96.06 117 MET B CA 1
ATOM 2739 C C . MET B 1 117 ? 10.078 25.125 10.969 1 96.06 117 MET B C 1
ATOM 2741 O O . MET B 1 117 ? 9.898 23.938 11.188 1 96.06 117 MET B O 1
ATOM 2745 N N . ARG B 1 118 ? 11.172 25.891 11.258 1 94.12 118 ARG B N 1
ATOM 2746 C CA . ARG B 1 118 ? 12.328 25.234 11.875 1 94.12 118 ARG B CA 1
ATOM 2747 C C . ARG B 1 118 ? 12.805 26.016 13.102 1 94.12 118 ARG B C 1
ATOM 2749 O O . ARG B 1 118 ? 12.664 27.234 13.164 1 94.12 118 ARG B O 1
ATOM 2756 N N . SER B 1 119 ? 13.266 25.203 14.016 1 89.81 119 SER B N 1
ATOM 2757 C CA . SER B 1 119 ? 13.93 25.797 15.172 1 89.81 119 SER B CA 1
ATOM 2758 C C 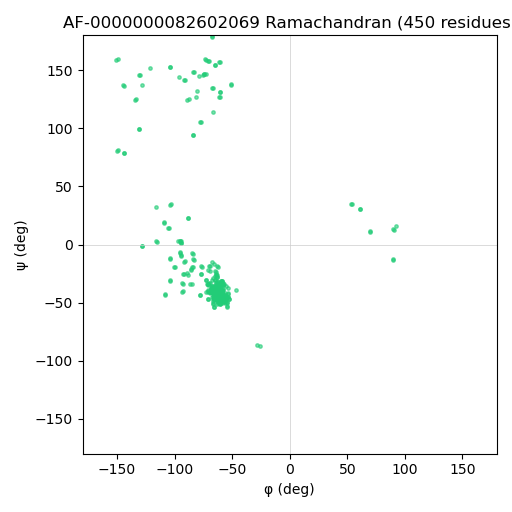. SER B 1 119 ? 15.242 26.469 14.766 1 89.81 119 SER B C 1
ATOM 2760 O O . SER B 1 119 ? 15.625 26.422 13.602 1 89.81 119 SER B O 1
ATOM 2762 N N . SER B 1 120 ? 15.836 27.047 15.828 1 86.81 120 SER B N 1
ATOM 2763 C CA . SER B 1 120 ? 17.125 27.688 15.586 1 86.81 120 SER B CA 1
ATOM 2764 C C . SER B 1 120 ? 18.172 26.672 15.164 1 86.81 120 SER B C 1
ATOM 2766 O O . SER B 1 120 ? 19.141 27.031 14.477 1 86.81 120 SER B O 1
ATOM 2768 N N . THR B 1 121 ? 18.031 25.438 15.484 1 91.31 121 THR B N 1
ATOM 2769 C CA . THR B 1 121 ? 19 24.391 15.141 1 91.31 121 THR B CA 1
ATOM 2770 C C . THR B 1 121 ? 18.594 23.703 13.844 1 91.31 121 THR B C 1
ATOM 2772 O O . THR B 1 121 ? 19.188 22.688 13.461 1 91.31 121 THR B O 1
ATOM 2775 N N . GLY B 1 122 ? 17.5 24.156 13.234 1 91.5 122 GLY B N 1
ATOM 2776 C CA . GLY B 1 122 ? 17.109 23.625 11.93 1 91.5 122 GLY B CA 1
ATOM 2777 C C . GLY B 1 122 ? 16.203 22.422 12.023 1 91.5 122 GLY B C 1
ATOM 2778 O O . GLY B 1 122 ? 15.93 21.766 11.016 1 91.5 122 GLY B O 1
ATOM 2779 N N . GLU B 1 123 ? 15.672 22.156 13.156 1 92.75 123 GLU B N 1
ATOM 2780 C CA . GLU B 1 123 ? 14.844 20.969 13.383 1 92.75 123 GLU B CA 1
ATOM 2781 C C . GLU B 1 123 ? 13.367 21.344 13.445 1 92.75 123 GLU B C 1
ATOM 2783 O O . GLU B 1 123 ? 13.016 22.469 13.789 1 92.75 123 GLU B O 1
ATOM 2788 N N . PRO B 1 124 ? 12.523 20.359 13.07 1 94.38 124 PRO B N 1
ATOM 2789 C CA . PRO B 1 124 ? 11.094 20.578 13.305 1 94.38 124 PRO B CA 1
ATOM 2790 C C . PRO B 1 124 ? 10.758 20.781 14.781 1 94.38 124 PRO B C 1
ATOM 2792 O O . PRO B 1 124 ? 11.523 20.344 15.648 1 94.38 124 PRO B O 1
ATOM 2795 N N . PHE B 1 125 ? 9.656 21.422 15.039 1 95 125 PHE B N 1
ATOM 2796 C CA . PHE B 1 125 ? 9.195 21.609 16.406 1 95 125 PHE B CA 1
ATOM 2797 C C . PHE B 1 125 ? 8.57 20.344 16.953 1 95 125 PHE B C 1
ATOM 2799 O O . PHE B 1 125 ? 7.402 20.047 16.703 1 95 125 PHE B O 1
ATOM 2806 N N . ARG B 1 126 ? 9.25 19.641 17.812 1 95.25 126 ARG B N 1
ATOM 2807 C CA . ARG B 1 126 ? 8.875 18.328 18.328 1 95.25 126 ARG B CA 1
ATOM 2808 C C . ARG B 1 126 ? 7.594 18.422 19.156 1 95.25 126 ARG B C 1
ATOM 2810 O O . ARG B 1 126 ? 6.828 17.453 19.219 1 95.25 126 ARG B O 1
ATOM 2817 N N . VAL B 1 127 ? 7.309 19.594 19.766 1 96.31 127 VAL B N 1
ATOM 2818 C CA . VAL B 1 127 ? 6.176 19.781 20.656 1 96.31 127 VAL B CA 1
ATOM 2819 C C . VAL B 1 127 ? 4.867 19.641 19.875 1 96.31 127 VAL B C 1
ATOM 2821 O O . VAL B 1 127 ? 3.809 19.406 20.469 1 96.31 127 VAL B O 1
ATOM 2824 N N . LEU B 1 128 ? 4.895 19.719 18.547 1 98.12 128 LEU B N 1
ATOM 2825 C CA . LEU B 1 128 ? 3.699 19.672 17.719 1 98.12 128 LEU B CA 1
ATOM 2826 C C . LEU B 1 128 ? 3.377 18.25 17.297 1 98.12 128 LEU B C 1
ATOM 2828 O O . LEU B 1 128 ? 2.273 17.969 16.828 1 98.12 128 LEU B O 1
ATOM 2832 N N . VAL B 1 129 ? 4.297 17.266 17.438 1 98.56 129 VAL B N 1
ATOM 2833 C CA . VAL B 1 129 ? 4.215 15.938 16.859 1 98.56 129 VAL B CA 1
ATOM 2834 C C . VAL B 1 129 ? 3.055 15.172 17.484 1 98.56 129 VAL B C 1
ATOM 2836 O O . VAL B 1 129 ? 2.162 14.688 16.781 1 98.56 129 VAL B O 1
ATOM 2839 N N . CYS B 1 130 ? 2.977 15.055 18.766 1 98.62 130 CYS B N 1
ATOM 2840 C CA . CYS B 1 130 ? 1.927 14.305 19.453 1 98.62 130 CYS B CA 1
ATOM 2841 C C . CYS B 1 130 ? 0.559 14.922 19.188 1 98.62 130 CYS B C 1
ATOM 2843 O O . CYS B 1 130 ? -0.395 14.211 18.859 1 98.62 130 CYS B O 1
ATOM 2845 N N . PRO B 1 131 ? 0.449 16.281 19.25 1 98.81 131 PRO B N 1
ATOM 2846 C CA . PRO B 1 131 ? -0.831 16.891 18.906 1 98.81 131 PRO B CA 1
ATOM 2847 C C . PRO B 1 131 ? -1.289 16.562 17.5 1 98.81 131 PRO B C 1
ATOM 2849 O O . PRO B 1 131 ? -2.479 16.328 17.266 1 98.81 131 PRO B O 1
ATOM 2852 N N . ILE B 1 132 ? -0.337 16.547 16.578 1 98.88 132 ILE B N 1
ATOM 2853 C CA . ILE B 1 132 ? -0.698 16.234 15.203 1 98.88 132 ILE B CA 1
ATOM 2854 C C . ILE B 1 132 ? -1.227 14.812 15.109 1 98.88 132 ILE B C 1
ATOM 2856 O O . ILE B 1 132 ? -2.285 14.57 14.531 1 98.88 132 ILE B O 1
ATOM 2860 N N . TYR B 1 133 ? -0.556 13.828 15.711 1 98.94 133 TYR B N 1
ATOM 2861 C CA . TYR B 1 133 ? -1.022 12.445 15.695 1 98.94 133 TYR B CA 1
ATOM 2862 C C . TYR B 1 133 ? -2.395 12.328 16.344 1 98.94 133 TYR B C 1
ATOM 2864 O O . TYR B 1 133 ? -3.244 11.562 15.875 1 98.94 133 TYR B O 1
ATOM 2872 N N . THR B 1 134 ? -2.57 13.078 17.422 1 98.81 134 THR B N 1
ATOM 2873 C CA . THR B 1 134 ? -3.867 13.07 18.094 1 98.81 134 THR B CA 1
ATOM 2874 C C . THR B 1 134 ? -4.965 13.547 17.156 1 98.81 134 THR B C 1
ATOM 2876 O O . THR B 1 134 ? -6.008 12.906 17.031 1 98.81 134 THR B O 1
ATOM 2879 N N . CYS B 1 135 ? -4.727 14.672 16.531 1 98.81 135 CYS B N 1
ATOM 2880 C CA . CYS B 1 135 ? -5.707 15.25 15.617 1 98.81 135 CYS B CA 1
ATOM 2881 C C . CYS B 1 135 ? -5.969 14.312 14.438 1 98.81 135 CYS B C 1
ATOM 2883 O O . CYS B 1 135 ? -7.113 14.133 14.023 1 98.81 135 CYS B O 1
ATOM 2885 N N . LEU B 1 136 ? -4.895 13.703 13.867 1 98.88 136 LEU B N 1
ATOM 2886 C CA . LEU B 1 136 ? -5.051 12.781 12.75 1 98.88 136 LEU B CA 1
ATOM 2887 C C . LEU B 1 136 ? -5.902 11.586 13.148 1 98.88 136 LEU B C 1
ATOM 2889 O O . LEU B 1 136 ? -6.762 11.141 12.383 1 98.88 136 LEU B O 1
ATOM 2893 N N . ARG B 1 137 ? -5.676 11.039 14.328 1 98.62 137 ARG B N 1
ATOM 2894 C CA . ARG B 1 137 ? -6.488 9.938 14.836 1 98.62 137 ARG B CA 1
ATOM 2895 C C . ARG B 1 137 ? -7.949 10.359 14.984 1 98.62 137 ARG B C 1
ATOM 2897 O O . ARG B 1 137 ? -8.859 9.594 14.664 1 98.62 137 ARG B O 1
ATOM 2904 N N . GLU B 1 138 ? -8.156 11.555 15.477 1 98.31 138 GLU B N 1
ATOM 2905 C CA . GLU B 1 138 ? -9.508 12.062 15.648 1 98.31 138 GLU B CA 1
ATOM 2906 C C . GLU B 1 138 ? -10.203 12.25 14.297 1 98.31 138 GLU B C 1
ATOM 2908 O O . GLU B 1 138 ? -11.406 12.008 14.18 1 98.31 138 GLU B O 1
ATOM 2913 N N . LEU B 1 139 ? -9.477 12.734 13.312 1 98.44 139 LEU B N 1
ATOM 2914 C CA . LEU B 1 139 ? -10.039 12.82 11.969 1 98.44 139 LEU B CA 1
ATOM 2915 C C . LEU B 1 139 ? -10.508 11.461 11.477 1 98.44 139 LEU B C 1
ATOM 2917 O O . LEU B 1 139 ? -11.625 11.328 10.977 1 98.44 139 LEU B O 1
ATOM 2921 N N . LEU B 1 140 ? -9.742 10.422 11.656 1 97.94 140 LEU B N 1
ATOM 2922 C CA . LEU B 1 140 ? -10.07 9.07 11.219 1 97.94 140 LEU B CA 1
ATOM 2923 C C . LEU B 1 140 ? -11.289 8.539 11.961 1 97.94 140 LEU B C 1
ATOM 2925 O O . LEU B 1 140 ? -12.086 7.781 11.406 1 97.94 140 LEU B O 1
ATOM 2929 N N . GLN B 1 141 ? -11.461 8.969 13.164 1 96.12 141 GLN B N 1
ATOM 2930 C CA . GLN B 1 141 ? -12.492 8.414 14.031 1 96.12 141 GLN B CA 1
ATOM 2931 C C . GLN B 1 141 ? -13.773 9.234 13.961 1 96.12 141 GLN B C 1
ATOM 2933 O O . GLN B 1 141 ? -14.812 8.836 14.5 1 96.12 141 GLN B O 1
ATOM 2938 N N . SER B 1 142 ? -13.688 10.367 13.32 1 94.38 142 SER B N 1
ATOM 2939 C CA . SER B 1 142 ? -14.828 11.273 13.32 1 94.38 142 SER B CA 1
ATOM 2940 C C . SER B 1 142 ? -16.047 10.609 12.688 1 94.38 142 SER B C 1
ATOM 2942 O O . SER B 1 142 ? -15.969 10.039 11.602 1 94.38 142 SER B O 1
ATOM 2944 N N . GLN B 1 143 ? -17.156 10.648 13.258 1 88.38 143 GLN B N 1
ATOM 2945 C CA . GLN B 1 143 ? -18.406 10.094 12.766 1 88.38 143 GLN B CA 1
ATOM 2946 C C . GLN B 1 143 ? -19.281 11.172 12.148 1 88.38 143 GLN B C 1
ATOM 2948 O O . GLN B 1 143 ? -20.188 10.875 11.359 1 88.38 143 GLN B O 1
ATOM 2953 N N . ASP B 1 144 ? -18.953 12.391 12.516 1 84.06 144 ASP B N 1
ATOM 2954 C CA . ASP B 1 144 ? -19.828 13.5 12.109 1 84.06 144 ASP B CA 1
ATOM 2955 C C . ASP B 1 144 ? -19.344 14.117 10.797 1 84.06 144 ASP B C 1
ATOM 2957 O O . ASP B 1 144 ? -20.156 14.555 9.977 1 84.06 144 ASP B O 1
ATOM 2961 N N . VAL B 1 145 ? -18.031 14.266 10.641 1 83.06 145 VAL B N 1
ATOM 2962 C CA . VAL B 1 145 ? -17.391 14.891 9.484 1 83.06 145 VAL B CA 1
ATOM 2963 C C . VAL B 1 145 ? -16.797 13.82 8.57 1 83.06 145 VAL B C 1
ATOM 2965 O O . VAL B 1 145 ? -15.727 14.008 8 1 83.06 145 VAL B O 1
ATOM 2968 N N . LYS B 1 146 ? -17.328 12.773 8.422 1 85.5 146 LYS B N 1
ATOM 2969 C CA . LYS B 1 146 ? -16.938 11.508 7.812 1 85.5 146 LYS B CA 1
ATOM 2970 C C . LYS B 1 146 ? -15.922 11.727 6.699 1 85.5 146 LYS B C 1
ATOM 2972 O O . LYS B 1 146 ? -14.727 11.891 6.961 1 85.5 146 LYS B O 1
ATOM 2977 N N . GLU B 1 147 ? -16.328 12 5.438 1 92.38 147 GLU B N 1
ATOM 2978 C CA . GLU B 1 147 ? -15.445 11.992 4.273 1 92.38 147 GLU B CA 1
ATOM 2979 C C . GLU B 1 147 ? -14.5 13.195 4.293 1 92.38 147 GLU B C 1
ATOM 2981 O O . GLU B 1 147 ? -13.32 13.062 3.967 1 92.38 147 GLU B O 1
ATOM 2986 N N . ASP B 1 148 ? -14.977 14.328 4.816 1 94.81 148 ASP B N 1
ATOM 2987 C CA . ASP B 1 148 ? -14.141 15.531 4.863 1 94.81 148 ASP B CA 1
ATOM 2988 C C . ASP B 1 148 ? -12.992 15.359 5.848 1 94.81 148 ASP B C 1
ATOM 2990 O O . ASP B 1 148 ? -11.883 15.852 5.605 1 94.81 148 ASP B O 1
ATOM 2994 N N . ALA B 1 149 ? -13.32 14.758 6.961 1 97.44 149 ALA B N 1
ATOM 2995 C CA . ALA B 1 149 ? -12.281 14.492 7.957 1 97.44 149 ALA B CA 1
ATOM 2996 C C . ALA B 1 149 ? -11.203 13.562 7.402 1 97.44 149 ALA B C 1
ATOM 2998 O O . ALA B 1 149 ? -10.008 13.812 7.574 1 97.44 149 ALA B O 1
ATOM 2999 N N . VAL B 1 150 ? -11.664 12.547 6.664 1 97.94 150 VAL B N 1
ATOM 3000 C CA . VAL B 1 150 ? -10.719 11.602 6.086 1 97.94 150 VAL B CA 1
ATOM 3001 C C . VAL B 1 150 ? -9.914 12.281 4.984 1 97.94 150 VAL B C 1
ATOM 3003 O O . VAL B 1 150 ? -8.703 12.055 4.855 1 97.94 150 VAL B O 1
ATOM 3006 N N . LEU B 1 151 ? -10.602 13.055 4.219 1 97.19 151 LEU B N 1
ATOM 3007 C CA . LEU B 1 151 ? -9.906 13.828 3.197 1 97.19 151 LEU B CA 1
ATOM 3008 C C . LEU B 1 151 ? -8.812 14.688 3.82 1 97.19 151 LEU B C 1
ATOM 3010 O O . LEU B 1 151 ? -7.684 14.719 3.322 1 97.19 151 LEU B O 1
ATOM 3014 N N . CYS B 1 152 ? -9.141 15.406 4.902 1 97.88 152 CYS B N 1
ATOM 3015 C CA . CYS B 1 152 ? -8.164 16.234 5.609 1 97.88 152 CYS B CA 1
ATOM 3016 C C . CYS B 1 152 ? -7.004 15.391 6.113 1 97.88 152 CYS B C 1
ATOM 3018 O O . CYS B 1 152 ? -5.84 15.734 5.906 1 97.88 152 CYS B O 1
ATOM 3020 N N . CYS B 1 153 ? -7.305 14.273 6.73 1 98.69 153 CYS B N 1
ATOM 3021 C CA . CYS B 1 153 ? -6.277 13.375 7.238 1 98.69 153 CYS B CA 1
ATOM 3022 C C . CYS B 1 153 ? -5.34 12.938 6.121 1 98.69 153 CYS B C 1
ATOM 3024 O O . CYS B 1 153 ? -4.117 12.992 6.273 1 98.69 153 CYS B O 1
ATOM 3026 N N . SER B 1 154 ? -5.953 12.477 5.016 1 98.5 154 SER B N 1
ATOM 3027 C CA . SER B 1 154 ? -5.188 12 3.869 1 98.5 154 SER B CA 1
ATOM 3028 C C . SER B 1 154 ? -4.266 13.094 3.334 1 98.5 154 SER B C 1
ATOM 3030 O O . SER B 1 154 ? -3.09 12.844 3.059 1 98.5 154 SER B O 1
ATOM 3032 N N . MET B 1 155 ? -4.766 14.281 3.217 1 97.69 155 MET B N 1
ATOM 3033 C CA . MET B 1 155 ? -3.99 15.406 2.697 1 97.69 155 MET B CA 1
ATOM 3034 C C . MET B 1 155 ? -2.809 15.719 3.607 1 97.69 155 MET B C 1
ATOM 3036 O O . MET B 1 155 ? -1.695 15.945 3.131 1 97.69 155 MET B O 1
ATOM 3040 N N . GLU B 1 156 ? -3.078 15.766 4.883 1 98.62 156 GLU B N 1
ATOM 3041 C CA . GLU B 1 156 ? -2.02 16.078 5.832 1 98.62 156 GLU B CA 1
ATOM 3042 C C . GLU B 1 156 ? -0.933 15.008 5.824 1 98.62 156 GLU B C 1
ATOM 3044 O O . GLU B 1 156 ? 0.257 15.32 5.898 1 98.62 156 GLU B O 1
ATOM 3049 N N . LEU B 1 157 ? -1.357 13.727 5.738 1 98.81 157 LEU B N 1
ATOM 3050 C CA . LEU B 1 157 ? -0.381 12.641 5.699 1 98.81 157 LEU B CA 1
ATOM 3051 C C . LEU B 1 157 ? 0.429 12.688 4.41 1 98.81 157 LEU B C 1
ATOM 3053 O O . LEU B 1 157 ? 1.623 12.375 4.41 1 98.81 157 LEU B O 1
ATOM 3057 N N . GLN B 1 158 ? -0.198 13.039 3.326 1 98.19 158 GLN B N 1
ATOM 3058 C CA . GLN B 1 158 ? 0.526 13.164 2.064 1 98.19 158 GLN B CA 1
ATOM 3059 C C . GLN B 1 158 ? 1.624 14.219 2.162 1 98.19 158 GLN B C 1
ATOM 3061 O O . GLN B 1 158 ? 2.705 14.047 1.594 1 98.19 158 GLN B O 1
ATOM 3066 N N . SER B 1 159 ? 1.388 15.25 2.926 1 97.38 159 SER B N 1
ATOM 3067 C CA . SER B 1 159 ? 2.309 16.391 2.961 1 97.38 159 SER B CA 1
ATOM 3068 C C . SER B 1 159 ? 3.338 16.234 4.074 1 97.38 159 SER B C 1
ATOM 3070 O O . SER B 1 159 ? 4.5 16.609 3.91 1 97.38 159 SER B O 1
ATOM 3072 N N . THR B 1 160 ? 2.979 15.625 5.211 1 98.5 160 THR B N 1
ATOM 3073 C CA . THR B 1 160 ? 3.863 15.688 6.371 1 98.5 160 THR B CA 1
ATOM 3074 C C . THR B 1 160 ? 4.125 14.289 6.922 1 98.5 160 THR B C 1
ATOM 3076 O O . THR B 1 160 ? 4.82 14.125 7.926 1 98.5 160 THR B O 1
ATOM 3079 N N . GLY B 1 161 ? 3.537 13.234 6.348 1 98.81 161 GLY B N 1
ATOM 3080 C CA . GLY B 1 161 ? 3.617 11.875 6.867 1 98.81 161 GLY B CA 1
ATOM 3081 C C . GLY B 1 161 ? 5.043 11.406 7.094 1 98.81 161 GLY B C 1
ATOM 3082 O O . GLY B 1 161 ? 5.359 10.859 8.148 1 98.81 161 GLY B O 1
ATOM 3083 N N . ARG B 1 162 ? 5.883 11.664 6.133 1 98.5 162 ARG B N 1
ATOM 3084 C CA . ARG B 1 162 ? 7.273 11.234 6.234 1 98.5 162 ARG B CA 1
ATOM 3085 C C . ARG B 1 162 ? 7.957 11.867 7.441 1 98.5 162 ARG B C 1
ATOM 3087 O O . ARG B 1 162 ? 8.586 11.164 8.242 1 98.5 162 ARG B O 1
ATOM 3094 N N . LEU B 1 163 ? 7.844 13.164 7.559 1 98.38 163 LEU B N 1
ATOM 3095 C CA . LEU B 1 163 ? 8.477 13.898 8.648 1 98.38 163 LEU B CA 1
ATOM 3096 C C . LEU B 1 163 ? 7.922 13.445 10 1 98.38 163 LEU B C 1
ATOM 3098 O O . LEU B 1 163 ? 8.68 13.273 10.961 1 98.38 163 LEU B O 1
ATOM 3102 N N . LEU B 1 164 ? 6.602 13.25 10.078 1 98.75 164 LEU B N 1
ATOM 3103 C CA . LEU B 1 164 ? 5.965 12.789 11.305 1 98.75 164 LEU B CA 1
ATOM 3104 C C . LEU B 1 164 ? 6.516 11.43 11.719 1 98.75 164 LEU B C 1
ATOM 3106 O O . LEU B 1 164 ? 6.848 11.219 12.891 1 98.75 164 LEU B O 1
ATOM 3110 N N . GLU B 1 165 ? 6.594 10.539 10.766 1 98.56 165 GLU B N 1
ATOM 3111 C CA . GLU B 1 165 ? 7.066 9.188 11.047 1 98.56 165 GLU B CA 1
ATOM 3112 C C . GLU B 1 165 ? 8.516 9.195 11.531 1 98.56 165 GLU B C 1
ATOM 3114 O O . GLU B 1 165 ? 8.883 8.422 12.414 1 98.56 165 GLU B O 1
ATOM 3119 N N . GLU B 1 166 ? 9.281 10.039 10.93 1 98.06 166 GLU B N 1
ATOM 3120 C CA . GLU B 1 166 ? 10.672 10.172 11.359 1 98.06 166 GLU B CA 1
ATOM 3121 C C . GLU B 1 166 ? 10.758 10.555 12.836 1 98.06 166 GLU B C 1
ATOM 3123 O O . GLU B 1 166 ? 11.703 10.172 13.523 1 98.06 166 GLU B O 1
ATOM 3128 N N . GLN B 1 167 ? 9.797 11.359 13.273 1 97.81 167 GLN B N 1
ATOM 3129 C CA . GLN B 1 167 ? 9.82 11.82 14.656 1 97.81 167 GLN B CA 1
ATOM 3130 C C . GLN B 1 167 ? 9.328 10.734 15.609 1 97.81 167 GLN B C 1
ATOM 3132 O O . GLN B 1 167 ? 9.914 10.531 16.672 1 97.81 167 GLN B O 1
ATOM 3137 N N . LEU B 1 168 ? 8.25 10.031 15.281 1 98.06 168 LEU B N 1
ATOM 3138 C CA . LEU B 1 168 ? 7.645 9.008 16.125 1 98.06 168 LEU B CA 1
ATOM 3139 C C . LEU B 1 168 ? 7.094 7.863 15.273 1 98.06 168 LEU B C 1
ATOM 3141 O O . LEU B 1 168 ? 5.879 7.742 15.102 1 98.06 168 LEU B O 1
ATOM 3145 N N . PRO B 1 169 ? 7.938 6.969 14.812 1 97.94 169 PRO B N 1
ATOM 3146 C CA . PRO B 1 169 ? 7.516 5.883 13.922 1 97.94 169 PRO B CA 1
ATOM 3147 C C . PRO B 1 169 ? 6.465 4.977 14.555 1 97.94 169 PRO B C 1
ATOM 3149 O O . PRO B 1 169 ? 5.594 4.457 13.852 1 97.94 169 PRO B O 1
ATOM 3152 N N . GLU B 1 170 ? 6.469 4.789 15.859 1 97.94 170 GLU B N 1
ATOM 3153 C CA . GLU B 1 170 ? 5.508 3.918 16.531 1 97.94 170 GLU B CA 1
ATOM 3154 C C . GLU B 1 170 ? 4.094 4.48 16.438 1 97.94 170 GLU B C 1
ATOM 3156 O O . GLU B 1 170 ? 3.129 3.73 16.281 1 97.94 170 GLU B O 1
ATOM 3161 N N . MET B 1 171 ? 3.949 5.793 16.531 1 98.5 171 MET B N 1
ATOM 3162 C CA . MET B 1 171 ? 2.633 6.418 16.438 1 98.5 171 MET B CA 1
ATOM 3163 C C . MET B 1 171 ? 2.104 6.348 15 1 98.5 171 MET B C 1
ATOM 3165 O O . MET B 1 171 ? 0.896 6.215 14.789 1 98.5 171 MET B O 1
ATOM 3169 N N . MET B 1 172 ? 3.055 6.449 14.047 1 98.81 172 MET B N 1
ATOM 3170 C CA . MET B 1 172 ? 2.635 6.277 12.664 1 98.81 172 MET B CA 1
ATOM 3171 C C . MET B 1 172 ? 2.092 4.871 12.43 1 98.81 172 MET B C 1
ATOM 3173 O O . MET B 1 172 ? 1.069 4.699 11.766 1 98.81 172 MET B O 1
ATOM 3177 N N . THR B 1 173 ? 2.785 3.875 13 1 98.5 173 THR B N 1
ATOM 3178 C CA . THR B 1 173 ? 2.338 2.49 12.891 1 98.5 173 THR B CA 1
ATOM 3179 C C . THR B 1 173 ? 0.92 2.336 13.43 1 98.5 173 THR B C 1
ATOM 3181 O O . THR B 1 173 ? 0.066 1.723 12.789 1 98.5 173 THR B O 1
ATOM 3184 N N . GLU B 1 174 ? 0.687 2.924 14.555 1 98.44 174 GLU B N 1
ATOM 3185 C CA . GLU B 1 174 ? -0.632 2.854 15.172 1 98.44 174 GLU B CA 1
ATOM 3186 C C . GLU B 1 174 ? -1.678 3.582 14.336 1 98.44 174 GLU B C 1
ATOM 3188 O O . GLU B 1 174 ? -2.803 3.1 14.18 1 98.44 174 GLU B O 1
ATOM 3193 N N . LEU B 1 175 ? -1.324 4.75 13.883 1 98.88 175 LEU B N 1
ATOM 3194 C CA . LEU B 1 175 ? -2.234 5.539 13.062 1 98.88 175 LEU B CA 1
ATOM 3195 C C . LEU B 1 175 ? -2.633 4.781 11.797 1 98.88 175 LEU B C 1
ATOM 3197 O O . LEU B 1 175 ? -3.812 4.734 11.445 1 98.88 175 LEU B O 1
ATOM 3201 N N . LEU B 1 176 ? -1.666 4.168 11.125 1 98.81 176 LEU B N 1
ATOM 3202 C CA . LEU B 1 176 ? -1.928 3.447 9.883 1 98.81 176 LEU B CA 1
ATOM 3203 C C . LEU B 1 176 ? -2.729 2.178 10.148 1 98.81 176 LEU B C 1
ATOM 3205 O O . LEU B 1 176 ? -3.547 1.769 9.32 1 98.81 176 LEU B O 1
ATOM 3209 N N . ALA B 1 177 ? -2.486 1.558 11.328 1 98.5 177 ALA B N 1
ATOM 3210 C CA . ALA B 1 177 ? -3.342 0.442 11.719 1 98.5 177 ALA B CA 1
ATOM 3211 C C . ALA B 1 177 ? -4.797 0.882 11.836 1 98.5 177 ALA B C 1
ATOM 3213 O O . ALA B 1 177 ? -5.703 0.181 11.383 1 98.5 177 ALA B O 1
ATOM 3214 N N . SER B 1 178 ? -5.031 2.025 12.453 1 98.44 178 SER B N 1
ATOM 3215 C CA . SER B 1 178 ? -6.375 2.578 12.562 1 98.44 178 SER B CA 1
ATOM 3216 C C . SER B 1 178 ? -6.969 2.883 11.195 1 98.44 178 SER B C 1
ATOM 3218 O O . SER B 1 178 ? -8.164 2.686 10.969 1 98.44 178 SER B O 1
ATOM 3220 N N . ALA B 1 179 ? -6.141 3.422 10.297 1 98.56 179 ALA B N 1
ATOM 3221 C CA . ALA B 1 179 ? -6.59 3.691 8.93 1 98.56 179 ALA B CA 1
ATOM 3222 C C . ALA B 1 179 ? -7.012 2.404 8.227 1 98.56 179 ALA B C 1
ATOM 3224 O O . ALA B 1 179 ? -8.047 2.365 7.562 1 98.56 179 ALA B O 1
ATOM 3225 N N . ARG B 1 180 ? -6.184 1.337 8.352 1 98.44 180 ARG B N 1
ATOM 3226 C CA . ARG B 1 180 ? -6.531 0.04 7.781 1 98.44 180 ARG B CA 1
ATOM 3227 C C . ARG B 1 180 ? -7.848 -0.478 8.352 1 98.44 180 ARG B C 1
ATOM 3229 O O . ARG B 1 180 ? -8.711 -0.953 7.609 1 98.44 180 ARG B O 1
ATOM 3236 N N . ASP B 1 181 ? -8 -0.378 9.68 1 97.56 181 ASP B N 1
ATOM 3237 C CA . ASP B 1 181 ? -9.242 -0.806 10.312 1 97.56 181 ASP B CA 1
ATOM 3238 C C . ASP B 1 181 ? -10.445 -0.079 9.719 1 97.56 181 ASP B C 1
ATOM 3240 O O . ASP B 1 181 ? -11.469 -0.7 9.422 1 97.56 181 ASP B O 1
ATOM 3244 N N . LYS B 1 182 ? -10.297 1.218 9.617 1 96.75 182 LYS B N 1
ATOM 3245 C CA . LYS B 1 182 ? -11.391 2.016 9.078 1 96.75 182 LYS B CA 1
ATOM 3246 C C . LYS B 1 182 ? -11.727 1.596 7.652 1 96.75 182 LYS B C 1
ATOM 3248 O O . LYS B 1 182 ? -12.906 1.486 7.293 1 96.75 182 LYS B O 1
ATOM 3253 N N . MET B 1 183 ? -10.688 1.372 6.855 1 95.75 183 MET B N 1
ATOM 3254 C CA . MET B 1 183 ? -10.875 0.977 5.461 1 95.75 183 MET B CA 1
ATOM 3255 C C . MET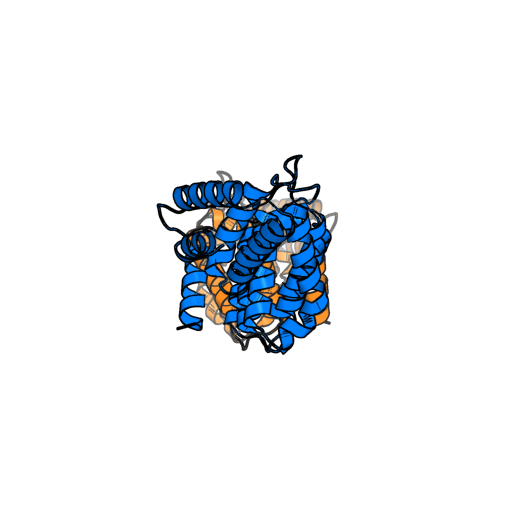 B 1 183 ? -11.602 -0.362 5.371 1 95.75 183 MET B C 1
ATOM 3257 O O . MET B 1 183 ? -12.375 -0.587 4.441 1 95.75 183 MET B O 1
ATOM 3261 N N . LEU B 1 184 ? -11.32 -1.271 6.262 1 96.25 184 LEU B N 1
ATOM 3262 C CA . LEU B 1 184 ? -11.883 -2.617 6.234 1 96.25 184 LEU B CA 1
ATOM 3263 C C . LEU B 1 184 ? -13.328 -2.609 6.711 1 96.25 184 LEU B C 1
ATOM 3265 O O . LEU B 1 184 ? -14.078 -3.562 6.461 1 96.25 184 LEU B O 1
ATOM 3269 N N . CYS B 1 185 ? -13.781 -1.591 7.422 1 93.19 185 CYS B N 1
ATOM 3270 C CA . CYS B 1 185 ? -15.133 -1.502 7.965 1 93.19 185 CYS B CA 1
ATOM 3271 C C . CYS B 1 185 ? -16.172 -1.524 6.852 1 93.19 185 CYS B C 1
ATOM 3273 O O . CYS B 1 185 ? -16.109 -0.706 5.93 1 93.19 185 CYS B O 1
ATOM 3275 N N . PRO B 1 186 ? -17.141 -2.396 6.902 1 92.44 186 PRO B N 1
ATOM 3276 C CA . PRO B 1 186 ? -18.125 -2.557 5.828 1 92.44 186 PRO B CA 1
ATOM 3277 C C . PRO B 1 186 ? -18.969 -1.302 5.609 1 92.44 186 PRO B C 1
ATOM 3279 O O . PRO B 1 186 ? -19.453 -1.071 4.504 1 92.44 186 PRO B O 1
ATOM 3282 N N . SER B 1 187 ? -19.125 -0.497 6.621 1 92.5 187 SER B N 1
ATOM 3283 C CA . SER B 1 187 ? -20.031 0.65 6.527 1 92.5 187 SER B CA 1
ATOM 3284 C C . SER B 1 187 ? -19.328 1.852 5.902 1 92.5 187 SER B C 1
ATOM 3286 O O . SER B 1 187 ? -19.969 2.861 5.598 1 92.5 187 SER B O 1
ATOM 3288 N N . GLU B 1 188 ? -18.062 1.78 5.688 1 94.56 188 GLU B N 1
ATOM 3289 C CA . GLU B 1 188 ? -17.328 2.926 5.16 1 94.56 188 GLU B CA 1
ATOM 3290 C C . GLU B 1 188 ? -17.594 3.119 3.672 1 94.56 188 GLU B C 1
ATOM 3292 O O . GLU B 1 188 ? -17.828 2.15 2.947 1 94.56 188 GLU B O 1
ATOM 3297 N N . SER B 1 189 ? -17.609 4.328 3.23 1 94.81 189 SER B N 1
ATOM 3298 C CA . SER B 1 189 ? -17.875 4.668 1.838 1 94.81 189 SER B CA 1
ATOM 3299 C C . SER B 1 189 ? -16.703 4.309 0.938 1 94.81 189 SER B C 1
ATOM 3301 O O . SER B 1 189 ? -15.57 4.207 1.405 1 94.81 189 SER B O 1
ATOM 3303 N N . MET B 1 190 ? -16.938 4.16 -0.373 1 95.81 190 MET B N 1
ATOM 3304 C CA . MET B 1 190 ? -15.906 3.902 -1.365 1 95.81 190 MET B CA 1
ATOM 3305 C C . MET B 1 190 ? -14.891 5.043 -1.399 1 95.81 190 MET B C 1
ATOM 3307 O O . MET B 1 190 ? -13.695 4.809 -1.584 1 95.81 190 MET B O 1
ATOM 3311 N N . LEU B 1 191 ? -15.422 6.281 -1.252 1 96.38 191 LEU B N 1
ATOM 3312 C CA . LEU B 1 191 ? -14.531 7.441 -1.257 1 96.38 191 LEU B CA 1
ATOM 3313 C C . LEU B 1 191 ? -13.547 7.375 -0.098 1 96.38 191 LEU B C 1
ATOM 3315 O O . LEU B 1 191 ? -12.336 7.527 -0.297 1 96.38 191 LEU B O 1
ATOM 3319 N N . THR B 1 192 ? -14.039 7.137 1.109 1 96.94 192 THR B N 1
ATOM 3320 C CA . THR B 1 192 ? -13.195 7.004 2.289 1 96.94 192 THR B CA 1
ATOM 3321 C C . THR B 1 192 ? -12.133 5.926 2.076 1 96.94 192 THR B C 1
ATOM 3323 O O . THR B 1 192 ? -10.953 6.141 2.355 1 96.94 192 THR B O 1
ATOM 3326 N N . ARG B 1 193 ? -12.523 4.801 1.538 1 97.31 193 ARG B N 1
ATOM 3327 C CA . ARG B 1 193 ? -11.594 3.699 1.294 1 97.31 193 ARG B CA 1
ATOM 3328 C C . ARG B 1 193 ? -10.523 4.098 0.285 1 97.31 193 ARG B C 1
ATOM 3330 O O . ARG B 1 193 ? -9.344 3.789 0.468 1 97.31 193 ARG B O 1
ATOM 3337 N N . SER B 1 194 ? -10.953 4.758 -0.761 1 98.12 194 SER B N 1
ATOM 3338 C CA . SER B 1 194 ? -10.016 5.176 -1.801 1 98.12 194 SER B CA 1
ATOM 3339 C C . SER B 1 194 ? -8.969 6.129 -1.248 1 98.12 194 SER B C 1
ATOM 3341 O O . SER B 1 194 ? -7.777 5.992 -1.549 1 98.12 194 SER B O 1
ATOM 3343 N N . LEU B 1 195 ? -9.43 7.07 -0.467 1 97.94 195 LEU B N 1
ATOM 3344 C CA . LEU B 1 195 ? -8.523 8.047 0.124 1 97.94 195 LEU B CA 1
ATOM 3345 C C . LEU B 1 195 ? -7.516 7.367 1.047 1 97.94 195 LEU B C 1
ATOM 3347 O O . LEU B 1 195 ? -6.316 7.66 0.99 1 97.94 195 LEU B O 1
ATOM 3351 N N . LEU B 1 196 ? -7.984 6.461 1.863 1 98.38 196 LEU B N 1
ATOM 3352 C CA . LEU B 1 196 ? -7.121 5.785 2.828 1 98.38 196 LEU B CA 1
ATOM 3353 C C . LEU B 1 196 ? -6.168 4.824 2.125 1 98.38 196 LEU B C 1
ATOM 3355 O O . LEU B 1 196 ? -5.004 4.707 2.508 1 98.38 196 LEU B O 1
ATOM 3359 N N . LEU B 1 197 ? -6.68 4.125 1.104 1 98.56 197 LEU B N 1
ATOM 3360 C CA . LEU B 1 197 ? -5.84 3.199 0.351 1 98.56 197 LEU B CA 1
ATOM 3361 C C . LEU B 1 197 ? -4.652 3.926 -0.271 1 98.56 197 LEU B C 1
ATOM 3363 O O . LEU B 1 197 ? -3.525 3.43 -0.229 1 98.56 197 LEU B O 1
ATOM 3367 N N . GLU B 1 198 ? -4.883 5.055 -0.836 1 98.38 198 GLU B N 1
ATOM 3368 C CA . GLU B 1 198 ? -3.811 5.84 -1.445 1 98.38 198 GLU B CA 1
ATOM 3369 C C . GLU B 1 198 ? -2.727 6.18 -0.425 1 98.38 198 GLU B C 1
ATOM 3371 O O . GLU B 1 198 ? -1.535 6.062 -0.716 1 98.38 198 GLU B O 1
ATOM 3376 N N . VAL B 1 199 ? -3.135 6.574 0.769 1 98.69 199 VAL B N 1
ATOM 3377 C CA . VAL B 1 199 ? -2.188 6.949 1.813 1 98.69 199 VAL B CA 1
ATOM 3378 C C . VAL B 1 199 ? -1.403 5.719 2.266 1 98.69 199 VAL B C 1
ATOM 3380 O O . VAL B 1 199 ? -0.196 5.797 2.504 1 98.69 199 VAL B O 1
ATOM 3383 N N . ILE B 1 200 ? -2.078 4.629 2.393 1 98.75 200 ILE B N 1
ATOM 3384 C CA . ILE B 1 200 ? -1.436 3.395 2.822 1 98.75 200 ILE B CA 1
ATOM 3385 C C . ILE B 1 200 ? -0.389 2.971 1.795 1 98.75 200 ILE B C 1
ATOM 3387 O O . ILE B 1 200 ? 0.72 2.57 2.156 1 98.75 200 ILE B O 1
ATOM 3391 N N . GLU B 1 201 ? -0.707 3.062 0.509 1 98.62 201 GLU B N 1
ATOM 3392 C CA . GLU B 1 201 ? 0.262 2.736 -0.534 1 98.62 201 GLU B CA 1
ATOM 3393 C C . GLU B 1 201 ? 1.432 3.717 -0.526 1 98.62 201 GLU B C 1
ATOM 3395 O O . GLU B 1 201 ? 2.576 3.326 -0.766 1 98.62 201 GLU B O 1
ATOM 3400 N N . LEU B 1 202 ? 1.113 4.965 -0.297 1 98.75 202 LEU B N 1
ATOM 3401 C CA . LEU B 1 202 ? 2.166 5.969 -0.195 1 98.75 202 LEU B CA 1
ATOM 3402 C C . LEU B 1 202 ? 3.146 5.617 0.92 1 98.75 202 LEU B C 1
ATOM 3404 O O . LEU B 1 202 ? 4.363 5.684 0.727 1 98.75 202 LEU B O 1
ATOM 3408 N N . HIS B 1 203 ? 2.613 5.301 2.066 1 98.81 203 HIS B N 1
ATOM 3409 C CA . HIS B 1 203 ? 3.453 4.895 3.188 1 98.81 203 HIS B CA 1
ATOM 3410 C C . HIS B 1 203 ? 4.277 3.66 2.842 1 98.81 203 HIS B C 1
ATOM 3412 O O . HIS B 1 203 ? 5.473 3.602 3.137 1 98.81 203 HIS B O 1
ATOM 3418 N N . ALA B 1 204 ? 3.615 2.662 2.25 1 98.5 204 ALA B N 1
ATOM 3419 C CA . ALA B 1 204 ? 4.316 1.435 1.885 1 98.5 204 ALA B CA 1
ATOM 3420 C C . ALA B 1 204 ? 5.469 1.725 0.927 1 98.5 204 ALA B C 1
ATOM 3422 O O . ALA B 1 204 ? 6.473 1.013 0.924 1 98.5 204 ALA B O 1
ATOM 3423 N N . ASN B 1 205 ? 5.254 2.73 0.147 1 98.38 205 ASN B N 1
ATOM 3424 C CA . ASN B 1 205 ? 6.301 3.176 -0.767 1 98.38 205 ASN B CA 1
ATOM 3425 C C . ASN B 1 205 ? 7.227 4.191 -0.105 1 98.38 205 ASN B C 1
ATOM 3427 O O . ASN B 1 205 ? 7.797 5.051 -0.781 1 98.38 205 ASN B O 1
ATOM 3431 N N . SER B 1 206 ? 7.32 4.23 1.212 1 98.06 206 SER B N 1
ATOM 3432 C CA . SER B 1 206 ? 8.211 5.078 2.004 1 98.06 206 SER B CA 1
ATOM 3433 C C . SER B 1 206 ? 7.926 6.555 1.759 1 98.06 206 SER B C 1
ATOM 3435 O O . SER B 1 206 ? 8.852 7.371 1.715 1 98.06 206 SER B O 1
ATOM 3437 N N . TRP B 1 207 ? 6.68 6.918 1.464 1 98.5 207 TRP B N 1
ATOM 3438 C CA . TRP B 1 207 ? 6.16 8.266 1.273 1 98.5 207 TRP B CA 1
ATOM 3439 C C . TRP B 1 207 ? 6.707 8.883 -0.01 1 98.5 207 TRP B C 1
ATOM 3441 O O . TRP B 1 207 ? 6.625 10.102 -0.207 1 98.5 207 TRP B O 1
ATOM 3451 N N . ASN B 1 208 ? 7.363 8.078 -0.86 1 98.12 208 ASN B N 1
ATOM 3452 C CA . ASN B 1 208 ? 7.719 8.547 -2.193 1 98.12 208 ASN B CA 1
ATOM 3453 C C . ASN B 1 208 ? 6.5 8.633 -3.105 1 98.12 208 ASN B C 1
ATOM 3455 O O . ASN B 1 208 ? 5.555 7.855 -2.957 1 98.12 208 ASN B O 1
ATOM 3459 N N . PRO B 1 209 ? 6.523 9.617 -4.008 1 97.06 209 PRO B N 1
ATOM 3460 C CA . PRO B 1 209 ? 5.398 9.703 -4.941 1 97.06 209 PRO B CA 1
ATOM 3461 C C . PRO B 1 209 ? 5.105 8.375 -5.637 1 97.06 209 PRO B C 1
ATOM 3463 O O . PRO B 1 209 ? 6.035 7.645 -5.988 1 97.06 209 PRO B O 1
ATOM 3466 N N . LEU B 1 210 ? 3.877 8.047 -5.738 1 97.56 210 LEU B N 1
ATOM 3467 C CA . LEU B 1 210 ? 3.467 6.836 -6.445 1 97.56 210 LEU B CA 1
ATOM 3468 C C . LEU B 1 210 ? 3.678 6.988 -7.945 1 97.56 210 LEU B C 1
ATOM 3470 O O . LEU B 1 210 ? 3.781 8.109 -8.453 1 97.56 210 LEU B O 1
ATOM 3474 N N . THR B 1 211 ? 3.789 5.879 -8.68 1 97.06 211 THR B N 1
ATOM 3475 C CA . THR B 1 211 ? 4 5.926 -10.125 1 97.06 211 THR B CA 1
ATOM 3476 C C . THR B 1 211 ? 2.797 6.551 -10.828 1 97.06 211 THR B C 1
ATOM 3478 O O . THR B 1 211 ? 1.683 6.527 -10.297 1 97.06 211 THR B O 1
ATOM 3481 N N . PRO B 1 212 ? 2.916 7.137 -11.984 1 97.25 212 PRO B N 1
ATOM 3482 C CA . PRO B 1 212 ? 1.835 7.82 -12.703 1 97.25 212 PRO B CA 1
ATOM 3483 C C . PRO B 1 212 ? 0.605 6.934 -12.891 1 97.25 212 PRO B C 1
ATOM 3485 O O . PRO B 1 212 ? -0.521 7.375 -12.648 1 97.25 212 PRO B O 1
ATOM 3488 N N . PRO B 1 213 ? 0.735 5.633 -13.258 1 97.38 213 PRO B N 1
ATOM 3489 C CA . PRO B 1 213 ? -0.479 4.828 -13.422 1 97.38 213 PRO B CA 1
ATOM 3490 C C . PRO B 1 213 ? -1.277 4.699 -12.125 1 97.38 213 PRO B C 1
ATOM 3492 O O . PRO B 1 213 ? -2.512 4.723 -12.148 1 97.38 213 PRO B O 1
ATOM 3495 N N . ILE B 1 214 ? -0.549 4.586 -11.031 1 97.88 214 ILE B N 1
ATOM 3496 C CA . ILE B 1 214 ? -1.228 4.438 -9.75 1 97.88 214 ILE B CA 1
ATOM 3497 C C . ILE B 1 214 ? -1.901 5.754 -9.367 1 97.88 214 ILE B C 1
ATOM 3499 O O . ILE B 1 214 ? -3.057 5.766 -8.938 1 97.88 214 ILE B O 1
ATOM 3503 N N . THR B 1 215 ? -1.139 6.859 -9.492 1 97.94 215 THR B N 1
ATOM 3504 C CA . THR B 1 215 ? -1.698 8.172 -9.211 1 97.94 215 THR B CA 1
ATOM 3505 C C . THR B 1 215 ? -2.924 8.438 -10.078 1 97.94 215 THR B C 1
ATOM 3507 O O . THR B 1 215 ? -3.934 8.961 -9.602 1 97.94 215 THR B O 1
ATOM 3510 N N . GLN B 1 216 ? -2.842 8.086 -11.367 1 97.88 216 GLN B N 1
ATOM 3511 C CA . GLN B 1 216 ? -3.957 8.258 -12.297 1 97.88 216 GLN B CA 1
ATOM 3512 C C . GLN B 1 216 ? -5.156 7.418 -11.867 1 97.88 216 GLN B C 1
ATOM 3514 O O . GLN B 1 216 ? -6.301 7.863 -11.977 1 97.88 216 GLN B O 1
ATOM 3519 N N . TYR B 1 217 ? -4.91 6.227 -11.453 1 98.31 217 TYR B N 1
ATOM 3520 C CA . TYR B 1 217 ? -5.984 5.383 -10.953 1 98.31 217 TYR B CA 1
ATOM 3521 C C . TYR B 1 217 ? -6.75 6.078 -9.836 1 98.31 217 TYR B C 1
ATOM 3523 O O . TYR B 1 217 ? -7.98 6.164 -9.875 1 98.31 217 TYR B O 1
ATOM 3531 N N . TYR B 1 218 ? -6.035 6.578 -8.766 1 97.94 218 TYR B N 1
ATOM 3532 C CA . TYR B 1 218 ? -6.691 7.191 -7.617 1 97.94 218 TYR B CA 1
ATOM 3533 C C . TYR B 1 218 ? -7.383 8.492 -8.016 1 97.94 218 TYR B C 1
ATOM 3535 O O . TYR B 1 218 ? -8.5 8.766 -7.574 1 97.94 218 TYR B O 1
ATOM 3543 N N . ASN B 1 219 ? -6.715 9.312 -8.867 1 97.31 219 ASN B N 1
ATOM 3544 C CA . ASN B 1 219 ? -7.332 10.547 -9.344 1 97.31 219 ASN B CA 1
ATOM 3545 C C . ASN B 1 219 ? -8.656 10.273 -10.055 1 97.31 219 ASN B C 1
ATOM 3547 O O . ASN B 1 219 ? -9.656 10.938 -9.781 1 97.31 219 ASN B O 1
ATOM 3551 N N . ARG B 1 220 ? -8.688 9.289 -10.93 1 97.44 220 ARG B N 1
ATOM 3552 C CA . ARG B 1 220 ? -9.898 8.938 -11.664 1 97.44 220 ARG B CA 1
ATOM 3553 C C . ARG B 1 220 ? -10.969 8.398 -10.719 1 97.44 220 ARG B C 1
ATOM 3555 O O . ARG B 1 220 ? -12.141 8.766 -10.844 1 97.44 220 ARG B O 1
ATOM 3562 N N . THR B 1 221 ? -10.602 7.539 -9.852 1 97.25 221 THR B N 1
ATOM 3563 C CA . THR B 1 221 ? -11.539 6.918 -8.922 1 97.25 221 THR B CA 1
ATOM 3564 C C . THR B 1 221 ? -12.172 7.969 -8.016 1 97.25 221 THR B C 1
ATOM 3566 O O . THR B 1 221 ? -13.398 8.008 -7.859 1 97.25 221 THR B O 1
ATOM 3569 N N . ILE B 1 222 ? -11.367 8.836 -7.43 1 95.25 222 ILE B N 1
ATOM 3570 C CA . ILE B 1 222 ? -11.836 9.852 -6.5 1 95.25 222 ILE B CA 1
ATOM 3571 C C . ILE B 1 222 ? -12.695 10.867 -7.242 1 95.25 222 ILE B C 1
ATOM 3573 O O . ILE B 1 222 ? -13.727 11.312 -6.73 1 95.25 222 ILE B O 1
ATOM 3577 N N . GLN B 1 223 ? -12.273 11.203 -8.469 1 96 223 GLN B N 1
ATOM 3578 C CA . GLN B 1 223 ? -13.062 12.109 -9.289 1 96 223 GLN B CA 1
ATOM 3579 C C . GLN B 1 223 ? -14.445 11.523 -9.586 1 96 223 GLN B C 1
ATOM 3581 O O . GLN B 1 223 ? -15.453 12.227 -9.523 1 96 223 GLN B O 1
ATOM 3586 N N . LYS B 1 224 ? -14.523 10.242 -9.914 1 95.56 224 LYS B N 1
ATOM 3587 C CA . LYS B 1 224 ? -15.781 9.562 -10.195 1 95.56 224 LYS B CA 1
ATOM 3588 C C . LYS B 1 224 ? -16.672 9.531 -8.961 1 95.56 224 LYS B C 1
ATOM 3590 O O . LYS B 1 224 ? -17.906 9.602 -9.078 1 95.56 224 LYS B O 1
ATOM 3595 N N . LEU B 1 225 ? -16.047 9.445 -7.785 1 93.94 225 LEU B N 1
ATOM 3596 C CA . LEU B 1 225 ? -16.797 9.305 -6.543 1 93.94 225 LEU B CA 1
ATOM 3597 C C . LEU B 1 225 ? -17.219 10.664 -6.004 1 93.94 225 LEU B C 1
ATOM 3599 O O . LEU B 1 225 ? -18.094 10.742 -5.137 1 93.94 225 LEU B O 1
ATOM 3603 N N . THR B 1 226 ? -16.547 11.727 -6.402 1 89.5 226 THR B N 1
ATOM 3604 C CA . THR B 1 226 ? -16.859 13.062 -5.902 1 89.5 226 THR B CA 1
ATOM 3605 C C . THR B 1 226 ? -17.625 13.859 -6.953 1 89.5 226 THR B C 1
ATOM 3607 O O . THR B 1 226 ? -18.031 15 -6.699 1 89.5 226 THR B O 1
ATOM 3610 N N . ALA B 1 227 ? -17.672 13.352 -8.273 1 79 227 ALA B N 1
ATOM 3611 C CA . ALA B 1 227 ? -18.469 13.984 -9.32 1 79 227 ALA B CA 1
ATOM 3612 C C . ALA B 1 227 ? -19.969 13.727 -9.102 1 79 227 ALA B C 1
ATOM 3614 O O . ALA B 1 227 ? -20.344 12.711 -8.516 1 79 227 ALA B O 1
#

InterPro domains:
  IPR003890 MIF4G-like, type 3 [PF02854] (7-205)
  IPR003890 MIF4G-like, type 3 [SM00543] (5-206)
  IPR016024 Armadillo-type fold [SSF48371] (2-209)
  IPR051367 mRNA Translation Regulation/Replication-dependent Histone mRNA Translation [PTHR23254] (1-226)

Radius of gyration: 29.98 Å; Cα contacts (8 Å, |Δi|>4): 508; chains: 2; bounding box: 40×96×54 Å

Organism: Myotis myotis (NCBI:txid51298)